Protein AF-A0A2S6BZB8-F1 (afdb_monomer)

Mean predicted aligned error: 20.81 Å

Sequence (655 aa):
MALDVQSLLESLSDAPDVSQGPVLERVIWTLLAFSILIVALRFYAKIKEARRLFLDDYLMLIALAFAIAHAALTQVSVDAGLGRHIVYIPLGHLRRTMKYGVLSLLPGFLSPMFGRLSFSCTLLYLIDTDARIKSWPVYASIFMQAAINIIGVIVFYSQCGSEVDAFWTLEKQLRFDEICWNPRIQTDYGYFMGSWNTVTDVYLAVLPAILIHHTTMSLKRKVGVAALLCLSFLAMTSSIVKTYEAKVLSVFSDYTYSLCAYVIALSVELNVVIITASLPFLRPLVPKKWQTRHRPLPALHDIPIHQRTRQGHIPLSSGFTSKNHSRTNTIEMTSPISPMSPDAMGFQPAASGNWVLRSDHGAITVTTEVEVTYEKMEAPFLHAALVGLIQGEMMNPRLRRTVYSRENSRQSDAIMADNSIALLCNIYPASSEKQKRVLSLLQNGAKNYYRNPSSQCTTWSYMTPLSPPKDSSKLILSGLEIYTDKSALQQQINDKEFFQSYHNTAKSEQLYRQDEELVAWYFTSGFVVREGSEHATPFGSGNLISQTKFVCKDRKQVLETLGGFVPFVREKEPGVLTYAAFTRPKAPKEILLFVRYENKEAMMGHSKCKEHVDVVKKIIPQIENDMGKSTTMWLEIDESFVSSKAGGPGAGAKL

Solvent-accessible surface area (backbone atoms only — not comparable to full-atom values): 37499 Å² total; per-residue (Å²): 130,87,74,61,62,63,64,52,49,52,59,53,65,72,53,77,99,54,70,49,28,73,57,48,52,54,53,44,53,54,43,46,54,52,30,51,52,45,48,53,45,24,51,52,34,38,54,73,74,63,73,64,88,54,73,36,55,55,30,39,51,52,14,49,52,22,46,52,49,18,48,54,28,41,49,58,6,35,79,35,43,33,13,27,47,55,84,82,40,56,72,84,32,40,37,50,14,37,42,28,45,59,60,17,46,56,30,48,56,48,13,33,47,29,17,51,44,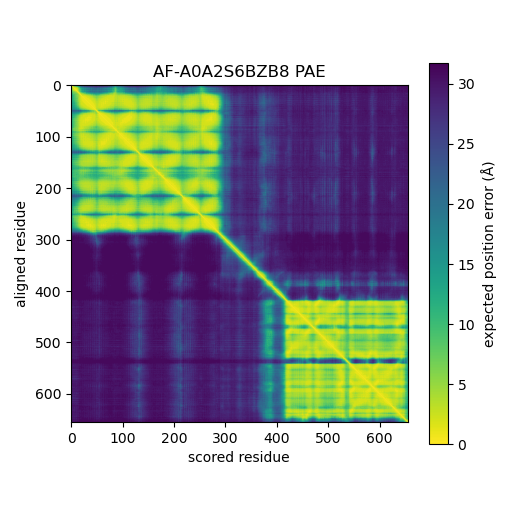16,33,48,51,49,49,47,60,59,35,75,74,37,95,86,51,77,62,62,66,54,55,50,48,48,51,49,51,52,50,48,52,51,50,49,52,48,54,67,61,48,41,30,59,90,48,57,61,37,74,30,33,70,78,43,48,78,43,33,87,81,62,28,58,69,49,61,61,58,35,57,47,41,42,51,45,26,51,50,53,31,53,48,37,53,49,66,46,46,52,61,49,61,74,48,65,84,50,95,65,57,70,71,54,50,51,52,53,50,52,44,48,54,40,33,48,52,25,30,54,22,31,50,52,24,30,68,40,38,56,50,81,59,42,80,78,47,36,44,32,59,42,46,62,29,52,45,21,43,46,50,22,31,31,38,36,45,37,51,55,30,51,82,50,44,64,82,68,61,63,69,95,76,56,84,90,74,84,84,75,84,78,94,72,89,78,87,79,83,78,87,77,88,81,85,87,85,84,90,85,89,83,85,89,82,83,89,80,90,81,88,82,86,79,86,82,86,79,88,86,83,82,89,85,88,89,82,88,87,87,88,84,89,89,82,93,79,93,79,86,90,78,83,90,79,79,83,79,85,81,83,84,82,86,82,86,82,89,87,83,88,78,79,66,68,64,60,65,40,53,63,52,55,65,74,73,75,84,70,96,78,77,78,85,81,85,78,85,76,90,77,90,78,84,87,76,92,77,77,58,100,50,35,37,31,36,41,34,39,40,30,29,53,33,72,68,35,38,53,50,52,51,49,43,43,67,73,44,36,47,59,47,47,18,29,51,86,40,30,19,21,27,45,41,41,28,38,50,66,71,72,60,92,50,53,93,62,41,54,36,43,30,41,37,30,27,60,39,48,67,33,52,56,52,49,70,67,30,65,79,31,50,44,44,48,54,52,49,40,59,74,70,50,27,46,67,50,82,65,45,78,44,73,33,31,81,73,42,63,37,74,62,52,88,93,47,80,59,55,74,71,92,56,73,59,29,33,32,42,42,32,56,44,41,29,78,45,45,64,63,44,50,52,53,55,42,70,44,36,64,52,45,66,76,75,34,75,41,52,49,21,46,32,34,26,36,32,88,93,43,71,38,39,38,41,37,42,34,34,17,64,32,72,65,38,47,53,49,52,69,66,34,67,67,49,48,52,49,50,64,66,36,56,83,35,36,78,55,64,58,82,81,34,48,44,57,26,31,40,45,63,90,45,40,55,31,90,41,46,3,42,78,38,83,80,56,84,124

Radius of gyration: 35.48 Å; Cα contacts (8 Å, |Δi|>4): 849; chains: 1; bounding box: 100×79×101 Å

Structure (mmCIF, N/CA/C/O backbone):
data_AF-A0A2S6BZB8-F1
#
_entry.id   AF-A0A2S6BZB8-F1
#
loop_
_atom_site.group_PDB
_atom_site.id
_atom_site.type_symbol
_atom_site.label_atom_id
_atom_site.label_alt_id
_atom_site.label_comp_id
_atom_site.label_asym_id
_atom_site.label_entity_id
_atom_site.label_seq_id
_atom_site.pdbx_PDB_ins_code
_atom_site.Cartn_x
_atom_site.Cartn_y
_atom_site.Cartn_z
_atom_site.occupancy
_atom_site.B_iso_or_equiv
_atom_site.auth_seq_id
_atom_site.auth_comp_id
_atom_site.auth_asym_id
_atom_site.auth_atom_id
_atom_site.pdbx_PDB_model_num
ATOM 1 N N . MET A 1 1 ? 28.717 5.168 -32.708 1.00 35.88 1 MET A N 1
ATOM 2 C CA . MET A 1 1 ? 29.040 3.781 -33.108 1.00 35.88 1 MET A CA 1
ATOM 3 C C . MET A 1 1 ? 28.393 3.618 -34.466 1.00 35.88 1 MET A C 1
ATOM 5 O O . MET A 1 1 ? 27.174 3.655 -34.517 1.00 35.88 1 MET A O 1
ATOM 9 N N . ALA A 1 2 ? 29.170 3.641 -35.551 1.00 37.16 2 ALA A N 1
ATOM 10 C CA . ALA A 1 2 ? 28.605 3.562 -36.895 1.00 37.16 2 ALA A CA 1
ATOM 11 C C . ALA A 1 2 ? 27.914 2.200 -37.037 1.00 37.16 2 ALA A C 1
ATOM 13 O O . ALA A 1 2 ? 28.580 1.169 -37.000 1.00 37.16 2 ALA A O 1
ATOM 14 N N . LEU A 1 3 ? 26.580 2.208 -37.075 1.00 45.09 3 LEU A N 1
ATOM 15 C CA . LEU A 1 3 ? 25.782 1.037 -37.410 1.00 45.09 3 LEU A CA 1
ATOM 16 C C . LEU A 1 3 ? 26.169 0.632 -38.829 1.00 45.09 3 LEU A C 1
ATOM 18 O O . LEU A 1 3 ? 25.989 1.410 -39.764 1.00 45.09 3 LEU A O 1
ATOM 22 N N . ASP A 1 4 ? 26.736 -0.561 -38.972 1.00 49.59 4 ASP A N 1
ATOM 23 C CA . ASP A 1 4 ? 26.940 -1.184 -40.268 1.00 49.59 4 ASP A CA 1
ATOM 24 C C . ASP A 1 4 ? 25.558 -1.531 -40.840 1.00 49.59 4 ASP A C 1
ATOM 26 O O . ASP A 1 4 ? 24.952 -2.557 -40.539 1.00 49.59 4 ASP A O 1
ATOM 30 N N . VAL A 1 5 ? 25.003 -0.583 -41.595 1.00 56.78 5 VAL A N 1
ATOM 31 C CA . VAL A 1 5 ? 23.670 -0.659 -42.206 1.00 56.78 5 VAL A CA 1
ATOM 32 C C . VAL A 1 5 ? 23.535 -1.924 -43.059 1.00 56.78 5 VAL A C 1
ATOM 34 O O . VAL A 1 5 ? 22.436 -2.448 -43.208 1.00 56.78 5 VAL A O 1
ATOM 37 N N . GLN A 1 6 ? 24.649 -2.444 -43.575 1.00 56.19 6 GLN A N 1
ATOM 38 C CA . GLN A 1 6 ? 24.691 -3.594 -44.464 1.00 56.19 6 GLN A CA 1
ATOM 39 C C . GLN A 1 6 ? 24.424 -4.911 -43.725 1.00 56.19 6 GLN A C 1
ATOM 41 O O . GLN A 1 6 ? 23.545 -5.661 -44.143 1.00 56.19 6 GLN A O 1
ATOM 46 N N . SER A 1 7 ? 25.062 -5.139 -42.573 1.00 57.44 7 SER A N 1
ATOM 47 C CA . SER A 1 7 ? 24.768 -6.302 -41.720 1.00 57.44 7 SER A CA 1
ATOM 48 C C . SER A 1 7 ? 23.384 -6.233 -41.065 1.00 57.44 7 SER A C 1
ATOM 50 O O . SER A 1 7 ? 22.745 -7.263 -40.845 1.00 57.44 7 SER A O 1
ATOM 52 N N . LEU A 1 8 ? 22.871 -5.028 -40.796 1.00 60.81 8 LEU A N 1
ATOM 53 C CA . LEU A 1 8 ? 21.486 -4.832 -40.352 1.00 60.81 8 LEU A CA 1
ATOM 54 C C . LEU A 1 8 ? 20.481 -5.181 -41.455 1.00 60.81 8 LEU A C 1
ATOM 56 O O . LEU A 1 8 ? 19.486 -5.842 -41.181 1.00 60.81 8 LEU A O 1
ATOM 60 N N . LEU A 1 9 ? 20.741 -4.769 -42.697 1.00 62.50 9 LEU A N 1
ATOM 61 C CA . LEU A 1 9 ? 19.898 -5.109 -43.844 1.00 62.50 9 LEU A CA 1
ATOM 62 C C . LEU A 1 9 ? 19.940 -6.608 -44.170 1.00 62.50 9 LEU A C 1
ATOM 64 O O . LEU A 1 9 ? 18.888 -7.163 -44.467 1.00 62.50 9 LEU A O 1
ATOM 68 N N . GLU A 1 10 ? 21.096 -7.271 -44.061 1.00 63.34 10 GLU A N 1
ATOM 69 C CA . GLU A 1 10 ? 21.201 -8.735 -44.200 1.00 63.34 10 GLU A CA 1
ATOM 70 C C . GLU A 1 10 ? 20.417 -9.466 -43.100 1.00 63.34 10 GLU A C 1
ATOM 72 O O . GLU A 1 10 ? 19.602 -10.333 -43.399 1.00 63.34 10 GLU A O 1
ATOM 77 N N . SER A 1 11 ? 20.568 -9.052 -41.836 1.00 61.34 11 SER A N 1
ATOM 78 C CA . SER A 1 11 ? 19.812 -9.615 -40.705 1.00 61.34 11 SER A CA 1
ATOM 79 C C . SER A 1 11 ? 18.293 -9.437 -40.854 1.00 61.34 11 SER A C 1
ATOM 81 O O . SER A 1 11 ? 17.514 -10.337 -40.541 1.00 61.34 11 SER A O 1
ATOM 83 N N . LEU A 1 12 ? 17.851 -8.286 -41.370 1.00 64.44 12 LEU A N 1
ATOM 84 C CA . LEU A 1 12 ? 16.434 -8.015 -41.609 1.00 64.44 12 LEU A CA 1
ATOM 85 C C . LEU A 1 12 ? 15.897 -8.683 -42.889 1.00 64.44 12 LEU A C 1
ATOM 87 O O . LEU A 1 12 ? 14.693 -8.908 -42.985 1.00 64.44 12 LEU A O 1
ATOM 91 N N . SER A 1 13 ? 16.765 -9.000 -43.855 1.00 63.84 13 SER A N 1
ATOM 92 C CA . SER A 1 13 ? 16.423 -9.727 -45.086 1.00 63.84 13 SER A CA 1
ATOM 93 C C . SER A 1 13 ? 16.075 -11.194 -44.817 1.00 63.84 13 SER A C 1
ATOM 95 O O . SER A 1 13 ? 15.272 -11.767 -45.549 1.00 63.84 13 SER A O 1
ATOM 97 N N . ASP A 1 14 ? 16.646 -11.794 -43.770 1.00 66.69 14 ASP A N 1
ATOM 98 C CA . ASP A 1 14 ? 16.353 -13.172 -43.353 1.00 66.69 14 ASP A CA 1
ATOM 99 C C . ASP A 1 14 ? 15.080 -13.290 -42.485 1.00 66.69 14 ASP A C 1
ATOM 101 O O . ASP A 1 14 ? 14.644 -14.396 -42.150 1.00 66.69 14 ASP A O 1
ATOM 105 N N . ALA A 1 15 ? 14.452 -12.168 -42.107 1.00 72.00 15 ALA A N 1
ATOM 106 C CA . ALA A 1 15 ? 13.247 -12.171 -41.280 1.00 72.00 15 ALA A CA 1
ATOM 107 C C . ALA A 1 15 ? 12.015 -12.647 -42.081 1.00 72.00 15 ALA A C 1
ATOM 109 O O . ALA A 1 15 ? 11.805 -12.194 -43.206 1.00 72.00 15 ALA A O 1
ATOM 110 N N . PRO A 1 16 ? 11.151 -13.520 -41.530 1.00 78.38 16 PRO A N 1
ATOM 111 C CA . PRO A 1 16 ? 9.977 -14.017 -42.248 1.00 78.38 16 PRO A CA 1
ATOM 112 C C . PRO A 1 16 ? 8.935 -12.905 -42.470 1.00 78.38 16 PRO A C 1
ATOM 114 O O . PRO A 1 16 ? 8.707 -12.086 -41.584 1.00 78.38 16 PRO A O 1
ATOM 117 N N . ASP A 1 17 ? 8.251 -12.886 -43.621 1.00 81.31 17 ASP A N 1
ATOM 118 C CA . ASP A 1 17 ? 7.163 -11.928 -43.903 1.00 81.31 17 ASP A CA 1
ATOM 119 C C . ASP A 1 17 ? 5.907 -12.256 -43.072 1.00 81.31 17 ASP A C 1
ATOM 121 O O . ASP A 1 17 ? 4.983 -12.951 -43.503 1.00 81.31 17 ASP A O 1
ATOM 125 N N . VAL A 1 18 ? 5.912 -11.798 -41.819 1.00 85.06 18 VAL A N 1
ATOM 126 C CA . VAL A 1 18 ? 4.838 -11.977 -40.838 1.00 85.06 18 VAL A CA 1
ATOM 127 C C . VAL A 1 18 ? 4.310 -10.610 -40.408 1.00 85.06 18 VAL A C 1
ATOM 129 O O . VAL A 1 18 ? 5.068 -9.664 -40.198 1.00 85.06 18 VAL A O 1
ATOM 132 N N . SER A 1 19 ? 2.985 -10.503 -40.252 1.00 87.88 19 SER A N 1
ATOM 133 C CA . SER A 1 19 ? 2.322 -9.273 -39.810 1.00 87.88 19 SER A CA 1
ATOM 134 C C . SER A 1 19 ? 1.583 -9.446 -38.483 1.00 87.88 19 SER A C 1
ATOM 136 O O . SER A 1 19 ? 0.677 -10.271 -38.368 1.00 87.88 19 SER A O 1
ATOM 138 N N . GLN A 1 20 ? 1.915 -8.608 -37.498 1.00 88.94 20 GLN A N 1
ATOM 139 C CA . GLN A 1 20 ? 1.187 -8.481 -36.228 1.00 88.94 20 GLN A CA 1
ATOM 140 C C . GLN A 1 20 ? 0.030 -7.467 -36.283 1.00 88.94 20 GLN A C 1
ATOM 142 O O . GLN A 1 20 ? -0.793 -7.428 -35.365 1.00 88.94 20 GLN A O 1
ATOM 147 N N . GLY A 1 21 ? -0.081 -6.688 -37.365 1.00 89.81 21 GLY A N 1
ATOM 148 C CA . GLY A 1 21 ? -1.094 -5.638 -37.540 1.00 89.81 21 GLY A CA 1
ATOM 149 C C . GLY A 1 21 ? -2.537 -6.107 -37.282 1.00 89.81 21 GLY A C 1
ATOM 150 O O . GLY A 1 21 ? -3.218 -5.521 -36.441 1.00 89.81 21 GLY A O 1
ATOM 151 N N . PRO A 1 22 ? -2.998 -7.228 -37.875 1.00 92.12 22 PRO A N 1
ATOM 152 C CA . PRO A 1 22 ? -4.358 -7.724 -37.643 1.00 92.12 22 PRO A CA 1
ATOM 153 C C . PRO A 1 22 ? -4.635 -8.167 -36.199 1.00 92.12 22 PRO A C 1
ATOM 155 O O . PRO A 1 22 ? -5.786 -8.225 -35.766 1.00 92.12 22 PRO A O 1
ATOM 158 N N . VAL A 1 23 ? -3.610 -8.569 -35.441 1.00 91.75 23 VAL A N 1
ATOM 159 C CA . VAL A 1 23 ? -3.763 -8.896 -34.012 1.00 91.75 23 VAL A CA 1
ATOM 160 C C . VAL A 1 23 ? -3.893 -7.606 -33.207 1.00 91.75 23 VAL A C 1
ATOM 162 O O . VAL A 1 23 ? -4.809 -7.492 -32.392 1.00 91.75 23 VAL A O 1
ATOM 165 N N . LEU A 1 24 ? -3.030 -6.627 -33.490 1.00 93.19 24 LEU A N 1
ATOM 166 C CA . LEU A 1 24 ? -3.050 -5.298 -32.884 1.00 93.19 24 LEU A CA 1
ATOM 167 C C . LEU A 1 24 ? -4.423 -4.621 -33.045 1.00 93.19 24 LEU A C 1
ATOM 169 O O . LEU A 1 24 ? -5.021 -4.215 -32.050 1.00 93.19 24 LEU A O 1
ATOM 173 N N . GLU A 1 25 ? -4.970 -4.579 -34.261 1.00 93.56 25 GLU A N 1
ATOM 174 C CA . GLU A 1 25 ? -6.290 -3.988 -34.533 1.00 93.56 25 GLU A CA 1
ATOM 175 C C . GLU A 1 25 ? -7.414 -4.677 -33.761 1.00 93.56 25 GLU A C 1
ATOM 177 O O . GLU A 1 25 ? -8.233 -4.015 -33.116 1.00 93.56 25 GLU A O 1
ATOM 182 N N . ARG A 1 26 ? -7.446 -6.017 -33.792 1.00 94.50 26 ARG A N 1
ATOM 183 C CA . ARG A 1 26 ? -8.475 -6.797 -33.096 1.00 94.50 26 ARG A CA 1
ATOM 184 C C . ARG A 1 26 ? -8.476 -6.496 -31.604 1.00 94.50 26 ARG A C 1
ATOM 186 O O . ARG A 1 26 ? -9.546 -6.297 -31.034 1.00 94.50 26 ARG A O 1
ATOM 193 N N . VAL A 1 27 ? -7.307 -6.430 -30.971 1.00 93.75 27 VAL A N 1
ATOM 194 C CA . VAL A 1 27 ? -7.200 -6.127 -29.536 1.00 93.75 27 VAL A CA 1
ATOM 195 C C . VAL A 1 27 ? -7.659 -4.698 -29.239 1.00 93.75 27 VAL A C 1
ATOM 197 O O . VAL A 1 27 ? -8.469 -4.494 -28.335 1.00 93.75 27 VAL A O 1
ATOM 200 N N . ILE A 1 28 ? -7.202 -3.714 -30.016 1.00 95.19 28 ILE A N 1
ATOM 201 C CA . ILE A 1 28 ? -7.540 -2.301 -29.802 1.00 95.19 28 ILE A CA 1
ATOM 202 C C . ILE A 1 28 ? -9.044 -2.062 -29.904 1.00 95.19 28 ILE A C 1
ATOM 204 O O . ILE A 1 28 ? -9.643 -1.498 -28.987 1.00 95.19 28 ILE A O 1
ATOM 208 N N . TRP A 1 29 ? -9.668 -2.497 -31.000 1.00 96.62 29 TRP A N 1
ATOM 209 C CA . TRP A 1 29 ? -11.074 -2.194 -31.262 1.00 96.62 29 TRP A CA 1
ATOM 210 C C . TRP A 1 29 ? -12.021 -2.952 -30.334 1.00 96.62 29 TRP A C 1
ATOM 212 O O . TRP A 1 29 ? -13.027 -2.387 -29.902 1.00 96.62 29 TRP A O 1
ATOM 222 N N . THR A 1 30 ? -11.701 -4.200 -29.977 1.00 96.88 30 THR A N 1
ATOM 223 C CA . THR A 1 30 ? -12.525 -4.980 -29.037 1.00 96.88 30 THR A CA 1
ATOM 224 C C . THR A 1 30 ? -12.502 -4.382 -27.632 1.00 96.88 30 THR A C 1
ATOM 226 O O . THR A 1 30 ? -13.562 -4.195 -27.028 1.00 96.88 30 THR A O 1
ATOM 229 N N . LEU A 1 31 ? -11.321 -4.013 -27.127 1.00 95.38 31 LEU A N 1
ATOM 230 C CA . LEU A 1 31 ? -11.187 -3.364 -25.823 1.00 95.38 31 LEU A CA 1
ATOM 231 C C . LEU A 1 31 ? -11.812 -1.968 -25.813 1.00 95.38 31 LEU A C 1
ATOM 233 O O . LEU A 1 31 ? -12.505 -1.626 -24.855 1.00 95.38 31 LEU A O 1
ATOM 237 N N . LEU A 1 32 ? -11.640 -1.192 -26.887 1.00 97.31 32 LEU A N 1
ATOM 238 C CA . LEU A 1 32 ? -12.262 0.124 -27.017 1.00 97.31 32 LEU A CA 1
ATOM 239 C C . LEU A 1 32 ? -13.790 0.030 -27.028 1.00 97.31 32 LEU A C 1
ATOM 241 O O . LEU A 1 32 ? -14.449 0.793 -26.324 1.00 97.31 32 LEU A O 1
ATOM 245 N N . ALA A 1 33 ? -14.365 -0.917 -27.773 1.00 97.69 33 ALA A N 1
ATOM 246 C CA . ALA A 1 33 ? -15.810 -1.134 -27.793 1.00 97.69 33 ALA A CA 1
ATOM 247 C C . ALA A 1 33 ? -16.353 -1.452 -26.390 1.00 97.69 33 ALA A C 1
ATOM 249 O O . ALA A 1 33 ? -17.378 -0.904 -25.975 1.00 97.69 33 ALA A O 1
ATOM 250 N N . PHE A 1 34 ? -15.636 -2.283 -25.627 1.00 95.81 34 PHE A N 1
ATOM 251 C CA . PHE A 1 34 ? -16.005 -2.597 -24.250 1.00 95.81 34 PHE A CA 1
ATOM 252 C C . PHE A 1 34 ? -15.875 -1.376 -23.322 1.00 95.81 34 PHE A C 1
ATOM 254 O O . PHE A 1 34 ? -16.790 -1.095 -22.547 1.00 95.81 34 PHE A O 1
ATOM 261 N N . SER A 1 35 ? -14.804 -0.587 -23.451 1.00 96.25 35 SER A N 1
ATOM 262 C CA . SER A 1 35 ? -14.631 0.676 -22.721 1.00 96.25 35 SER A CA 1
ATOM 263 C C . SER A 1 35 ? -15.755 1.675 -23.014 1.00 96.25 35 SER A C 1
ATOM 265 O O . SER A 1 35 ? -16.324 2.235 -22.078 1.00 96.25 35 SER A O 1
ATOM 267 N N . ILE A 1 36 ? -16.132 1.863 -24.285 1.00 97.19 36 ILE A N 1
ATOM 268 C CA . ILE A 1 36 ? -17.241 2.744 -24.692 1.00 97.19 36 ILE A CA 1
ATOM 269 C C . ILE A 1 36 ? -18.547 2.289 -24.037 1.00 97.19 36 ILE A C 1
ATOM 271 O O . ILE A 1 36 ? -19.262 3.112 -23.463 1.00 97.19 36 ILE A O 1
ATOM 275 N N . LEU A 1 37 ? -18.847 0.987 -24.077 1.00 96.38 37 LEU A N 1
ATOM 276 C CA . LEU A 1 37 ? -20.051 0.426 -23.467 1.00 96.38 37 LEU A CA 1
ATOM 277 C C . LEU A 1 37 ? -20.101 0.695 -21.956 1.00 96.38 37 LEU A C 1
ATOM 279 O O . LEU A 1 37 ? -21.121 1.148 -21.434 1.00 96.38 37 LEU A O 1
ATOM 283 N N . ILE A 1 38 ? -18.999 0.442 -21.249 1.00 94.25 38 ILE A N 1
ATOM 284 C CA . ILE A 1 38 ? -18.908 0.630 -19.797 1.00 94.25 38 ILE A CA 1
ATOM 285 C C . ILE A 1 38 ? -19.006 2.112 -19.415 1.00 94.25 38 ILE A C 1
ATOM 287 O O . ILE A 1 38 ? -19.707 2.454 -18.459 1.00 94.25 38 ILE A O 1
ATOM 291 N N . VAL A 1 39 ? -18.363 3.005 -20.171 1.00 94.75 39 VAL A N 1
ATOM 292 C CA . VAL A 1 39 ? -18.464 4.453 -19.954 1.00 94.75 39 VAL A CA 1
ATOM 293 C C . VAL A 1 39 ? -19.888 4.942 -20.231 1.00 94.75 39 VAL A C 1
ATOM 295 O O . VAL A 1 39 ? -20.450 5.667 -19.411 1.00 94.75 39 VAL A O 1
ATOM 298 N N . ALA A 1 40 ? -20.533 4.493 -21.311 1.00 94.56 40 ALA A N 1
ATOM 299 C CA . ALA A 1 40 ? -21.935 4.817 -21.582 1.00 94.56 40 ALA A CA 1
ATOM 300 C C . ALA A 1 40 ? -22.849 4.369 -20.429 1.00 94.56 40 ALA A C 1
ATOM 302 O O . ALA A 1 40 ? -23.726 5.118 -19.992 1.00 94.56 40 ALA A O 1
ATOM 303 N N . LEU A 1 41 ? -22.596 3.181 -19.872 1.00 90.88 41 LEU A N 1
ATOM 304 C CA . LEU A 1 41 ? -23.335 2.660 -18.729 1.00 90.88 41 LEU A CA 1
ATOM 305 C C . LEU A 1 41 ? -23.091 3.480 -17.446 1.00 90.88 41 LEU A C 1
ATOM 307 O O . LEU A 1 41 ? -24.041 3.731 -16.700 1.00 90.88 41 LEU A O 1
ATOM 311 N N . ARG A 1 42 ? -21.859 3.967 -17.216 1.00 89.94 42 ARG A N 1
ATOM 312 C CA . ARG A 1 42 ? -21.524 4.920 -16.136 1.00 89.94 42 ARG A CA 1
ATOM 313 C C . ARG A 1 42 ? -22.351 6.198 -16.256 1.00 89.94 42 ARG A C 1
ATOM 315 O O . ARG A 1 42 ? -22.964 6.617 -15.273 1.00 89.94 42 ARG A O 1
ATOM 322 N N . PHE A 1 43 ? -22.400 6.800 -17.445 1.00 89.81 43 PHE A N 1
ATOM 323 C CA . PHE A 1 43 ? -23.178 8.019 -17.683 1.00 89.81 43 PHE A CA 1
ATOM 324 C C . PHE A 1 43 ? -24.673 7.783 -17.497 1.00 89.81 43 PHE A C 1
ATOM 326 O O . PHE A 1 43 ? -25.335 8.560 -16.813 1.00 89.81 43 PHE A O 1
ATOM 333 N N . TYR A 1 44 ? -25.198 6.679 -18.027 1.00 89.62 44 TYR A N 1
ATOM 334 C CA . TYR A 1 44 ? -26.597 6.311 -17.841 1.00 89.62 44 TYR A CA 1
ATOM 335 C C . TYR A 1 44 ? -26.960 6.146 -16.354 1.00 89.62 44 TYR A C 1
ATOM 337 O O . TYR A 1 44 ? -27.969 6.694 -15.904 1.00 89.62 44 TYR A O 1
ATOM 345 N N . ALA A 1 45 ? -26.119 5.463 -15.567 1.00 83.81 45 ALA A N 1
ATOM 346 C CA . ALA A 1 45 ? -26.306 5.317 -14.122 1.00 83.81 45 ALA A CA 1
ATOM 347 C C . ALA A 1 45 ? -26.337 6.671 -13.398 1.00 83.81 45 ALA A C 1
ATOM 349 O O . ALA A 1 45 ? -27.246 6.931 -12.608 1.00 83.81 45 ALA A O 1
ATOM 350 N N . LYS A 1 46 ? -25.374 7.555 -13.690 1.00 80.44 46 LYS A N 1
ATOM 351 C CA . LYS A 1 46 ? -25.282 8.879 -13.057 1.00 80.44 46 LYS A CA 1
ATOM 352 C C . LYS A 1 46 ? -26.419 9.818 -13.455 1.00 80.44 46 LYS A C 1
ATOM 354 O O . LYS A 1 46 ? -26.952 10.512 -12.593 1.00 80.44 46 LYS A O 1
ATOM 359 N N . ILE A 1 47 ? -26.827 9.826 -14.724 1.00 82.81 47 ILE A N 1
ATOM 360 C CA . ILE A 1 47 ? -27.955 10.643 -15.198 1.00 82.81 47 ILE A CA 1
ATOM 361 C C . ILE A 1 47 ? -29.252 10.199 -14.513 1.00 82.81 47 ILE A C 1
ATOM 363 O O . ILE A 1 47 ? -30.040 11.043 -14.084 1.00 82.81 47 ILE A O 1
ATOM 367 N N . LYS A 1 48 ? -29.446 8.884 -14.357 1.00 80.19 48 LYS A N 1
ATOM 368 C CA . LYS A 1 48 ? -30.621 8.313 -13.694 1.00 80.19 48 LYS A CA 1
ATOM 369 C C . LYS A 1 48 ? -30.683 8.637 -12.196 1.00 80.19 48 LYS A C 1
ATOM 371 O O . LYS A 1 48 ? -31.772 8.920 -11.705 1.00 80.19 48 LYS A O 1
ATOM 376 N N . GLU A 1 49 ? -29.553 8.589 -11.487 1.00 68.25 49 GLU A N 1
ATOM 377 C CA . GLU A 1 49 ? -29.508 8.735 -10.022 1.00 68.25 49 GLU A CA 1
ATOM 378 C C . GLU A 1 49 ? -29.274 10.187 -9.556 1.00 68.25 49 GLU A C 1
ATOM 380 O O . GLU A 1 49 ? -29.975 10.671 -8.673 1.00 68.25 49 GLU A O 1
ATOM 385 N N . ALA A 1 50 ? -28.308 10.903 -10.144 1.00 62.72 50 ALA A N 1
ATOM 386 C CA . ALA A 1 50 ? -27.760 12.148 -9.587 1.00 62.72 50 ALA A CA 1
ATOM 387 C C . ALA A 1 50 ? -28.112 13.428 -10.374 1.00 62.72 50 ALA A C 1
ATOM 389 O O . ALA A 1 50 ? -27.946 14.528 -9.848 1.00 62.72 50 ALA A O 1
ATOM 390 N N . ARG A 1 51 ? -28.582 13.315 -11.629 1.00 60.03 51 ARG A N 1
ATOM 391 C CA . ARG A 1 51 ? -28.966 14.435 -12.528 1.00 60.03 51 ARG A CA 1
ATOM 392 C C . ARG A 1 51 ? -27.926 15.568 -12.696 1.00 60.03 51 ARG A C 1
ATOM 394 O O . ARG A 1 51 ? -28.267 16.627 -13.220 1.00 60.03 51 ARG A O 1
ATOM 401 N N . ARG A 1 52 ? -26.671 15.383 -12.274 1.00 70.56 52 ARG A N 1
ATOM 402 C CA . ARG A 1 52 ? -25.571 16.355 -12.410 1.00 70.56 52 ARG A CA 1
ATOM 403 C C . ARG A 1 52 ? -24.265 15.635 -12.745 1.00 70.56 52 ARG A C 1
ATOM 405 O O . ARG A 1 52 ? -24.012 14.553 -12.221 1.00 70.56 52 ARG A O 1
ATOM 412 N N . LEU A 1 53 ? -23.463 16.250 -13.615 1.00 75.88 53 LEU A N 1
ATOM 413 C CA . LEU A 1 53 ? -22.127 15.784 -13.995 1.00 75.88 53 LEU A CA 1
ATOM 414 C C . LEU A 1 53 ? -21.069 16.509 -13.161 1.00 75.88 53 LEU A C 1
ATOM 416 O O . LEU A 1 53 ? -21.178 17.718 -12.941 1.00 75.88 53 LEU A O 1
ATOM 420 N N . PHE A 1 54 ? -20.053 15.774 -12.723 1.00 81.44 54 PHE A N 1
ATOM 421 C CA . PHE A 1 54 ? -18.944 16.300 -11.926 1.00 81.44 54 PHE A CA 1
ATOM 422 C C . PHE A 1 54 ? -17.637 16.303 -12.734 1.00 81.44 54 PHE A C 1
ATOM 424 O O . PHE A 1 54 ? -17.578 15.795 -13.853 1.00 81.44 54 PHE A O 1
ATOM 431 N N . LEU A 1 55 ? -16.575 16.898 -12.177 1.00 84.50 55 LEU A N 1
ATOM 432 C CA . LEU A 1 55 ? -15.267 17.003 -12.839 1.00 84.50 55 LEU A CA 1
ATOM 433 C C . LEU A 1 55 ? -14.709 15.632 -13.261 1.00 84.50 55 LEU A C 1
ATOM 435 O O . LEU A 1 55 ? -14.114 15.523 -14.331 1.00 84.50 55 LEU A O 1
ATOM 439 N N . ASP A 1 56 ? -14.941 14.583 -12.466 1.00 86.81 56 ASP A N 1
ATOM 440 C CA . ASP A 1 56 ? -14.500 13.224 -12.788 1.00 86.81 56 ASP A CA 1
ATOM 441 C C . ASP A 1 56 ? -15.104 12.702 -14.102 1.00 86.81 56 ASP A C 1
ATOM 443 O O . ASP A 1 56 ? -14.431 11.986 -14.844 1.00 86.81 56 ASP A O 1
ATOM 447 N N . ASP A 1 57 ? -16.334 13.097 -14.434 1.00 88.94 57 ASP A N 1
ATOM 448 C CA . ASP A 1 57 ? -17.023 12.653 -15.646 1.00 88.94 57 ASP A CA 1
ATOM 449 C C . ASP A 1 57 ? -16.445 13.316 -16.900 1.00 88.94 57 ASP A C 1
ATOM 451 O O . ASP A 1 57 ? -16.236 12.651 -17.915 1.00 88.94 57 ASP A O 1
ATOM 455 N N . TYR A 1 58 ? -16.115 14.609 -16.819 1.00 92.94 58 TYR A N 1
ATOM 456 C CA . TYR A 1 58 ? -15.434 15.310 -17.909 1.00 92.94 58 TYR A CA 1
ATOM 457 C C . TYR A 1 58 ? -14.044 14.722 -18.162 1.00 92.94 58 TYR A C 1
ATOM 459 O O . TYR A 1 58 ? -13.685 14.477 -19.312 1.00 92.94 58 TYR A O 1
ATOM 467 N N . LEU A 1 59 ? -13.288 14.422 -17.100 1.00 94.25 59 LEU A N 1
ATOM 468 C CA . LEU A 1 59 ? -11.985 13.761 -17.219 1.00 94.25 59 LEU A CA 1
ATOM 469 C C . LEU A 1 59 ? -12.110 12.369 -17.858 1.00 94.25 59 LEU A C 1
ATOM 471 O O . LEU A 1 59 ? -11.272 12.002 -18.677 1.00 94.25 59 LEU A O 1
ATOM 475 N N . MET A 1 60 ? -13.175 11.619 -17.553 1.00 95.00 60 MET A N 1
ATOM 476 C CA . MET A 1 60 ? -13.425 10.312 -18.170 1.00 95.00 60 MET A CA 1
ATOM 477 C C . MET A 1 60 ? -13.785 10.419 -19.660 1.00 95.00 60 MET A C 1
ATOM 479 O O . MET A 1 60 ? -13.321 9.609 -20.461 1.00 95.00 60 MET A O 1
ATOM 483 N N . LEU A 1 61 ? -14.567 11.427 -20.064 1.00 95.62 61 LEU A N 1
ATOM 484 C CA . LEU A 1 61 ? -14.851 11.680 -21.486 1.00 95.62 61 LEU A CA 1
ATOM 485 C C . LEU A 1 61 ? -13.593 12.074 -22.253 1.00 95.62 61 LEU A C 1
ATOM 487 O O . LEU A 1 61 ? -13.391 11.601 -23.368 1.00 95.62 61 LEU A O 1
ATOM 491 N N . ILE A 1 62 ? -12.735 12.898 -21.649 1.00 97.00 62 ILE A N 1
ATOM 492 C CA . ILE A 1 62 ? -11.438 13.258 -22.229 1.00 97.00 62 ILE A CA 1
ATOM 493 C C . ILE A 1 62 ? -10.567 12.002 -22.381 1.00 97.00 62 ILE A C 1
ATOM 495 O O . ILE A 1 62 ? -9.997 11.784 -23.449 1.00 97.00 62 ILE A O 1
ATOM 499 N N . ALA A 1 63 ? -10.516 11.135 -21.363 1.00 97.12 63 ALA A N 1
ATOM 500 C CA . ALA A 1 63 ? -9.796 9.863 -21.434 1.00 97.12 63 ALA A CA 1
ATOM 501 C C . ALA A 1 63 ? -10.295 8.977 -22.588 1.00 97.12 63 ALA A C 1
ATOM 503 O O . ALA A 1 63 ? -9.482 8.443 -23.348 1.00 97.12 63 ALA A O 1
ATOM 504 N N . LEU A 1 64 ? -11.618 8.863 -22.756 1.00 97.81 64 LEU A N 1
ATOM 505 C CA . LEU A 1 64 ? -12.234 8.094 -23.837 1.00 97.81 64 LEU A CA 1
ATOM 506 C C . LEU A 1 64 ? -11.975 8.718 -25.216 1.00 97.81 64 LEU A C 1
ATOM 508 O O . LEU A 1 64 ? -11.684 7.997 -26.165 1.00 97.81 64 LEU A O 1
ATOM 512 N N . ALA A 1 65 ? -12.031 10.046 -25.335 1.00 98.12 65 ALA A N 1
ATOM 513 C CA . ALA A 1 65 ? -11.722 10.744 -26.580 1.00 98.12 65 ALA A CA 1
ATOM 514 C C . ALA A 1 65 ? -10.274 10.481 -27.020 1.00 98.12 65 ALA A C 1
ATOM 516 O O . ALA A 1 65 ? -10.029 10.172 -28.187 1.00 98.12 65 ALA A O 1
ATOM 517 N N . PHE A 1 66 ? -9.323 10.514 -26.080 1.00 97.94 66 PHE A N 1
ATOM 518 C CA . PHE A 1 66 ? -7.943 10.122 -26.357 1.00 97.94 66 PHE A CA 1
ATOM 519 C C . PHE A 1 66 ? -7.816 8.629 -26.694 1.00 97.94 66 PHE A C 1
ATOM 521 O O . PHE A 1 66 ? -7.068 8.292 -27.603 1.00 97.94 66 PHE A O 1
ATOM 528 N N . ALA A 1 67 ? -8.575 7.731 -26.059 1.00 97.69 67 ALA A N 1
ATOM 529 C CA . ALA A 1 67 ? -8.574 6.308 -26.421 1.00 97.69 67 ALA A CA 1
ATOM 530 C C . ALA A 1 67 ? -9.050 6.074 -27.870 1.00 97.69 67 ALA A C 1
ATOM 532 O O . ALA A 1 67 ? -8.434 5.309 -28.611 1.00 97.69 67 ALA A O 1
ATOM 533 N N . ILE A 1 68 ? -10.105 6.778 -28.297 1.00 98.06 68 ILE A N 1
ATOM 534 C CA . ILE A 1 68 ? -10.613 6.734 -29.677 1.00 98.06 68 ILE A CA 1
ATOM 535 C C . ILE A 1 68 ? -9.576 7.306 -30.649 1.00 98.06 68 ILE A C 1
ATOM 537 O O . ILE A 1 68 ? -9.318 6.708 -31.691 1.00 98.06 68 ILE A O 1
ATOM 541 N N . ALA A 1 69 ? -8.948 8.436 -30.305 1.00 97.88 69 ALA A N 1
ATOM 542 C CA . ALA A 1 69 ? -7.895 9.031 -31.123 1.00 97.88 69 ALA A CA 1
ATOM 543 C C . ALA A 1 69 ? -6.683 8.095 -31.264 1.00 97.88 69 ALA A C 1
ATOM 545 O O . ALA A 1 69 ? -6.159 7.944 -32.365 1.00 97.88 69 ALA A O 1
ATOM 546 N N . HIS A 1 70 ? -6.273 7.429 -30.179 1.00 97.06 70 HIS A N 1
ATOM 547 C CA . HIS A 1 70 ? -5.220 6.418 -30.206 1.00 97.06 70 HIS A CA 1
ATOM 548 C C . HIS A 1 70 ? -5.583 5.271 -31.156 1.00 97.06 70 HIS A C 1
ATOM 550 O O . HIS A 1 70 ? -4.810 4.971 -32.060 1.00 97.06 70 HIS A O 1
ATOM 556 N N . ALA A 1 71 ? -6.780 4.693 -31.022 1.00 97.06 71 ALA A N 1
ATOM 557 C CA . ALA A 1 71 ? -7.232 3.610 -31.891 1.00 97.06 71 ALA A CA 1
ATOM 558 C C . ALA A 1 71 ? -7.296 4.018 -33.371 1.00 97.06 71 ALA A C 1
ATOM 560 O O . ALA A 1 71 ? -6.818 3.282 -34.231 1.00 97.06 71 ALA A O 1
ATOM 561 N N . ALA A 1 72 ? -7.823 5.207 -33.672 1.00 97.62 72 ALA A N 1
ATOM 562 C CA . ALA A 1 72 ? -7.924 5.711 -35.039 1.00 97.62 72 ALA A CA 1
ATOM 563 C C . ALA A 1 72 ? -6.547 5.970 -35.674 1.00 97.62 72 ALA A C 1
ATOM 565 O O . ALA A 1 72 ? -6.323 5.617 -36.830 1.00 97.62 72 ALA A O 1
ATOM 566 N N . LEU A 1 73 ? -5.605 6.562 -34.932 1.00 96.38 73 LEU A N 1
ATOM 567 C CA . LEU A 1 73 ? -4.245 6.795 -35.429 1.00 96.38 73 LEU A CA 1
ATOM 568 C C . LEU A 1 73 ? -3.481 5.481 -35.612 1.00 96.38 73 LEU A C 1
ATOM 570 O O . LEU A 1 73 ? -2.786 5.320 -36.616 1.00 96.38 73 LEU A O 1
ATOM 574 N N . THR A 1 74 ? -3.644 4.529 -34.690 1.00 94.94 74 THR A N 1
ATOM 575 C CA . THR A 1 74 ? -3.052 3.195 -34.819 1.00 94.94 74 THR A CA 1
ATOM 576 C C . THR A 1 74 ? -3.636 2.442 -36.012 1.00 94.94 74 THR A C 1
ATOM 578 O O . THR A 1 74 ? -2.861 1.858 -36.759 1.00 94.94 74 THR A O 1
ATOM 581 N N . GLN A 1 75 ? -4.947 2.532 -36.273 1.00 95.75 75 GLN A N 1
ATOM 582 C CA . GLN A 1 75 ? -5.575 1.963 -37.475 1.00 95.75 75 GLN A CA 1
ATOM 583 C C . GLN A 1 75 ? -4.910 2.492 -38.750 1.00 95.75 75 GLN A C 1
ATOM 585 O O . GLN A 1 75 ? -4.426 1.717 -39.565 1.00 95.75 75 GLN A O 1
ATOM 590 N N . VAL A 1 76 ? -4.788 3.819 -38.882 1.00 95.56 76 VAL A N 1
ATOM 591 C CA . VAL A 1 76 ? -4.146 4.435 -40.057 1.00 95.56 76 VAL A CA 1
ATOM 592 C C . VAL A 1 76 ? -2.681 4.002 -40.202 1.00 95.56 76 VAL A C 1
ATOM 594 O O . VAL A 1 76 ? -2.161 3.940 -41.317 1.00 95.56 76 VAL A O 1
ATOM 597 N N . SER A 1 77 ? -2.006 3.725 -39.085 1.00 93.06 77 SER A N 1
ATOM 598 C CA . SER A 1 77 ? -0.639 3.209 -39.073 1.00 93.06 77 SER A CA 1
ATOM 599 C C . SER A 1 77 ? -0.566 1.746 -39.528 1.00 93.06 77 SER A C 1
ATOM 601 O O . SER A 1 77 ? 0.287 1.407 -40.346 1.00 93.06 77 SER A O 1
ATOM 603 N N . VAL A 1 78 ? -1.483 0.886 -39.070 1.00 93.81 78 VAL A N 1
ATOM 604 C CA . VAL A 1 78 ? -1.579 -0.522 -39.499 1.00 93.81 78 VAL A CA 1
ATOM 605 C C . VAL A 1 78 ? -1.943 -0.625 -40.975 1.00 93.81 78 VAL A C 1
ATOM 607 O O . VAL A 1 78 ? -1.249 -1.329 -41.708 1.00 93.81 78 VAL A O 1
ATOM 610 N N . ASP A 1 79 ? -2.911 0.167 -41.444 1.00 92.50 79 ASP A N 1
ATOM 611 C CA . ASP A 1 79 ? -3.277 0.262 -42.864 1.00 92.50 79 ASP A CA 1
ATOM 612 C C . ASP A 1 79 ? -2.076 0.657 -43.744 1.00 92.50 79 ASP A C 1
ATOM 614 O O . ASP A 1 79 ? -1.989 0.286 -44.916 1.00 92.50 79 ASP A O 1
ATOM 618 N N . ALA A 1 80 ? -1.141 1.435 -43.188 1.00 90.00 80 ALA A N 1
ATOM 619 C CA . ALA A 1 80 ? 0.080 1.844 -43.870 1.00 90.00 80 ALA A CA 1
ATOM 620 C C . ALA A 1 80 ? 1.216 0.806 -43.776 1.00 90.00 80 ALA A C 1
ATOM 622 O O . ALA A 1 80 ? 2.142 0.882 -44.579 1.00 90.00 80 ALA A O 1
ATOM 623 N N . GLY A 1 81 ? 1.149 -0.175 -42.871 1.00 88.69 81 GLY A N 1
ATOM 624 C CA . GLY A 1 81 ? 2.147 -1.244 -42.755 1.00 88.69 81 GLY A CA 1
ATOM 625 C C . GLY A 1 81 ? 2.639 -1.549 -41.339 1.00 88.69 81 GLY A C 1
ATOM 626 O O . GLY A 1 81 ? 3.543 -2.373 -41.198 1.00 88.69 81 GLY A O 1
ATOM 627 N N . LEU A 1 82 ? 2.087 -0.924 -40.288 1.00 89.25 82 LEU A N 1
ATOM 628 C CA . LEU A 1 82 ? 2.498 -1.203 -38.906 1.00 89.25 82 LEU A CA 1
ATOM 629 C C . LEU A 1 82 ? 2.302 -2.685 -38.555 1.00 89.25 82 LEU A C 1
ATOM 631 O O . LEU A 1 82 ? 1.245 -3.267 -38.799 1.00 89.25 82 LEU A O 1
ATOM 635 N N . GLY A 1 83 ? 3.332 -3.291 -37.966 1.00 87.00 83 GLY A N 1
ATOM 636 C CA . GLY A 1 83 ? 3.345 -4.700 -37.591 1.00 87.00 83 GLY A CA 1
ATOM 637 C C . GLY A 1 83 ? 3.903 -5.654 -38.631 1.00 87.00 83 GLY A C 1
ATOM 638 O O . GLY A 1 83 ? 3.945 -6.843 -38.340 1.00 87.00 83 GLY A O 1
ATOM 639 N N . ARG A 1 84 ? 4.349 -5.179 -39.799 1.00 88.19 84 ARG A N 1
ATOM 640 C CA . ARG A 1 84 ? 5.292 -5.915 -40.659 1.00 88.19 84 ARG A CA 1
ATOM 641 C C . ARG A 1 84 ? 6.726 -5.485 -40.359 1.00 88.19 84 ARG A C 1
ATOM 643 O O . ARG A 1 84 ? 6.941 -4.367 -39.887 1.00 88.19 84 ARG A O 1
ATOM 650 N N . HIS A 1 85 ? 7.691 -6.348 -40.672 1.00 86.38 85 HIS A N 1
ATOM 651 C CA . HIS A 1 85 ? 9.102 -5.969 -40.619 1.00 86.38 85 HIS A CA 1
ATOM 652 C C . HIS A 1 85 ? 9.375 -4.783 -41.552 1.00 86.38 85 HIS A C 1
ATOM 654 O O . HIS A 1 85 ? 8.806 -4.703 -42.645 1.00 86.38 85 HIS A O 1
ATOM 660 N N . ILE A 1 86 ? 10.248 -3.864 -41.130 1.00 84.00 86 ILE A N 1
ATOM 661 C CA . ILE A 1 86 ? 10.513 -2.603 -41.849 1.00 84.00 86 ILE A CA 1
ATOM 662 C C . ILE A 1 86 ? 10.917 -2.805 -43.322 1.00 84.00 86 ILE A C 1
ATOM 664 O O . ILE A 1 86 ? 10.583 -1.974 -44.164 1.00 84.00 86 ILE A O 1
ATOM 668 N N . VAL A 1 87 ? 11.568 -3.929 -43.639 1.00 82.31 87 VAL A N 1
ATOM 669 C CA . VAL A 1 87 ? 12.045 -4.291 -44.987 1.00 82.31 87 VAL A CA 1
ATOM 670 C C . VAL A 1 87 ? 10.901 -4.580 -45.963 1.00 82.31 87 VAL A C 1
ATOM 672 O O . VAL A 1 87 ? 11.024 -4.296 -47.152 1.00 82.31 87 VAL A O 1
ATOM 675 N N . TYR A 1 88 ? 9.762 -5.076 -45.473 1.00 84.75 88 TYR A N 1
ATOM 676 C CA . TYR A 1 88 ? 8.605 -5.427 -46.305 1.00 84.75 88 TYR A CA 1
ATOM 677 C C . TYR A 1 88 ? 7.641 -4.252 -46.540 1.00 84.75 88 TYR A C 1
ATOM 679 O O . TYR A 1 88 ? 6.598 -4.416 -47.177 1.00 84.75 88 TYR A O 1
ATOM 687 N N . ILE A 1 89 ? 7.955 -3.054 -46.032 1.00 85.12 89 ILE A N 1
ATOM 688 C CA . ILE A 1 89 ? 7.097 -1.869 -46.148 1.00 85.12 89 ILE A CA 1
ATOM 689 C C . ILE A 1 89 ? 7.647 -0.940 -47.240 1.00 85.12 89 ILE A C 1
ATOM 691 O O . ILE A 1 89 ? 8.764 -0.437 -47.112 1.00 85.12 89 ILE A O 1
ATOM 695 N N . PRO A 1 90 ? 6.868 -0.623 -48.295 1.00 85.75 90 PRO A N 1
ATOM 696 C CA . PRO A 1 90 ? 7.306 0.318 -49.322 1.00 85.75 90 PRO A CA 1
ATOM 697 C C . PRO A 1 90 ? 7.636 1.697 -48.733 1.00 85.75 90 PRO A C 1
ATOM 699 O O . PRO A 1 90 ? 6.880 2.222 -47.916 1.00 85.75 90 PRO A O 1
ATOM 702 N N . LEU A 1 91 ? 8.706 2.345 -49.208 1.00 79.50 91 LEU A N 1
ATOM 703 C CA . LEU A 1 91 ? 9.194 3.634 -48.679 1.00 79.50 91 LEU A CA 1
ATOM 704 C C . LEU A 1 91 ? 8.115 4.736 -48.615 1.00 79.50 91 LEU A C 1
ATOM 706 O O . LEU A 1 91 ? 8.072 5.512 -47.659 1.00 79.50 91 LEU A O 1
ATOM 710 N N . GLY A 1 92 ? 7.203 4.781 -49.594 1.00 78.81 92 GLY A N 1
ATOM 711 C CA . GLY A 1 92 ? 6.082 5.732 -49.604 1.00 78.81 92 GLY A CA 1
ATOM 712 C C . GLY A 1 92 ? 5.070 5.502 -48.472 1.00 78.81 92 GLY A C 1
ATOM 713 O O . GLY A 1 92 ? 4.498 6.453 -47.938 1.00 78.81 92 GLY A O 1
ATOM 714 N N . HIS A 1 93 ? 4.896 4.248 -48.060 1.00 86.31 93 HIS A N 1
ATOM 715 C CA . HIS A 1 93 ? 4.037 3.841 -46.952 1.00 86.31 93 HIS A CA 1
ATOM 716 C C . HIS A 1 93 ? 4.764 3.877 -45.598 1.00 86.31 93 HIS A C 1
ATOM 718 O O . HIS A 1 93 ? 4.138 4.134 -44.568 1.00 86.31 93 HIS A O 1
ATOM 724 N N . LEU A 1 94 ? 6.090 3.718 -45.588 1.00 85.31 94 LEU A N 1
ATOM 725 C CA . LEU A 1 94 ? 6.911 3.717 -44.378 1.00 85.31 94 LEU A CA 1
ATOM 726 C C . LEU A 1 94 ? 6.835 5.048 -43.619 1.00 85.31 94 LEU A C 1
ATOM 728 O O . LEU A 1 94 ? 6.564 5.059 -42.418 1.00 85.31 94 LEU A O 1
ATOM 732 N N . ARG A 1 95 ? 6.973 6.183 -44.321 1.00 87.38 95 ARG A N 1
ATOM 733 C CA . ARG A 1 95 ? 6.831 7.521 -43.709 1.00 87.38 95 ARG A CA 1
ATOM 734 C C . ARG A 1 95 ? 5.469 7.692 -43.039 1.00 87.38 95 ARG A C 1
ATOM 736 O O . ARG A 1 95 ? 5.371 8.256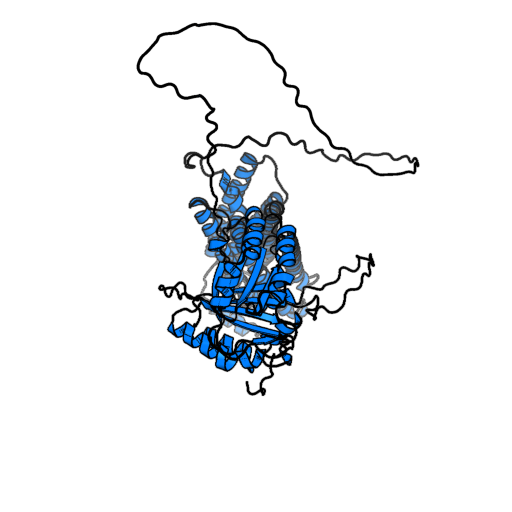 -41.951 1.00 87.38 95 ARG A O 1
ATOM 743 N N . ARG A 1 96 ? 4.408 7.216 -43.699 1.00 90.25 96 ARG A N 1
ATOM 744 C CA . ARG A 1 96 ? 3.038 7.280 -43.182 1.00 90.25 96 ARG A CA 1
ATOM 745 C C . ARG A 1 96 ? 2.900 6.416 -41.927 1.00 90.25 96 ARG A C 1
ATOM 747 O O . ARG A 1 96 ? 2.435 6.921 -40.911 1.00 90.25 96 ARG A O 1
ATOM 754 N N . THR A 1 97 ? 3.375 5.176 -41.982 1.00 90.12 97 THR A N 1
ATOM 755 C CA . THR A 1 97 ? 3.376 4.227 -40.860 1.00 90.12 97 THR A CA 1
ATOM 756 C C . THR A 1 97 ? 4.062 4.816 -39.629 1.00 90.12 97 THR A C 1
ATOM 758 O O . THR A 1 97 ? 3.447 4.952 -38.575 1.00 90.12 97 THR A O 1
ATOM 761 N N . MET A 1 98 ? 5.304 5.286 -39.769 1.00 87.44 98 MET A N 1
ATOM 762 C CA . MET A 1 98 ? 6.050 5.869 -38.649 1.00 87.44 98 MET A CA 1
ATOM 763 C C . MET A 1 98 ? 5.369 7.119 -38.089 1.00 87.44 98 MET A C 1
ATOM 765 O O . MET A 1 98 ? 5.223 7.261 -36.876 1.00 87.44 98 MET A O 1
ATOM 769 N N . LYS A 1 99 ? 4.893 8.015 -38.964 1.00 89.50 99 LYS A N 1
ATOM 770 C CA . LYS A 1 99 ? 4.245 9.264 -38.549 1.00 89.50 99 LYS A CA 1
ATOM 771 C C . LYS A 1 99 ? 2.995 9.000 -37.713 1.00 89.50 99 LYS A C 1
ATOM 773 O O . LYS A 1 99 ? 2.855 9.571 -36.636 1.00 89.50 99 LYS A O 1
ATOM 778 N N . TYR A 1 100 ? 2.088 8.154 -38.197 1.00 91.56 100 TYR A N 1
ATOM 779 C CA . TYR A 1 100 ? 0.855 7.843 -37.471 1.00 91.56 100 TYR A CA 1
ATOM 780 C C . TYR A 1 100 ? 1.115 6.965 -36.240 1.00 91.56 100 TYR A C 1
ATOM 782 O O . TYR A 1 100 ? 0.474 7.183 -35.215 1.00 91.56 100 TYR A O 1
ATOM 790 N N . GLY A 1 101 ? 2.106 6.066 -36.283 1.00 90.12 101 GLY A N 1
ATOM 791 C CA . GLY A 1 101 ? 2.569 5.313 -35.115 1.00 90.12 101 GLY A CA 1
ATOM 792 C C . GLY A 1 101 ? 3.050 6.223 -33.986 1.00 90.12 101 GLY A C 1
ATOM 793 O O . GLY A 1 101 ? 2.551 6.133 -32.868 1.00 90.12 101 GLY A O 1
ATOM 794 N N . VAL A 1 102 ? 3.930 7.177 -34.283 1.00 89.06 102 VAL A N 1
ATOM 795 C CA . VAL A 1 102 ? 4.446 8.132 -33.292 1.00 89.06 102 VAL A CA 1
ATOM 796 C C . VAL A 1 102 ? 3.358 9.095 -32.812 1.00 89.06 102 VAL A C 1
ATOM 798 O O . VAL A 1 102 ? 3.262 9.376 -31.619 1.00 89.06 102 VAL A O 1
ATOM 801 N N . LEU A 1 103 ? 2.491 9.579 -33.708 1.00 91.50 103 LEU A N 1
ATOM 802 C CA . LEU A 1 103 ? 1.358 10.429 -33.325 1.00 91.50 103 LEU A CA 1
ATOM 803 C C . LEU A 1 103 ? 0.333 9.694 -32.452 1.00 91.50 103 LEU A C 1
ATOM 805 O O . LEU A 1 103 ? -0.331 10.343 -31.649 1.00 91.50 103 LEU A O 1
ATOM 809 N N . SER A 1 104 ? 0.209 8.368 -32.582 1.00 93.38 104 SER A N 1
ATOM 810 C CA . SER A 1 104 ? -0.678 7.549 -31.745 1.00 93.38 104 SER A CA 1
ATOM 811 C C . SER A 1 104 ? -0.221 7.478 -30.283 1.00 93.38 104 SER A C 1
ATOM 813 O O . SER A 1 104 ? -1.050 7.276 -29.396 1.00 93.38 104 SER A O 1
ATOM 815 N N . LEU A 1 105 ? 1.069 7.689 -29.995 1.00 90.88 105 LEU A N 1
ATOM 816 C CA . LEU A 1 105 ? 1.612 7.576 -28.636 1.00 90.88 105 LEU A CA 1
ATOM 817 C C . LEU A 1 105 ? 1.149 8.715 -27.719 1.00 90.88 105 LEU A C 1
ATOM 819 O O . LEU A 1 105 ? 0.840 8.463 -26.558 1.00 90.88 105 LEU A O 1
ATOM 823 N N . LEU A 1 106 ? 1.007 9.941 -28.239 1.00 93.38 106 LEU A N 1
ATOM 824 C CA . LEU A 1 106 ? 0.471 11.087 -27.491 1.00 93.38 106 LEU A CA 1
ATOM 825 C C . LEU A 1 106 ? -0.905 10.790 -26.858 1.00 93.38 106 LEU A C 1
ATOM 827 O O . LEU A 1 106 ? -1.018 10.845 -25.629 1.00 93.38 106 LEU A O 1
ATOM 831 N N . PRO A 1 107 ? -1.960 10.460 -27.633 1.00 95.38 107 PRO A N 1
ATOM 832 C CA . PRO A 1 107 ? -3.245 10.094 -27.055 1.00 95.38 107 PRO A CA 1
ATOM 833 C C . PRO A 1 107 ? -3.154 8.810 -26.219 1.00 95.38 107 PRO A C 1
ATOM 835 O O . PRO A 1 107 ? -3.868 8.689 -25.223 1.00 95.38 107 PRO A O 1
ATOM 838 N N . GLY A 1 108 ? -2.242 7.892 -26.561 1.00 92.94 108 GLY A N 1
ATOM 839 C CA . GLY A 1 108 ? -1.973 6.683 -25.785 1.00 92.94 108 GLY A CA 1
ATOM 840 C C . GLY A 1 108 ? -1.452 6.958 -24.369 1.00 92.94 108 GLY A C 1
ATOM 841 O O . GLY A 1 108 ? -1.861 6.272 -23.439 1.00 92.94 108 GLY A O 1
ATOM 842 N N . PHE A 1 109 ? -0.618 7.983 -24.161 1.00 92.06 109 PHE A N 1
ATOM 843 C CA . PHE A 1 109 ? -0.135 8.384 -22.831 1.00 92.06 109 PHE A CA 1
ATOM 844 C C . PHE A 1 109 ? -1.141 9.241 -22.063 1.00 92.06 109 PHE A C 1
ATOM 846 O O . PHE A 1 109 ? -1.308 9.079 -20.851 1.00 92.06 109 PHE A O 1
ATOM 853 N N . LEU A 1 110 ? -1.845 10.136 -22.759 1.00 95.25 110 LEU A N 1
ATOM 854 C CA . LEU A 1 110 ? -2.804 11.039 -22.125 1.00 95.25 110 LEU A CA 1
ATOM 855 C C . LEU A 1 110 ? -4.081 10.318 -21.678 1.00 95.25 110 LEU A C 1
ATOM 857 O O . LEU A 1 110 ? -4.594 10.612 -20.598 1.00 95.25 110 LEU A O 1
ATOM 861 N N . SER A 1 111 ? -4.580 9.352 -22.453 1.00 96.06 111 SER A N 1
ATOM 862 C CA . SER A 1 111 ? -5.799 8.601 -22.120 1.00 96.06 111 SER A CA 1
ATOM 863 C C . SER A 1 111 ? -5.767 7.950 -20.721 1.00 96.06 111 SER A C 1
ATOM 865 O O . SER A 1 111 ? -6.609 8.306 -19.888 1.00 96.06 111 SER A O 1
ATOM 867 N N . PRO A 1 112 ? -4.797 7.075 -20.382 1.00 94.12 112 PRO A N 1
ATOM 868 C CA . PRO A 1 112 ? -4.742 6.445 -19.066 1.00 94.12 112 PRO A CA 1
ATOM 869 C C . PRO A 1 112 ? -4.409 7.444 -17.949 1.00 94.12 112 PRO A C 1
ATOM 871 O O . PRO A 1 112 ? -4.859 7.260 -16.819 1.00 94.12 112 PRO A O 1
ATOM 874 N N . MET A 1 113 ? -3.683 8.534 -18.239 1.00 95.44 113 MET A N 1
ATOM 875 C CA . MET A 1 113 ? -3.483 9.627 -17.280 1.00 95.44 113 MET A CA 1
ATOM 876 C C . MET A 1 113 ? -4.828 10.248 -16.879 1.00 95.44 113 MET A C 1
ATOM 878 O O . MET A 1 113 ? -5.139 10.301 -15.690 1.00 95.44 113 MET A O 1
ATOM 882 N N . PHE A 1 114 ? -5.654 10.665 -17.844 1.00 96.25 114 PHE A N 1
ATOM 883 C CA . PHE A 1 114 ? -6.980 11.225 -17.560 1.00 96.25 114 PHE A CA 1
ATOM 884 C C . PHE A 1 114 ? -7.921 10.208 -16.898 1.00 96.25 114 PHE A C 1
ATOM 886 O O . PHE A 1 114 ? -8.681 10.580 -16.003 1.00 96.25 114 PHE A O 1
ATOM 893 N N . GLY A 1 115 ? -7.827 8.925 -17.266 1.00 94.56 115 GLY A N 1
ATOM 894 C CA . GLY A 1 115 ? -8.572 7.843 -16.615 1.00 94.56 115 GLY A CA 1
ATOM 895 C C . GLY A 1 115 ? -8.229 7.702 -15.126 1.00 94.56 115 GLY A C 1
ATOM 896 O O . GLY A 1 115 ? -9.129 7.686 -14.283 1.00 94.56 115 GLY A O 1
ATOM 897 N N . ARG A 1 116 ? -6.932 7.697 -14.783 1.00 93.88 116 ARG A N 1
ATOM 898 C CA . ARG A 1 116 ? -6.454 7.687 -13.388 1.00 93.88 116 ARG A CA 1
ATOM 899 C C . ARG A 1 116 ? -6.861 8.952 -12.639 1.00 93.88 116 ARG A C 1
ATOM 901 O O . ARG A 1 116 ? -7.338 8.852 -11.517 1.00 93.88 116 ARG A O 1
ATOM 908 N N . LEU A 1 117 ? -6.756 10.127 -13.265 1.00 94.44 117 LEU A N 1
ATOM 909 C CA . LEU A 1 117 ? -7.197 11.393 -12.669 1.00 94.44 117 LEU A CA 1
ATOM 910 C C . LEU A 1 117 ? -8.700 11.394 -12.353 1.00 94.44 117 LEU A C 1
ATOM 912 O O . LEU A 1 117 ? -9.085 11.764 -11.246 1.00 94.44 117 LEU A O 1
ATOM 916 N N . SER A 1 118 ? -9.543 10.926 -13.279 1.00 93.00 118 SER A N 1
ATOM 917 C CA . SER A 1 118 ? -10.987 10.768 -13.052 1.00 93.00 118 SER A CA 1
ATOM 918 C C . SER A 1 118 ? -11.274 9.862 -11.850 1.00 93.00 118 SER A C 1
ATOM 920 O O . SER A 1 118 ? -12.101 10.187 -10.988 1.00 93.00 118 SER A O 1
ATOM 922 N N . PHE A 1 119 ? -10.557 8.740 -11.748 1.00 89.94 119 PHE A N 1
ATOM 923 C CA . PHE A 1 119 ? -10.730 7.811 -10.640 1.00 89.94 119 PHE A CA 1
ATOM 924 C C . PHE A 1 119 ? -10.233 8.379 -9.305 1.00 89.94 119 PHE A C 1
ATOM 926 O O . PHE A 1 119 ? -10.937 8.285 -8.303 1.00 89.94 119 PHE A O 1
ATOM 933 N N . SER A 1 120 ? -9.088 9.059 -9.288 1.00 90.25 120 SER A N 1
ATOM 934 C CA . SER A 1 120 ? -8.580 9.747 -8.097 1.00 90.25 120 SER A CA 1
ATOM 935 C C . SER A 1 120 ? -9.520 10.861 -7.624 1.00 90.25 120 SER A C 1
ATOM 937 O O . SER A 1 120 ? -9.763 10.987 -6.426 1.00 90.25 120 SER A O 1
ATOM 939 N N . CYS A 1 121 ? -10.117 11.635 -8.538 1.00 87.06 121 CYS A N 1
ATOM 940 C CA . CYS A 1 121 ? -11.150 12.621 -8.197 1.00 87.06 121 CYS A CA 1
ATOM 941 C C . CYS A 1 121 ? -12.405 11.960 -7.607 1.00 87.06 121 CYS A C 1
ATOM 943 O O . CYS A 1 121 ? -12.984 12.471 -6.650 1.00 87.06 121 CYS A O 1
ATOM 945 N N . THR A 1 122 ? -12.800 10.801 -8.139 1.00 81.56 122 THR A N 1
ATOM 946 C CA . THR A 1 122 ? -13.897 9.997 -7.579 1.00 81.56 122 THR A CA 1
ATOM 947 C C . THR A 1 122 ? -13.580 9.539 -6.152 1.00 81.56 122 THR A C 1
ATOM 949 O O . THR A 1 122 ? -14.426 9.633 -5.263 1.00 81.56 122 THR A O 1
ATOM 952 N N . LEU A 1 123 ? -12.356 9.061 -5.918 1.00 80.62 123 LEU A N 1
ATOM 953 C CA . LEU A 1 123 ? -11.900 8.621 -4.600 1.00 80.62 123 LEU A CA 1
ATOM 954 C C . LEU A 1 123 ? -11.830 9.780 -3.603 1.00 80.62 123 LEU A C 1
ATOM 956 O O . LEU A 1 123 ? -12.205 9.593 -2.451 1.00 80.62 123 LEU A O 1
ATOM 960 N N . LEU A 1 124 ? -11.426 10.978 -4.038 1.00 81.25 124 LEU A N 1
ATOM 961 C CA . LEU A 1 124 ? -11.460 12.182 -3.203 1.00 81.25 124 LEU A CA 1
ATOM 962 C C . LEU A 1 124 ? -12.866 12.475 -2.675 1.00 81.25 124 LEU A C 1
ATOM 964 O O . LEU A 1 124 ? -13.011 12.728 -1.484 1.00 81.25 124 LEU A O 1
ATOM 968 N N . TYR A 1 125 ? -13.895 12.386 -3.522 1.00 72.81 125 TYR A N 1
ATOM 969 C CA . TYR A 1 125 ? -15.285 12.570 -3.088 1.00 72.81 125 TYR A CA 1
ATOM 970 C C . TYR A 1 125 ? -15.713 11.519 -2.048 1.00 72.81 125 TYR A C 1
ATOM 972 O O . TYR A 1 125 ? -16.386 11.838 -1.069 1.00 72.81 125 TYR A O 1
ATOM 980 N N . LEU A 1 126 ? -15.284 10.265 -2.229 1.00 67.56 126 LEU A N 1
ATOM 981 C CA . LEU A 1 126 ? -15.582 9.182 -1.291 1.00 67.56 126 LEU A CA 1
ATOM 982 C C . LEU A 1 126 ? -14.861 9.363 0.058 1.00 67.56 126 LEU A C 1
ATOM 984 O O . LEU A 1 126 ? -15.443 9.082 1.102 1.00 67.56 126 LEU A O 1
ATOM 988 N N . ILE A 1 127 ? -13.622 9.860 0.035 1.00 70.56 127 ILE A N 1
ATOM 989 C CA . ILE A 1 127 ? -12.794 10.115 1.223 1.00 70.56 127 ILE A CA 1
ATOM 990 C C . ILE A 1 127 ? -13.275 11.339 2.002 1.00 70.56 127 ILE A C 1
ATOM 992 O O . ILE A 1 127 ? -13.269 11.302 3.224 1.00 70.56 127 ILE A O 1
ATOM 996 N N . ASP A 1 128 ? -13.747 12.395 1.335 1.00 60.78 128 ASP A N 1
ATOM 997 C CA . ASP A 1 128 ? -14.250 13.606 2.010 1.00 60.78 128 ASP A CA 1
ATOM 998 C C . ASP A 1 128 ? -15.498 13.324 2.874 1.00 60.78 128 ASP A C 1
ATOM 1000 O O . ASP A 1 128 ? -15.840 14.082 3.778 1.00 60.78 128 ASP A O 1
ATOM 1004 N N . THR A 1 129 ? -16.151 12.181 2.638 1.00 55.88 129 THR A N 1
ATOM 1005 C CA . THR A 1 129 ? -17.276 11.689 3.445 1.00 55.88 129 THR A CA 1
ATOM 1006 C C . THR A 1 129 ? -16.814 10.957 4.720 1.00 55.88 129 THR A C 1
ATOM 1008 O O . THR A 1 129 ? -17.597 10.801 5.656 1.00 55.88 129 THR A O 1
ATOM 1011 N N . ASP A 1 130 ? -15.552 10.515 4.790 1.00 52.84 130 ASP A N 1
ATOM 1012 C CA . ASP A 1 130 ? -14.989 9.730 5.894 1.00 52.84 130 ASP A CA 1
ATOM 1013 C C . ASP A 1 130 ? -13.770 10.439 6.513 1.00 52.84 130 ASP A C 1
ATOM 1015 O O . ASP A 1 130 ? -12.646 10.371 6.014 1.00 52.84 130 ASP A O 1
ATOM 1019 N N . ALA A 1 131 ? -13.982 11.089 7.663 1.00 49.66 131 ALA A N 1
ATOM 1020 C CA . ALA A 1 131 ? -12.977 11.894 8.369 1.00 49.66 131 ALA A CA 1
ATOM 1021 C C . ALA A 1 131 ? -11.716 11.121 8.830 1.00 49.66 131 ALA A C 1
ATOM 1023 O O . ALA A 1 131 ? -10.796 11.721 9.392 1.00 49.66 131 ALA A O 1
ATOM 1024 N N . ARG A 1 132 ? -11.658 9.796 8.624 1.00 53.50 132 ARG A N 1
ATOM 1025 C CA . ARG A 1 132 ? -10.538 8.921 9.007 1.00 53.50 132 ARG A CA 1
ATOM 1026 C C . ARG A 1 132 ? -9.388 8.918 7.998 1.00 53.50 132 ARG A C 1
ATOM 1028 O O . ARG A 1 132 ? -8.249 8.668 8.393 1.00 53.50 132 ARG A O 1
ATOM 1035 N N . ILE A 1 133 ? -9.649 9.200 6.719 1.00 58.00 133 ILE A N 1
ATOM 1036 C CA . ILE A 1 133 ? -8.626 9.191 5.664 1.00 58.00 133 ILE A CA 1
ATOM 1037 C C . ILE A 1 133 ? -8.283 10.626 5.275 1.00 58.00 133 ILE A C 1
ATOM 1039 O O . ILE A 1 133 ? -9.137 11.421 4.899 1.00 58.00 133 ILE A O 1
ATOM 1043 N N . LYS A 1 134 ? -6.998 10.978 5.352 1.00 73.75 134 LYS A N 1
ATOM 1044 C CA . LYS A 1 134 ? -6.531 12.292 4.897 1.00 73.75 134 LYS A CA 1
ATOM 1045 C C . LYS A 1 134 ? -6.624 12.348 3.373 1.00 73.75 134 LYS A C 1
ATOM 1047 O O . LYS A 1 134 ? -6.147 11.442 2.702 1.00 73.75 134 LYS A O 1
ATOM 1052 N N . SER A 1 135 ? -7.167 13.431 2.827 1.00 77.62 135 SER A N 1
ATOM 1053 C CA . SER A 1 135 ? -7.304 13.643 1.377 1.00 77.62 135 SER A CA 1
ATOM 1054 C C . SER A 1 135 ? -5.990 14.045 0.685 1.00 77.62 135 SER A C 1
ATOM 1056 O O . SER A 1 135 ? -5.833 13.847 -0.519 1.00 77.62 135 SER A O 1
ATOM 1058 N N . TRP A 1 136 ? -5.008 14.559 1.439 1.00 84.75 136 TRP A N 1
ATOM 1059 C CA . TRP A 1 136 ? -3.723 15.042 0.908 1.00 84.75 136 TRP A CA 1
ATOM 1060 C C . TRP A 1 136 ? -2.920 14.019 0.070 1.00 84.75 136 TRP A C 1
ATOM 1062 O O . TRP A 1 136 ? -2.429 14.414 -0.986 1.00 84.75 136 TRP A O 1
ATOM 1072 N N . PRO A 1 137 ? -2.812 12.722 0.433 1.00 85.81 137 PRO A N 1
ATOM 1073 C CA . PRO A 1 137 ? -2.120 11.725 -0.389 1.00 85.81 137 PRO A CA 1
ATOM 1074 C C . PRO A 1 137 ? -2.746 11.535 -1.776 1.00 85.81 137 PRO A C 1
ATOM 1076 O O . PRO A 1 137 ? -2.025 11.326 -2.748 1.00 85.81 137 PRO A O 1
ATOM 1079 N N . VAL A 1 138 ? -4.071 11.663 -1.897 1.00 86.88 138 VAL A N 1
ATOM 1080 C CA . VAL A 1 138 ? -4.753 11.552 -3.195 1.00 86.88 138 VAL A CA 1
ATOM 1081 C C . VAL A 1 138 ? -4.495 12.799 -4.041 1.00 86.88 138 VAL A C 1
ATOM 1083 O O . VAL A 1 138 ? -4.230 12.678 -5.233 1.00 86.88 138 VAL A O 1
ATOM 1086 N N . TYR A 1 139 ? -4.483 13.992 -3.431 1.00 89.00 139 TYR A N 1
ATOM 1087 C CA . TYR A 1 139 ? -4.058 15.221 -4.116 1.00 89.00 139 TYR A CA 1
ATOM 1088 C C . TYR A 1 139 ? -2.602 15.142 -4.593 1.00 89.00 139 TYR A C 1
ATOM 1090 O O . TYR A 1 139 ? -2.309 15.530 -5.723 1.00 89.00 139 TYR A O 1
ATOM 1098 N N . ALA A 1 140 ? -1.703 14.597 -3.770 1.00 90.38 140 ALA A N 1
ATOM 1099 C CA . ALA A 1 140 ? -0.314 14.364 -4.150 1.00 90.38 140 ALA A CA 1
ATOM 1100 C C . ALA A 1 140 ? -0.209 13.362 -5.314 1.00 90.38 140 ALA A C 1
ATOM 1102 O O . ALA A 1 140 ? 0.511 13.623 -6.275 1.00 90.38 140 ALA A O 1
ATOM 1103 N N . SER A 1 141 ? -0.974 12.265 -5.277 1.00 90.75 141 SER A N 1
ATOM 1104 C CA . SER A 1 141 ? -1.044 11.285 -6.369 1.00 90.75 141 SER A CA 1
ATOM 1105 C C . SER A 1 141 ? -1.558 11.911 -7.670 1.00 90.75 141 SER A C 1
ATOM 1107 O O . SER A 1 141 ? -0.941 11.724 -8.713 1.00 90.75 141 SER A O 1
ATOM 1109 N N . ILE A 1 142 ? -2.619 12.724 -7.614 1.00 92.88 142 ILE A N 1
ATOM 1110 C CA . ILE A 1 142 ? -3.156 13.471 -8.765 1.00 92.88 142 ILE A CA 1
ATOM 1111 C C . ILE A 1 142 ? -2.092 14.384 -9.378 1.00 92.88 142 ILE A C 1
ATOM 1113 O O . ILE A 1 142 ? -1.875 14.354 -10.591 1.00 92.88 142 ILE A O 1
ATOM 1117 N N . PHE A 1 143 ? -1.415 15.177 -8.544 1.00 94.81 143 PHE A N 1
ATOM 1118 C CA . PHE A 1 143 ? -0.384 16.102 -9.002 1.00 94.81 143 PHE A CA 1
ATOM 1119 C C . PHE A 1 143 ? 0.793 15.360 -9.641 1.00 94.81 143 PHE A C 1
ATOM 1121 O O . PHE A 1 143 ? 1.186 15.687 -10.758 1.00 94.81 143 PHE A O 1
ATOM 1128 N N . MET A 1 144 ? 1.314 14.329 -8.972 1.00 93.56 144 MET A N 1
ATOM 1129 C CA . MET A 1 144 ? 2.435 13.531 -9.473 1.00 93.56 144 MET A CA 1
ATOM 1130 C C . MET A 1 144 ? 2.073 12.791 -10.763 1.00 93.56 144 MET A C 1
ATOM 1132 O O . MET A 1 144 ? 2.866 12.781 -11.701 1.00 93.56 144 MET A O 1
ATOM 1136 N N . GLN A 1 145 ? 0.861 12.236 -10.853 1.00 93.44 145 GLN A N 1
ATOM 1137 C CA . GLN A 1 145 ? 0.380 11.555 -12.053 1.00 93.44 145 GLN A CA 1
ATOM 1138 C C . GLN A 1 145 ? 0.340 12.501 -13.256 1.00 93.44 145 GLN A C 1
ATOM 1140 O O . GLN A 1 145 ? 0.832 12.147 -14.329 1.00 93.44 145 GLN A O 1
ATOM 1145 N N . ALA A 1 146 ? -0.217 13.702 -13.080 1.00 94.75 146 ALA A N 1
ATOM 1146 C CA . ALA A 1 146 ? -0.250 14.708 -14.133 1.00 94.75 146 ALA A CA 1
ATOM 1147 C C . ALA A 1 146 ? 1.167 15.174 -14.496 1.00 94.75 146 ALA A C 1
ATOM 1149 O O . ALA A 1 146 ? 1.533 15.155 -15.667 1.00 94.75 146 ALA A O 1
ATOM 1150 N N . ALA A 1 147 ? 1.987 15.525 -13.501 1.00 95.56 147 ALA A N 1
ATOM 1151 C CA . ALA A 1 147 ? 3.339 16.027 -13.717 1.00 95.56 147 ALA A CA 1
ATOM 1152 C C . ALA A 1 147 ? 4.210 15.019 -14.480 1.00 95.56 147 ALA A C 1
ATOM 1154 O O . ALA A 1 147 ? 4.781 15.367 -15.508 1.00 95.56 147 ALA A O 1
ATOM 1155 N N . ILE A 1 148 ? 4.268 13.763 -14.031 1.00 94.69 148 ILE A N 1
ATOM 1156 C CA . ILE A 1 148 ? 5.135 12.737 -14.626 1.00 94.69 148 ILE A CA 1
ATOM 1157 C C . ILE A 1 148 ? 4.694 12.388 -16.053 1.00 94.69 148 ILE A C 1
ATOM 1159 O O . ILE A 1 148 ? 5.528 12.285 -16.947 1.00 94.69 148 ILE A O 1
ATOM 1163 N N . ASN A 1 149 ? 3.390 12.254 -16.316 1.00 93.44 149 ASN A N 1
ATOM 1164 C CA . ASN A 1 149 ? 2.936 11.907 -17.668 1.00 93.44 149 ASN A CA 1
ATOM 1165 C C . ASN A 1 149 ? 3.054 13.093 -18.640 1.00 93.44 149 ASN A C 1
ATOM 1167 O O . ASN A 1 149 ? 3.429 12.891 -19.793 1.00 93.44 149 ASN A O 1
ATOM 1171 N N . ILE A 1 150 ? 2.802 14.329 -18.187 1.00 95.06 150 ILE A N 1
ATOM 1172 C CA . ILE A 1 150 ? 2.981 15.533 -19.014 1.00 95.06 150 ILE A CA 1
ATOM 1173 C C . ILE A 1 150 ? 4.463 15.761 -19.319 1.00 95.06 150 ILE A C 1
ATOM 1175 O O . ILE A 1 150 ? 4.808 16.007 -20.473 1.00 95.06 150 ILE A O 1
ATOM 1179 N N . ILE A 1 151 ? 5.349 15.640 -18.324 1.00 94.19 151 ILE A N 1
ATOM 1180 C CA . ILE A 1 151 ? 6.797 15.743 -18.545 1.00 94.19 151 ILE A CA 1
ATOM 1181 C C . ILE A 1 151 ? 7.255 14.637 -19.501 1.00 94.19 151 ILE A C 1
ATOM 1183 O O . ILE A 1 151 ? 8.018 14.934 -20.410 1.00 94.19 151 ILE A O 1
ATOM 1187 N N . GLY A 1 152 ? 6.742 13.409 -19.378 1.00 90.50 152 GLY A N 1
ATOM 1188 C CA . GLY A 1 152 ? 7.049 12.326 -20.318 1.00 90.50 152 GLY A CA 1
ATOM 1189 C C . GLY A 1 152 ? 6.664 12.636 -21.758 1.00 90.50 152 GLY A C 1
ATOM 1190 O O . GLY A 1 152 ? 7.470 12.434 -22.661 1.00 90.50 152 GLY A O 1
ATOM 1191 N N . VAL A 1 153 ? 5.477 13.204 -21.978 1.00 91.44 153 VAL A N 1
ATOM 1192 C CA . VAL A 1 153 ? 5.062 13.684 -23.304 1.00 91.44 153 VAL A CA 1
ATOM 1193 C C . VAL A 1 153 ? 5.992 14.791 -23.806 1.00 91.44 153 VAL A C 1
ATOM 1195 O O . VAL A 1 153 ? 6.403 14.767 -24.963 1.00 91.44 153 VAL A O 1
ATOM 1198 N N . ILE A 1 154 ? 6.348 15.751 -22.949 1.00 91.44 154 ILE A N 1
ATOM 1199 C CA . ILE A 1 154 ? 7.244 16.850 -23.327 1.00 91.44 154 ILE A CA 1
ATOM 1200 C C . ILE A 1 154 ? 8.618 16.306 -23.713 1.00 91.44 154 ILE A C 1
ATOM 1202 O O . ILE A 1 154 ? 9.092 16.646 -24.788 1.00 91.44 154 ILE A O 1
ATOM 1206 N N . VAL A 1 155 ? 9.226 15.455 -22.881 1.00 89.69 155 VAL A N 1
ATOM 1207 C CA . VAL A 1 155 ? 10.526 14.817 -23.144 1.00 89.69 155 VAL A CA 1
ATOM 1208 C C . VAL A 1 155 ? 10.477 14.032 -24.456 1.00 89.69 155 VAL A C 1
ATOM 1210 O O . VAL A 1 155 ? 11.371 14.192 -25.284 1.00 89.69 155 VAL A O 1
ATOM 1213 N N . PHE A 1 156 ? 9.390 13.286 -24.691 1.00 86.56 156 PHE A N 1
ATOM 1214 C CA . PHE A 1 156 ? 9.203 12.512 -25.914 1.00 86.56 156 PHE A CA 1
ATOM 1215 C C . PHE A 1 156 ? 9.190 13.384 -27.170 1.00 86.56 156 PHE A C 1
ATOM 1217 O O . PHE A 1 156 ? 9.851 13.057 -28.144 1.00 86.56 156 PHE A O 1
ATOM 1224 N N . TYR A 1 157 ? 8.450 14.494 -27.185 1.00 85.56 157 TYR A N 1
ATOM 1225 C CA . TYR A 1 157 ? 8.338 15.320 -28.393 1.00 85.56 157 TYR A CA 1
ATOM 1226 C C . TYR A 1 157 ? 9.433 16.387 -28.523 1.00 85.56 157 TYR A C 1
ATOM 1228 O O . TYR A 1 157 ? 9.671 16.862 -29.632 1.00 85.56 157 TYR A O 1
ATOM 1236 N N . SER A 1 158 ? 10.115 16.762 -27.436 1.00 87.50 158 SER A N 1
ATOM 1237 C CA . SER A 1 158 ? 11.157 17.799 -27.450 1.00 87.50 158 SER A CA 1
ATOM 1238 C C . SER A 1 158 ? 12.564 17.271 -27.729 1.00 87.50 158 SER A C 1
ATOM 1240 O O . SER A 1 158 ? 13.449 18.067 -28.042 1.00 87.50 158 SER A O 1
ATOM 1242 N N . GLN A 1 159 ? 12.778 15.951 -27.679 1.00 85.00 159 GLN A N 1
ATOM 1243 C CA . GLN A 1 159 ? 14.104 15.340 -27.840 1.00 85.00 159 GLN A CA 1
ATOM 1244 C C . GLN A 1 159 ? 14.819 15.692 -29.157 1.00 85.00 159 GLN A C 1
ATOM 1246 O O . GLN A 1 159 ? 16.041 15.640 -29.199 1.00 85.00 159 GLN A O 1
ATOM 1251 N N . CYS A 1 160 ? 14.089 16.039 -30.221 1.00 84.75 160 CYS A N 1
ATOM 1252 C CA . CYS A 1 160 ? 14.648 16.403 -31.532 1.00 84.75 160 CYS A CA 1
ATOM 1253 C C . CYS A 1 160 ? 14.545 17.912 -31.834 1.00 84.75 160 CYS A C 1
ATOM 1255 O O . CYS A 1 160 ? 14.718 18.336 -32.976 1.00 84.75 160 CYS A O 1
ATOM 1257 N N . GLY A 1 161 ? 14.233 18.743 -30.832 1.00 82.94 161 GLY A N 1
ATOM 1258 C CA . GLY A 1 161 ? 14.122 20.194 -30.996 1.00 82.94 161 GLY A CA 1
ATOM 1259 C C . GLY A 1 161 ? 13.064 20.605 -32.029 1.00 82.94 161 GLY A C 1
ATOM 1260 O O . GLY A 1 161 ? 11.902 20.216 -31.925 1.00 82.94 161 GLY A O 1
ATOM 1261 N N . SER A 1 162 ? 13.458 21.416 -33.017 1.00 79.62 162 SER A N 1
ATOM 1262 C CA . SER A 1 162 ? 12.586 21.867 -34.116 1.00 79.62 162 SER A CA 1
ATOM 1263 C C . SER A 1 162 ? 12.353 20.808 -35.202 1.00 79.62 162 SER A C 1
ATOM 1265 O O . SER A 1 162 ? 11.418 20.942 -35.988 1.00 79.62 162 SER A O 1
ATOM 1267 N N . GLU A 1 163 ? 13.157 19.743 -35.232 1.00 82.31 163 GLU A N 1
ATOM 1268 C CA . GLU A 1 163 ? 13.173 18.716 -36.281 1.00 82.31 163 GLU A CA 1
ATOM 1269 C C . GLU A 1 163 ? 12.359 17.477 -35.867 1.00 82.31 163 GLU A C 1
ATOM 1271 O O . GLU A 1 163 ? 12.840 16.345 -35.864 1.00 82.31 163 GLU A O 1
ATOM 1276 N N . VAL A 1 164 ? 11.090 17.672 -35.490 1.00 81.12 164 VAL A N 1
ATOM 1277 C CA . VAL A 1 164 ? 10.201 16.574 -35.043 1.00 81.12 164 VAL A CA 1
ATOM 1278 C C . VAL A 1 164 ? 9.957 15.547 -36.160 1.00 81.12 164 VAL A C 1
ATOM 1280 O O . VAL A 1 164 ? 9.646 14.385 -35.907 1.00 81.12 164 VAL A O 1
ATOM 1283 N N . ASP A 1 165 ? 10.149 15.932 -37.420 1.00 82.75 165 ASP A N 1
ATOM 1284 C CA . ASP A 1 165 ? 10.053 15.018 -38.554 1.00 82.75 165 ASP A CA 1
ATOM 1285 C C . ASP A 1 165 ? 11.179 13.984 -38.637 1.00 82.75 165 ASP A C 1
ATOM 1287 O O . ASP A 1 165 ? 11.054 13.028 -39.414 1.00 82.75 165 ASP A O 1
ATOM 1291 N N . ALA A 1 166 ? 12.203 14.104 -37.787 1.00 81.75 166 ALA A N 1
ATOM 1292 C CA . ALA A 1 166 ? 13.202 13.070 -37.556 1.00 81.75 166 ALA A CA 1
ATOM 1293 C C . ALA A 1 166 ? 12.588 11.743 -37.080 1.00 81.75 166 ALA A C 1
ATOM 1295 O O . ALA A 1 166 ? 13.135 10.685 -37.369 1.00 81.75 166 ALA A O 1
ATOM 1296 N N . PHE A 1 167 ? 11.414 11.758 -36.439 1.00 79.50 167 PHE A N 1
ATOM 1297 C CA . PHE A 1 167 ? 10.747 10.531 -35.994 1.00 79.50 167 PHE A CA 1
ATOM 1298 C C . PHE A 1 167 ? 10.177 9.665 -37.119 1.00 79.50 167 PHE A C 1
ATOM 1300 O O . PHE A 1 167 ? 10.000 8.466 -36.925 1.00 79.50 167 PHE A O 1
ATOM 1307 N N . TRP A 1 168 ? 9.852 10.248 -38.275 1.00 81.75 168 TRP A N 1
ATOM 1308 C CA . TRP A 1 168 ? 9.159 9.537 -39.359 1.00 81.75 168 TRP A CA 1
ATOM 1309 C C . TRP A 1 168 ? 9.822 9.680 -40.727 1.00 81.75 168 TRP A C 1
ATOM 1311 O O . TRP A 1 168 ? 9.272 9.217 -41.728 1.00 81.75 168 TRP A O 1
ATOM 1321 N N . THR A 1 169 ? 10.985 10.324 -40.794 1.00 81.19 169 THR A N 1
ATOM 1322 C CA . THR A 1 169 ? 11.753 10.502 -42.029 1.00 81.19 169 THR A CA 1
ATOM 1323 C C . THR A 1 169 ? 13.027 9.673 -41.944 1.00 81.19 169 THR A C 1
ATOM 1325 O O . THR A 1 169 ? 13.920 10.000 -41.170 1.00 81.19 169 THR A O 1
ATOM 1328 N N . LEU A 1 170 ? 13.114 8.615 -42.756 1.00 74.75 170 LEU A N 1
ATOM 1329 C CA . LEU A 1 170 ? 14.200 7.627 -42.703 1.00 74.75 170 LEU A CA 1
ATOM 1330 C C . LEU A 1 170 ? 15.598 8.261 -42.828 1.00 74.75 170 LEU A C 1
ATOM 1332 O O . LEU A 1 170 ? 16.507 7.915 -42.083 1.00 74.75 170 LEU A O 1
ATOM 1336 N N . GLU A 1 171 ? 15.752 9.243 -43.718 1.00 74.94 171 GLU A N 1
ATOM 1337 C CA . GLU A 1 171 ? 17.012 9.977 -43.907 1.00 74.94 171 GLU A CA 1
ATOM 1338 C C . GLU A 1 171 ? 17.482 10.678 -42.621 1.00 74.94 171 GLU A C 1
ATOM 1340 O O . GLU A 1 171 ? 18.660 10.635 -42.274 1.00 74.94 171 GLU A O 1
ATOM 1345 N N . LYS A 1 172 ? 16.550 11.275 -41.870 1.00 78.38 172 LYS A N 1
ATOM 1346 C CA . LYS A 1 172 ? 16.844 11.951 -40.601 1.00 78.38 172 LYS A CA 1
ATOM 1347 C C . LYS A 1 172 ? 17.055 10.960 -39.453 1.00 78.38 172 LYS A C 1
ATOM 1349 O O . LYS A 1 172 ? 17.845 11.243 -38.560 1.00 78.38 172 LYS A O 1
ATOM 1354 N N . GLN A 1 173 ? 16.423 9.784 -39.497 1.00 73.81 173 GLN A N 1
ATOM 1355 C CA . GLN A 1 173 ? 16.654 8.705 -38.525 1.00 73.81 173 GLN A CA 1
ATOM 1356 C C . GLN A 1 173 ? 18.082 8.146 -38.602 1.00 73.81 173 GLN A C 1
ATOM 1358 O O . GLN A 1 173 ? 18.660 7.805 -37.577 1.00 73.81 173 GLN A O 1
ATOM 1363 N N . LEU A 1 174 ? 18.696 8.107 -39.789 1.00 71.94 174 LEU A N 1
ATOM 1364 C CA . LEU A 1 174 ? 20.103 7.705 -39.938 1.00 71.94 174 LEU A CA 1
ATOM 1365 C C . LEU A 1 174 ? 21.079 8.695 -39.279 1.00 71.94 174 LEU A C 1
ATOM 1367 O O . LEU A 1 174 ? 22.182 8.313 -38.902 1.00 71.94 174 LEU A O 1
ATOM 1371 N N . ARG A 1 175 ? 20.663 9.956 -39.113 1.00 74.12 175 ARG A N 1
ATOM 1372 C CA . ARG A 1 175 ? 21.431 11.031 -38.464 1.00 74.12 175 ARG A CA 1
ATOM 1373 C C . ARG A 1 175 ? 20.872 11.394 -37.087 1.00 74.12 175 ARG A C 1
ATOM 1375 O O . ARG A 1 175 ? 21.069 12.506 -36.605 1.00 74.12 175 ARG A O 1
ATOM 1382 N N . PHE A 1 176 ? 20.157 10.470 -36.448 1.00 74.94 176 PHE A N 1
ATOM 1383 C CA . PHE A 1 176 ? 19.443 10.752 -35.205 1.00 74.94 176 PHE A CA 1
ATOM 1384 C C . PHE A 1 176 ? 20.366 11.209 -34.070 1.00 74.94 176 PHE A C 1
ATOM 1386 O O . PHE A 1 176 ? 20.019 12.147 -33.359 1.00 74.94 176 PHE A O 1
ATOM 1393 N N . ASP A 1 177 ? 21.560 10.617 -33.954 1.00 74.19 177 ASP A N 1
ATOM 1394 C CA . ASP A 1 177 ? 22.570 10.989 -32.949 1.00 74.19 177 ASP A CA 1
ATOM 1395 C C . ASP A 1 177 ? 23.135 12.414 -33.145 1.00 74.19 177 ASP A C 1
ATOM 1397 O O . ASP A 1 177 ? 23.749 12.962 -32.232 1.00 74.19 177 ASP A O 1
ATOM 1401 N N . GLU A 1 178 ? 22.940 13.022 -34.323 1.00 77.56 178 GLU A N 1
ATOM 1402 C CA . GLU A 1 178 ? 23.371 14.395 -34.631 1.00 77.56 178 GLU A CA 1
ATOM 1403 C C . GLU A 1 178 ? 22.255 15.429 -34.414 1.00 77.56 178 GLU A C 1
ATOM 1405 O O . GLU A 1 178 ? 22.538 16.601 -34.165 1.00 77.56 178 GLU A O 1
ATOM 1410 N N . ILE A 1 179 ? 20.992 15.008 -34.538 1.00 80.38 179 ILE A N 1
ATOM 1411 C CA . ILE A 1 179 ? 19.814 15.892 -34.547 1.00 80.38 179 ILE A CA 1
ATOM 1412 C C . ILE A 1 179 ? 19.096 15.880 -33.193 1.00 80.38 179 ILE A C 1
ATOM 1414 O O . ILE A 1 179 ? 18.601 16.912 -32.739 1.00 80.38 179 ILE A O 1
ATOM 1418 N N . CYS A 1 180 ? 19.024 14.718 -32.547 1.00 84.31 180 CYS A N 1
ATOM 1419 C CA . CYS A 1 180 ? 18.236 14.501 -31.342 1.00 84.31 180 CYS A CA 1
ATOM 1420 C C . CYS A 1 180 ? 19.126 14.245 -30.121 1.00 84.31 180 CYS A C 1
ATOM 1422 O O . CYS A 1 180 ? 20.289 13.855 -30.217 1.00 84.31 180 CYS A O 1
ATOM 1424 N N . TRP A 1 181 ? 18.564 14.452 -28.933 1.00 85.56 181 TRP A N 1
ATOM 1425 C CA . TRP A 1 181 ? 19.202 14.083 -27.675 1.00 85.56 181 TRP A CA 1
ATOM 1426 C C . TRP A 1 181 ? 19.439 12.577 -27.586 1.00 85.56 181 TRP A C 1
ATOM 1428 O O . TRP A 1 181 ? 18.775 11.776 -28.244 1.00 85.56 181 TRP A O 1
ATOM 1438 N N . ASN A 1 182 ? 20.362 12.190 -26.701 1.00 82.31 182 ASN A N 1
ATOM 1439 C CA . ASN A 1 182 ? 20.704 10.791 -26.489 1.00 82.31 182 ASN A CA 1
ATOM 1440 C C . ASN A 1 182 ? 19.440 9.963 -26.157 1.00 82.31 182 ASN A C 1
ATOM 1442 O O . ASN A 1 182 ? 18.778 10.246 -25.150 1.00 82.31 182 ASN A O 1
ATOM 1446 N N . PRO A 1 183 ? 19.128 8.909 -26.934 1.00 77.12 183 PRO A N 1
ATOM 1447 C CA . PRO A 1 183 ? 17.903 8.125 -26.773 1.00 77.12 183 PRO A CA 1
ATOM 1448 C C . PRO A 1 183 ? 17.831 7.348 -25.442 1.00 77.12 183 PRO A C 1
ATOM 1450 O O . PRO A 1 183 ? 16.767 6.852 -25.060 1.00 77.12 183 PRO A O 1
ATOM 1453 N N . ARG A 1 184 ? 18.930 7.279 -24.675 1.00 81.38 184 ARG A N 1
ATOM 1454 C CA . ARG A 1 184 ? 18.918 6.761 -23.295 1.00 81.38 184 ARG A CA 1
ATOM 1455 C C . ARG A 1 184 ? 18.085 7.625 -22.358 1.00 81.38 184 ARG A C 1
ATOM 1457 O O . ARG A 1 184 ? 17.345 7.068 -21.562 1.00 81.38 184 ARG A O 1
ATOM 1464 N N . ILE A 1 185 ? 18.121 8.953 -22.506 1.00 84.81 185 ILE A N 1
ATOM 1465 C CA . ILE A 1 185 ? 17.364 9.882 -21.646 1.00 84.81 185 ILE A CA 1
ATOM 1466 C C . ILE A 1 185 ? 15.865 9.573 -21.734 1.00 84.81 185 ILE A C 1
ATOM 1468 O O . ILE A 1 185 ? 15.182 9.455 -20.720 1.00 84.81 185 ILE A O 1
ATOM 1472 N N . GLN A 1 186 ? 15.380 9.370 -22.959 1.00 83.19 186 GLN A N 1
ATOM 1473 C CA . GLN A 1 186 ? 14.013 8.948 -23.245 1.00 83.19 186 GLN A CA 1
ATOM 1474 C C . GLN A 1 186 ? 13.670 7.610 -22.582 1.00 83.19 186 GLN A C 1
ATOM 1476 O O . GLN A 1 186 ? 12.607 7.458 -21.985 1.00 83.19 186 GLN A O 1
ATOM 1481 N N . THR A 1 187 ? 14.565 6.630 -22.713 1.00 85.31 187 THR A N 1
ATOM 1482 C CA . THR A 1 187 ? 14.343 5.262 -22.232 1.00 85.31 187 THR A CA 1
ATOM 1483 C C . THR A 1 187 ? 14.315 5.217 -20.706 1.00 85.31 187 THR A C 1
ATOM 1485 O O . THR A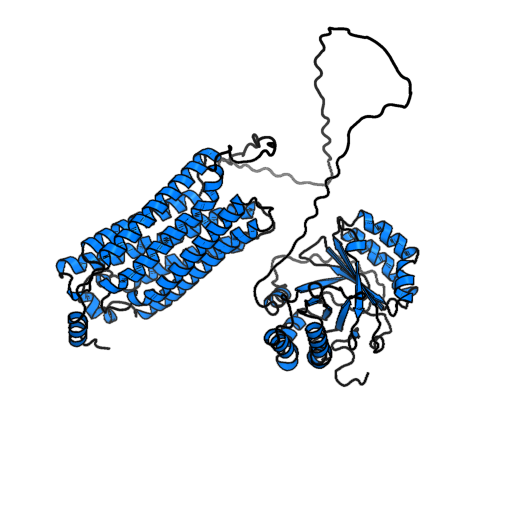 1 187 ? 13.393 4.651 -20.124 1.00 85.31 187 THR A O 1
ATOM 1488 N N . ASP A 1 188 ? 15.271 5.882 -20.058 1.00 88.56 188 ASP A N 1
ATOM 1489 C CA . ASP A 1 188 ? 15.371 5.986 -18.602 1.00 88.56 188 ASP A CA 1
ATOM 1490 C C . ASP A 1 188 ? 14.152 6.714 -18.027 1.00 88.56 188 ASP A C 1
ATOM 1492 O O . ASP A 1 188 ? 13.551 6.267 -17.045 1.00 88.56 188 ASP A O 1
ATOM 1496 N N . TYR A 1 189 ? 13.722 7.797 -18.686 1.00 90.19 189 TYR A N 1
ATOM 1497 C CA . TYR A 1 189 ? 12.493 8.486 -18.312 1.00 90.19 189 TYR A CA 1
ATOM 1498 C C . TYR A 1 189 ? 11.256 7.603 -18.523 1.00 90.19 189 TYR A C 1
ATOM 1500 O O . TYR A 1 189 ? 10.373 7.563 -17.669 1.00 90.19 189 TYR A O 1
ATOM 1508 N N . GLY A 1 190 ? 11.198 6.852 -19.625 1.00 88.94 190 GLY A N 1
ATOM 1509 C CA . GLY A 1 190 ? 10.139 5.887 -19.909 1.00 88.94 190 GLY A CA 1
ATOM 1510 C C . GLY A 1 190 ? 10.024 4.808 -18.829 1.00 88.94 190 GLY A C 1
ATOM 1511 O O . GLY A 1 190 ? 8.913 4.509 -18.386 1.00 88.94 190 GLY A O 1
ATOM 1512 N N . TYR A 1 191 ? 11.151 4.286 -18.331 1.00 91.88 191 TYR A N 1
ATOM 1513 C CA . TYR A 1 191 ? 11.172 3.348 -17.204 1.00 91.88 191 TYR A CA 1
ATOM 1514 C C . TYR A 1 191 ? 10.688 3.986 -15.902 1.00 91.88 191 TYR A C 1
ATOM 1516 O O . TYR A 1 191 ? 9.910 3.370 -15.169 1.00 91.88 191 TYR A O 1
ATOM 1524 N N . PHE A 1 192 ? 11.091 5.226 -15.622 1.00 93.75 192 PHE A N 1
ATOM 1525 C CA . PHE A 1 192 ? 10.619 5.965 -14.453 1.00 93.75 192 PHE A CA 1
ATOM 1526 C C . PHE A 1 192 ? 9.104 6.226 -14.511 1.00 93.75 192 PHE A C 1
ATOM 1528 O O . PHE A 1 192 ? 8.374 5.894 -13.574 1.00 93.75 192 PHE A O 1
ATOM 1535 N N . MET A 1 193 ? 8.613 6.748 -15.638 1.00 92.56 193 MET A N 1
ATOM 1536 C CA . MET A 1 193 ? 7.193 7.007 -15.895 1.00 92.56 193 MET A CA 1
ATOM 1537 C C . MET A 1 193 ? 6.364 5.718 -15.819 1.00 92.56 193 MET A C 1
ATOM 1539 O O . MET A 1 193 ? 5.302 5.698 -15.195 1.00 92.56 193 MET A O 1
ATOM 1543 N N . GLY A 1 194 ? 6.846 4.631 -16.424 1.00 90.56 194 GLY A N 1
ATOM 1544 C CA . GLY A 1 194 ? 6.207 3.316 -16.384 1.00 90.56 194 GLY A CA 1
ATOM 1545 C C . GLY A 1 194 ? 6.136 2.725 -14.974 1.00 90.56 194 GLY A C 1
ATOM 1546 O O . GLY A 1 194 ? 5.080 2.257 -14.540 1.00 90.56 194 GLY A O 1
ATOM 1547 N N . SER A 1 195 ? 7.223 2.840 -14.208 1.00 92.88 195 SER A N 1
ATOM 1548 C CA . SER A 1 195 ? 7.270 2.412 -12.805 1.00 92.88 195 SER A CA 1
ATOM 1549 C C . SER A 1 195 ? 6.274 3.195 -11.948 1.00 92.88 195 SER A C 1
ATOM 1551 O O . SER A 1 195 ? 5.503 2.600 -11.196 1.00 92.88 195 SER A O 1
ATOM 1553 N N . TRP A 1 196 ? 6.215 4.521 -12.1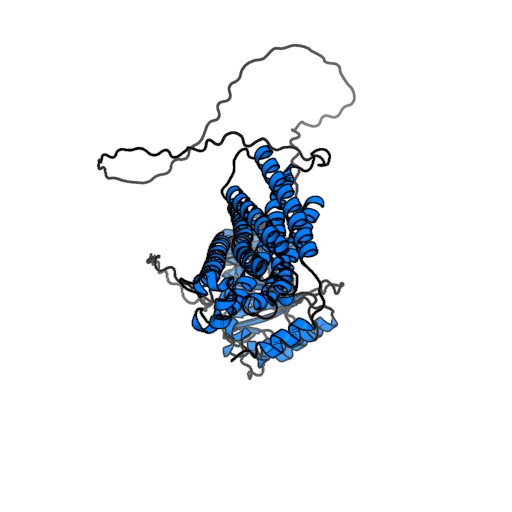10 1.00 93.31 196 TRP A N 1
ATOM 1554 C CA . TRP A 1 196 ? 5.264 5.366 -11.384 1.00 93.31 196 TRP A CA 1
ATOM 1555 C C . TRP A 1 196 ? 3.802 5.055 -11.731 1.00 93.31 196 TRP A C 1
ATOM 1557 O O . TRP A 1 196 ? 2.953 4.966 -10.840 1.00 93.31 196 TRP A O 1
ATOM 1567 N N . ASN A 1 197 ? 3.502 4.849 -13.015 1.00 91.38 197 ASN A N 1
ATOM 1568 C CA . ASN A 1 197 ? 2.164 4.461 -13.465 1.00 91.38 197 ASN A CA 1
ATOM 1569 C C . ASN A 1 197 ? 1.738 3.116 -12.850 1.00 91.38 197 ASN A C 1
ATOM 1571 O O . ASN A 1 197 ? 0.620 3.001 -12.353 1.00 91.38 197 ASN A O 1
ATOM 1575 N N . THR A 1 198 ? 2.659 2.152 -12.772 1.00 90.88 198 THR A N 1
ATOM 1576 C CA . THR A 1 198 ? 2.429 0.845 -12.134 1.00 90.88 198 THR A CA 1
ATOM 1577 C C . THR A 1 198 ? 2.156 0.984 -10.630 1.00 90.88 198 THR A C 1
ATOM 1579 O O . THR A 1 198 ? 1.206 0.399 -10.114 1.00 90.88 198 THR A O 1
ATOM 1582 N N . VAL A 1 199 ? 2.937 1.809 -9.921 1.00 91.75 199 VAL A N 1
ATOM 1583 C CA . VAL A 1 199 ? 2.707 2.115 -8.495 1.00 91.75 199 VAL A CA 1
ATOM 1584 C C . VAL A 1 199 ? 1.346 2.781 -8.286 1.00 91.75 199 VAL A C 1
ATOM 1586 O O . VAL A 1 199 ? 0.633 2.458 -7.335 1.00 91.75 199 VAL A O 1
ATOM 1589 N N . THR A 1 200 ? 0.958 3.681 -9.188 1.00 89.88 200 THR A N 1
ATOM 1590 C CA . THR A 1 200 ? -0.334 4.372 -9.124 1.00 89.88 200 THR A CA 1
ATOM 1591 C C . THR A 1 200 ? -1.499 3.408 -9.337 1.00 89.88 200 THR A C 1
ATOM 1593 O O . THR A 1 200 ? -2.499 3.516 -8.631 1.00 89.88 200 THR A O 1
ATOM 1596 N N . ASP A 1 201 ? -1.373 2.422 -10.227 1.00 88.19 201 ASP A N 1
ATOM 1597 C CA . ASP A 1 201 ? -2.405 1.394 -10.411 1.00 88.19 201 ASP A CA 1
ATOM 1598 C C . ASP A 1 201 ? -2.610 0.554 -9.145 1.00 88.19 201 ASP A C 1
ATOM 1600 O O . ASP A 1 201 ? -3.750 0.324 -8.739 1.00 88.19 201 ASP A O 1
ATOM 1604 N N . VAL A 1 202 ? -1.524 0.172 -8.461 1.00 86.44 202 VAL A N 1
ATOM 1605 C CA . VAL A 1 202 ? -1.597 -0.524 -7.163 1.00 86.44 202 VAL A CA 1
ATOM 1606 C C . VAL A 1 202 ? -2.249 0.365 -6.107 1.00 86.44 202 VAL A C 1
ATOM 1608 O O . VAL A 1 202 ? -3.159 -0.070 -5.400 1.00 86.44 202 VAL A O 1
ATOM 1611 N N . TYR A 1 203 ? -1.829 1.629 -6.021 1.00 88.25 203 TYR A N 1
ATOM 1612 C CA . TYR A 1 203 ? -2.391 2.594 -5.080 1.00 88.25 203 TYR A CA 1
ATOM 1613 C C . TYR A 1 203 ? -3.905 2.759 -5.270 1.00 88.25 203 TYR A C 1
ATOM 1615 O O . TYR A 1 203 ? -4.671 2.652 -4.311 1.00 88.25 203 TYR A O 1
ATOM 1623 N N . LEU A 1 204 ? -4.347 2.955 -6.513 1.00 84.19 204 LEU A N 1
ATOM 1624 C CA . LEU A 1 204 ? -5.754 3.136 -6.858 1.00 84.19 204 LEU A CA 1
ATOM 1625 C C . LEU A 1 204 ? -6.577 1.848 -6.708 1.00 84.19 204 LEU A C 1
ATOM 1627 O O . LEU A 1 204 ? -7.778 1.935 -6.476 1.00 84.19 204 LEU A O 1
ATOM 1631 N N . ALA A 1 205 ? -5.964 0.666 -6.780 1.00 81.88 205 ALA A N 1
ATOM 1632 C CA . ALA A 1 205 ? -6.629 -0.607 -6.499 1.00 81.88 205 ALA A CA 1
ATOM 1633 C C . ALA A 1 205 ? -6.858 -0.833 -4.997 1.00 81.88 205 ALA A C 1
ATOM 1635 O O . ALA A 1 205 ? -7.929 -1.270 -4.569 1.00 81.88 205 ALA A O 1
ATOM 1636 N N . VAL A 1 206 ? -5.842 -0.524 -4.190 1.00 82.81 206 VAL A N 1
ATOM 1637 C CA . VAL A 1 206 ? -5.827 -0.796 -2.749 1.00 82.81 206 VAL A CA 1
ATOM 1638 C C . VAL A 1 206 ? -6.664 0.225 -1.978 1.00 82.81 206 VAL A C 1
ATOM 1640 O O . VAL A 1 206 ? -7.390 -0.149 -1.060 1.00 82.81 206 VAL A O 1
ATOM 1643 N N . LEU A 1 207 ? -6.633 1.503 -2.365 1.00 78.62 207 LEU A N 1
ATOM 1644 C CA . LEU A 1 207 ? -7.355 2.572 -1.666 1.00 78.62 207 LEU A CA 1
ATOM 1645 C C . LEU A 1 207 ? -8.875 2.317 -1.510 1.00 78.62 207 LEU A C 1
ATOM 1647 O O . LEU A 1 207 ? -9.369 2.394 -0.381 1.00 78.62 207 LEU A O 1
ATOM 1651 N N . PRO A 1 208 ? -9.643 1.965 -2.565 1.00 67.94 208 PRO A N 1
ATOM 1652 C CA . PRO A 1 208 ? -11.052 1.603 -2.420 1.00 67.94 208 PRO A CA 1
ATOM 1653 C C . PRO A 1 208 ? -11.248 0.292 -1.650 1.00 67.94 208 PRO A C 1
ATOM 1655 O O . PRO A 1 208 ? -12.252 0.154 -0.954 1.00 67.94 208 PRO A O 1
ATOM 1658 N N . ALA A 1 209 ? -10.314 -0.663 -1.736 1.00 71.81 209 ALA A N 1
ATOM 1659 C CA . ALA A 1 209 ? -10.389 -1.903 -0.967 1.00 71.81 209 ALA A CA 1
ATOM 1660 C C . ALA A 1 209 ? -10.275 -1.628 0.541 1.00 71.81 209 ALA A C 1
ATOM 1662 O O . ALA A 1 209 ? -11.091 -2.140 1.306 1.00 71.81 209 ALA A O 1
ATOM 1663 N N . ILE A 1 210 ? -9.352 -0.750 0.951 1.00 71.69 210 ILE A N 1
ATOM 1664 C CA . ILE A 1 210 ? -9.206 -0.283 2.339 1.00 71.69 210 ILE A CA 1
ATOM 1665 C C . ILE A 1 210 ? -10.476 0.445 2.800 1.00 71.69 210 ILE A C 1
ATOM 1667 O O . ILE A 1 210 ? -11.014 0.123 3.858 1.00 71.69 210 ILE A O 1
ATOM 1671 N N . LEU A 1 211 ? -10.999 1.373 1.989 1.00 64.25 211 LEU A N 1
ATOM 1672 C CA . LEU A 1 211 ? -12.236 2.113 2.288 1.00 64.25 211 LEU A CA 1
ATOM 1673 C C . LEU A 1 211 ? -13.444 1.187 2.519 1.00 64.25 211 LEU A C 1
ATOM 1675 O O . LEU A 1 211 ? -14.318 1.482 3.331 1.00 64.25 211 LEU A O 1
ATOM 1679 N N . ILE A 1 212 ? -13.504 0.063 1.803 1.00 61.91 212 ILE A N 1
ATOM 1680 C CA . ILE A 1 212 ? -14.640 -0.865 1.816 1.00 61.91 212 ILE A CA 1
ATOM 1681 C C . ILE A 1 212 ? -14.477 -1.991 2.859 1.00 61.91 212 ILE A C 1
ATOM 1683 O O . ILE A 1 212 ? -15.480 -2.578 3.276 1.00 61.91 212 ILE A O 1
ATOM 1687 N N . HIS A 1 213 ? -13.252 -2.273 3.319 1.00 61.84 213 HIS A N 1
ATOM 1688 C CA . HIS A 1 213 ? -12.910 -3.436 4.151 1.00 61.84 213 HIS A CA 1
ATOM 1689 C C . HIS A 1 213 ? -13.692 -3.517 5.477 1.00 61.84 213 HIS A C 1
ATOM 1691 O O . HIS A 1 213 ? -14.008 -4.610 5.940 1.00 61.84 213 HIS A O 1
ATOM 1697 N N . HIS A 1 214 ? -14.079 -2.377 6.055 1.00 49.47 214 HIS A N 1
ATOM 1698 C CA . HIS A 1 214 ? -14.788 -2.315 7.341 1.00 49.47 214 HIS A CA 1
ATOM 1699 C C . HIS A 1 214 ? -16.319 -2.417 7.240 1.00 49.47 214 HIS A C 1
ATOM 1701 O O . HIS A 1 214 ? -17.013 -2.333 8.247 1.00 49.47 214 HIS A O 1
ATOM 1707 N N . THR A 1 215 ? -16.881 -2.602 6.043 1.00 47.47 215 THR A N 1
ATOM 1708 C CA . THR A 1 215 ? -18.338 -2.708 5.867 1.00 47.47 215 THR A CA 1
ATOM 1709 C C . THR A 1 215 ? -18.750 -4.165 5.658 1.00 47.47 215 THR A C 1
ATOM 1711 O O . THR A 1 215 ? -18.178 -4.863 4.823 1.00 47.47 215 THR A O 1
ATOM 1714 N N . THR A 1 216 ? -19.799 -4.636 6.339 1.00 45.22 216 THR A N 1
ATOM 1715 C CA . THR A 1 216 ? -20.381 -5.968 6.100 1.00 45.22 216 THR A CA 1
ATOM 1716 C C . THR A 1 216 ? -20.969 -6.042 4.681 1.00 45.22 216 THR A C 1
ATOM 1718 O O . THR A 1 216 ? -22.023 -5.495 4.343 1.00 45.22 216 THR A O 1
ATOM 1721 N N . MET A 1 217 ? -20.217 -6.665 3.773 1.00 53.16 217 MET A N 1
ATOM 1722 C CA . MET A 1 217 ? -20.495 -6.658 2.338 1.00 53.16 217 MET A CA 1
ATOM 1723 C C . MET A 1 217 ? -21.313 -7.888 1.936 1.00 53.16 217 MET A C 1
ATOM 1725 O O . MET A 1 217 ? -20.873 -9.025 2.074 1.00 53.16 217 MET A O 1
ATOM 1729 N N . SER A 1 218 ? -22.494 -7.669 1.351 1.00 62.56 218 SER A N 1
ATOM 1730 C CA . SER A 1 218 ? -23.236 -8.730 0.653 1.00 62.56 218 SER A CA 1
ATOM 1731 C C . SER A 1 218 ? -22.367 -9.364 -0.445 1.00 62.56 218 SER A C 1
ATOM 1733 O O . SER A 1 218 ? -21.594 -8.641 -1.080 1.00 62.56 218 SER A O 1
ATOM 1735 N N . LEU A 1 219 ? -22.558 -10.655 -0.750 1.00 67.94 219 LEU A N 1
ATOM 1736 C CA . LEU A 1 219 ? -21.798 -11.410 -1.767 1.00 67.94 219 LEU A CA 1
ATOM 1737 C C . LEU A 1 219 ? -21.610 -10.642 -3.091 1.00 67.94 219 LEU A C 1
ATOM 1739 O O . LEU A 1 219 ? -20.533 -10.649 -3.673 1.00 67.94 219 LEU A O 1
ATOM 1743 N N . LYS A 1 220 ? -22.626 -9.886 -3.520 1.00 60.41 220 LYS A N 1
ATOM 1744 C CA . LYS A 1 220 ? -22.596 -9.059 -4.739 1.00 60.41 220 LYS A CA 1
ATOM 1745 C C . LYS A 1 220 ? -21.540 -7.952 -4.706 1.00 60.41 220 LYS A C 1
ATOM 1747 O O . LYS A 1 220 ? -20.895 -7.685 -5.711 1.00 60.41 220 LYS A O 1
ATOM 1752 N N . ARG A 1 221 ? -21.351 -7.309 -3.551 1.00 62.09 221 ARG A N 1
ATOM 1753 C CA . ARG A 1 221 ? -20.317 -6.280 -3.378 1.00 62.09 221 ARG A CA 1
ATOM 1754 C C . ARG A 1 221 ? -18.929 -6.910 -3.272 1.00 62.09 221 ARG A C 1
ATOM 1756 O O . ARG A 1 221 ? -17.995 -6.363 -3.836 1.00 62.09 221 ARG A O 1
ATOM 1763 N N . LYS A 1 222 ? -18.817 -8.091 -2.649 1.00 65.19 222 LYS A N 1
ATOM 1764 C CA . LYS A 1 222 ? -17.573 -8.877 -2.620 1.00 65.19 222 LYS A CA 1
ATOM 1765 C C . LYS A 1 222 ? -17.120 -9.269 -4.032 1.00 65.19 222 LYS A C 1
ATOM 1767 O O . LYS A 1 222 ? -15.950 -9.114 -4.351 1.00 65.19 222 LYS A O 1
ATOM 1772 N N . VAL A 1 223 ? -18.054 -9.688 -4.891 1.00 69.06 223 VAL A N 1
ATOM 1773 C CA . VAL A 1 223 ? -17.786 -9.959 -6.315 1.00 69.06 223 VAL A CA 1
ATOM 1774 C C . VAL A 1 223 ? -17.380 -8.684 -7.062 1.00 69.06 223 VAL A C 1
ATOM 1776 O O . VAL A 1 223 ? -16.433 -8.722 -7.836 1.00 69.06 223 VAL A O 1
ATOM 1779 N N . GLY A 1 224 ? -18.032 -7.544 -6.805 1.00 71.19 224 GLY A N 1
ATOM 1780 C CA . GLY A 1 224 ? -17.648 -6.260 -7.409 1.00 71.19 224 GLY A CA 1
ATOM 1781 C C . GLY A 1 224 ? -16.238 -5.796 -7.022 1.00 71.19 224 GLY A C 1
ATOM 1782 O O . GLY A 1 224 ? -15.480 -5.364 -7.884 1.00 71.19 224 GLY A O 1
ATOM 1783 N N . VAL A 1 225 ? -15.861 -5.936 -5.746 1.00 71.00 225 VAL A N 1
ATOM 1784 C CA . VAL A 1 225 ? -14.501 -5.639 -5.262 1.00 71.00 225 VAL A CA 1
ATOM 1785 C C . VAL A 1 225 ? -13.484 -6.615 -5.857 1.00 71.00 225 VAL A C 1
ATOM 1787 O O . VAL A 1 225 ? -12.432 -6.184 -6.312 1.00 71.00 225 VAL A O 1
ATOM 1790 N N . ALA A 1 226 ? -13.806 -7.910 -5.927 1.00 74.31 226 ALA A N 1
ATOM 1791 C CA . ALA A 1 226 ? -12.943 -8.897 -6.576 1.00 74.31 226 ALA A CA 1
ATOM 1792 C C . ALA A 1 226 ? -12.730 -8.581 -8.068 1.00 74.31 226 ALA A C 1
ATOM 1794 O O . ALA A 1 226 ? -11.601 -8.624 -8.541 1.00 74.31 226 ALA A O 1
ATOM 1795 N N . ALA A 1 227 ? -13.784 -8.191 -8.794 1.00 78.88 227 ALA A N 1
ATOM 1796 C CA . ALA A 1 227 ? -13.686 -7.799 -10.199 1.00 78.88 227 ALA A CA 1
ATOM 1797 C C . ALA A 1 227 ? -12.817 -6.545 -10.401 1.00 78.88 227 ALA A C 1
ATOM 1799 O O . ALA A 1 227 ? -11.995 -6.518 -11.314 1.00 78.88 227 ALA A O 1
ATOM 1800 N N . LEU A 1 228 ? -12.957 -5.537 -9.529 1.00 78.81 228 LEU A N 1
ATOM 1801 C CA . LEU A 1 228 ? -12.089 -4.354 -9.518 1.00 78.81 228 LEU A CA 1
ATOM 1802 C C . LEU A 1 228 ? -10.619 -4.740 -9.312 1.00 78.81 228 LEU A C 1
ATOM 1804 O O . LEU A 1 228 ? -9.773 -4.310 -10.085 1.00 78.81 228 LEU A O 1
ATOM 1808 N N . LEU A 1 229 ? -10.326 -5.599 -8.330 1.00 80.38 229 LEU A N 1
ATOM 1809 C CA . LEU A 1 229 ? -8.963 -6.063 -8.053 1.00 80.38 229 LEU A CA 1
ATOM 1810 C C . LEU A 1 229 ? -8.366 -6.858 -9.222 1.00 80.38 229 LEU A C 1
ATOM 1812 O O . LEU A 1 229 ? -7.210 -6.641 -9.578 1.00 80.38 229 LEU A O 1
ATOM 1816 N N . CYS A 1 230 ? -9.144 -7.742 -9.853 1.00 86.31 230 CYS A N 1
ATOM 1817 C CA . CYS A 1 230 ? -8.693 -8.485 -11.031 1.00 86.31 230 CYS A CA 1
ATOM 1818 C C . CYS A 1 230 ? -8.348 -7.551 -12.198 1.00 86.31 230 CYS A C 1
ATOM 1820 O O . CYS A 1 230 ? -7.320 -7.733 -12.845 1.00 86.31 230 CYS A O 1
ATOM 1822 N N . LEU A 1 231 ? -9.175 -6.536 -12.461 1.00 86.12 231 LEU A N 1
ATOM 1823 C CA . LEU A 1 231 ? -8.905 -5.567 -13.523 1.00 86.12 231 LEU A CA 1
ATOM 1824 C C . LEU A 1 231 ? -7.707 -4.673 -13.189 1.00 86.12 231 LEU A C 1
ATOM 1826 O O . LEU A 1 231 ? -6.873 -4.431 -14.056 1.00 86.12 231 LEU A O 1
ATOM 1830 N N . SER A 1 232 ? -7.550 -4.258 -11.933 1.00 83.38 232 SER A N 1
ATOM 1831 C CA . SER A 1 232 ? -6.354 -3.540 -11.488 1.00 83.38 232 SER A CA 1
ATOM 1832 C C . SER A 1 232 ? -5.075 -4.362 -11.661 1.00 83.38 232 SER A C 1
ATOM 1834 O O . SER A 1 232 ? -4.052 -3.818 -12.070 1.00 83.38 232 SER A O 1
ATOM 1836 N N . PHE A 1 233 ? -5.127 -5.674 -11.415 1.00 86.12 233 PHE A N 1
ATOM 1837 C CA . PHE A 1 233 ? -3.998 -6.565 -11.681 1.00 86.12 233 PHE A CA 1
ATOM 1838 C C . PHE A 1 233 ? -3.670 -6.631 -13.179 1.00 86.12 233 PHE A C 1
ATOM 1840 O O . PHE A 1 233 ? -2.505 -6.524 -13.549 1.00 86.12 233 PHE A O 1
ATOM 1847 N N . LEU A 1 234 ? -4.684 -6.719 -14.048 1.00 88.62 234 LEU A N 1
ATOM 1848 C CA . LEU A 1 234 ? -4.479 -6.683 -15.501 1.00 88.62 234 LEU A CA 1
ATOM 1849 C C . LEU A 1 234 ? -3.865 -5.356 -15.971 1.00 88.62 234 LEU A C 1
ATOM 1851 O O . LEU A 1 234 ? -2.943 -5.379 -16.786 1.00 88.62 234 LEU A O 1
ATOM 1855 N N . ALA A 1 235 ? -4.318 -4.214 -15.439 1.00 86.06 235 ALA A N 1
ATOM 1856 C CA . ALA A 1 235 ? -3.720 -2.908 -15.732 1.00 86.06 235 ALA A CA 1
ATOM 1857 C C . ALA A 1 235 ? -2.242 -2.863 -15.318 1.00 86.06 235 ALA A C 1
ATOM 1859 O O . ALA A 1 235 ? -1.393 -2.458 -16.110 1.00 86.06 235 ALA A O 1
ATOM 1860 N N . MET A 1 236 ? -1.928 -3.367 -14.121 1.00 86.94 236 MET A N 1
ATOM 1861 C CA . MET A 1 236 ? -0.564 -3.442 -13.601 1.00 86.94 236 MET A CA 1
ATOM 1862 C C . MET A 1 236 ? 0.334 -4.326 -14.477 1.00 86.94 236 MET A C 1
ATOM 1864 O O . MET A 1 236 ? 1.415 -3.893 -14.871 1.00 86.94 236 MET A O 1
ATOM 1868 N N . THR A 1 237 ? -0.106 -5.539 -14.830 1.00 89.69 237 THR A N 1
ATOM 1869 C CA . THR A 1 237 ? 0.648 -6.428 -15.730 1.00 89.69 237 THR A CA 1
ATOM 1870 C C . THR A 1 237 ? 0.894 -5.758 -17.078 1.00 89.69 237 THR A C 1
ATOM 1872 O O . THR A 1 237 ? 2.014 -5.783 -17.583 1.00 89.69 237 THR A O 1
ATOM 1875 N N . SER A 1 238 ? -0.124 -5.100 -17.631 1.00 89.19 238 SER A N 1
ATOM 1876 C CA . SER A 1 238 ? -0.008 -4.372 -18.893 1.00 89.19 238 SER A CA 1
ATOM 1877 C C . SER A 1 238 ? 0.991 -3.216 -18.814 1.00 89.19 238 SER A C 1
ATOM 1879 O O . SER A 1 238 ? 1.822 -3.056 -19.707 1.00 89.19 238 SER A O 1
ATOM 1881 N N . SER A 1 239 ? 0.969 -2.451 -17.719 1.00 88.12 239 SER A N 1
ATOM 1882 C CA . SER A 1 239 ? 1.916 -1.363 -17.466 1.00 88.12 239 SER A CA 1
ATOM 1883 C C . SER A 1 239 ? 3.353 -1.881 -17.341 1.00 88.12 239 SER A C 1
ATOM 1885 O O . SER A 1 239 ? 4.269 -1.270 -17.890 1.00 88.12 239 SER A O 1
ATOM 1887 N N . ILE A 1 240 ? 3.570 -3.038 -16.702 1.00 90.19 240 ILE A N 1
ATOM 1888 C CA . ILE A 1 240 ? 4.895 -3.676 -16.605 1.00 90.19 240 ILE A CA 1
ATOM 1889 C C . ILE A 1 240 ? 5.403 -4.095 -17.988 1.00 90.19 240 ILE A C 1
ATOM 1891 O O . ILE A 1 240 ? 6.535 -3.766 -18.336 1.00 90.19 240 ILE A O 1
ATOM 1895 N N . VAL A 1 241 ? 4.571 -4.767 -18.792 1.00 92.31 241 VAL A N 1
ATOM 1896 C CA . VAL A 1 241 ? 4.947 -5.186 -20.155 1.00 92.31 241 VAL A CA 1
ATOM 1897 C C . VAL A 1 241 ? 5.273 -3.969 -21.018 1.00 92.31 241 VAL A C 1
ATOM 1899 O O . VAL A 1 241 ? 6.337 -3.920 -21.627 1.00 92.31 241 VAL A O 1
ATOM 1902 N N . LYS A 1 242 ? 4.425 -2.934 -21.001 1.00 90.38 242 LYS A N 1
ATOM 1903 C CA . LYS A 1 242 ? 4.691 -1.666 -21.695 1.00 90.38 242 LYS A CA 1
ATOM 1904 C C . LYS A 1 242 ? 6.014 -1.044 -21.240 1.00 90.38 242 LYS A C 1
ATOM 1906 O O . LYS A 1 242 ? 6.788 -0.569 -22.063 1.00 90.38 242 LYS A O 1
ATOM 1911 N N . THR A 1 243 ? 6.273 -1.037 -19.934 1.00 90.50 243 THR A N 1
ATOM 1912 C CA . THR A 1 243 ? 7.502 -0.475 -19.358 1.00 90.50 243 THR A CA 1
ATOM 1913 C C . THR A 1 243 ? 8.726 -1.246 -19.840 1.00 90.50 243 THR A C 1
ATOM 1915 O O . THR A 1 243 ? 9.695 -0.627 -20.255 1.00 90.50 243 THR A O 1
ATOM 1918 N N . TYR A 1 244 ? 8.668 -2.578 -19.863 1.00 90.25 244 TYR A N 1
ATOM 1919 C CA . TYR A 1 244 ? 9.739 -3.424 -20.392 1.00 90.25 244 TYR A CA 1
ATOM 1920 C C . TYR A 1 244 ? 9.991 -3.191 -21.891 1.00 90.25 244 TYR A C 1
ATOM 1922 O O . TYR A 1 244 ? 11.140 -3.098 -22.325 1.00 90.25 244 TYR A O 1
ATOM 1930 N N . GLU A 1 245 ? 8.924 -3.037 -22.675 1.00 86.81 245 GLU A N 1
ATOM 1931 C CA . GLU A 1 245 ? 9.012 -2.776 -24.115 1.00 86.81 245 GLU A CA 1
ATOM 1932 C C . GLU A 1 245 ? 9.359 -1.316 -24.459 1.00 86.81 245 GLU A C 1
ATOM 1934 O O . GLU A 1 245 ? 9.579 -0.992 -25.625 1.00 86.81 245 GLU A O 1
ATOM 1939 N N . ALA A 1 246 ? 9.484 -0.418 -23.473 1.00 84.25 246 ALA A N 1
ATOM 1940 C CA . ALA A 1 246 ? 9.829 0.988 -23.710 1.00 84.25 246 ALA A CA 1
ATOM 1941 C C . ALA A 1 246 ? 11.198 1.168 -24.392 1.00 84.25 246 ALA A C 1
ATOM 1943 O O . ALA A 1 246 ? 11.411 2.165 -25.079 1.00 84.25 246 ALA A O 1
ATOM 1944 N N . LYS A 1 247 ? 12.098 0.182 -24.280 1.00 82.44 247 LYS A N 1
ATOM 1945 C CA . LYS A 1 247 ? 13.375 0.120 -25.015 1.00 82.44 247 LYS A CA 1
ATOM 1946 C C . LYS A 1 247 ? 13.211 0.174 -26.539 1.00 82.44 247 LYS A C 1
ATOM 1948 O O . LYS A 1 247 ? 14.108 0.635 -27.231 1.00 82.44 247 LYS A O 1
ATOM 1953 N N . VAL A 1 248 ? 12.075 -0.274 -27.078 1.00 80.56 248 VAL A N 1
ATOM 1954 C CA . VAL A 1 248 ? 11.819 -0.241 -28.528 1.00 80.56 248 VAL A CA 1
ATOM 1955 C C . VAL A 1 248 ? 11.696 1.202 -29.027 1.00 80.56 248 VAL A C 1
ATOM 1957 O O . VAL A 1 248 ? 11.993 1.481 -30.182 1.00 80.56 248 VAL A O 1
ATOM 1960 N N . LEU A 1 249 ? 11.347 2.154 -28.154 1.00 72.62 249 LEU A N 1
ATOM 1961 C CA . LEU A 1 249 ? 11.257 3.574 -28.506 1.00 72.62 249 LEU A CA 1
ATOM 1962 C C . LEU A 1 249 ? 12.620 4.221 -28.795 1.00 72.62 249 LEU A C 1
ATOM 1964 O O . LEU A 1 249 ? 12.654 5.296 -29.388 1.00 72.62 249 LEU A O 1
ATOM 1968 N N . SER A 1 250 ? 13.724 3.594 -28.378 1.00 69.06 250 SER A N 1
ATOM 1969 C CA . SER A 1 250 ? 15.094 4.083 -28.582 1.00 69.06 250 SER A CA 1
ATOM 1970 C C . SER A 1 250 ? 15.916 3.260 -29.573 1.00 69.06 250 SER A C 1
ATOM 1972 O O . SER A 1 250 ? 17.041 3.648 -29.887 1.00 69.06 250 SER A O 1
ATOM 1974 N N . VAL A 1 251 ? 15.380 2.144 -30.076 1.00 67.06 251 VAL A N 1
ATOM 1975 C CA . VAL A 1 251 ? 16.086 1.224 -30.976 1.00 67.06 251 VAL A CA 1
ATOM 1976 C C . VAL A 1 251 ? 15.509 1.318 -32.389 1.00 67.06 251 VAL A C 1
ATOM 1978 O O . VAL A 1 251 ? 14.313 1.146 -32.597 1.00 67.06 251 VAL A O 1
ATOM 1981 N N . PHE A 1 252 ? 16.378 1.557 -33.376 1.00 61.88 252 PHE A N 1
ATOM 1982 C CA . PHE A 1 252 ? 15.996 1.689 -34.792 1.00 61.88 252 PHE A CA 1
ATOM 1983 C C . PHE A 1 252 ? 15.826 0.349 -35.520 1.00 61.88 252 PHE A C 1
ATOM 1985 O O . PHE A 1 252 ? 15.200 0.300 -36.578 1.00 61.88 252 PHE A O 1
ATOM 1992 N N . SER A 1 253 ? 16.383 -0.734 -34.971 1.00 63.00 253 SER A N 1
ATOM 1993 C CA . SER A 1 253 ? 16.285 -2.073 -35.554 1.00 63.00 253 SER A CA 1
ATOM 1994 C C . SER A 1 253 ? 14.839 -2.558 -35.505 1.00 63.00 253 SER A C 1
ATOM 1996 O O . SER A 1 253 ? 14.302 -2.802 -34.429 1.00 63.00 253 SER A O 1
ATOM 1998 N N . ASP A 1 254 ? 14.227 -2.686 -36.680 1.00 72.75 254 ASP A N 1
ATOM 1999 C CA . ASP A 1 254 ? 12.879 -3.219 -36.887 1.00 72.75 254 ASP A CA 1
ATOM 2000 C C . ASP A 1 254 ? 11.789 -2.655 -35.958 1.00 72.75 254 ASP A C 1
ATOM 2002 O O . ASP A 1 254 ? 10.979 -3.363 -35.344 1.00 72.75 254 ASP A O 1
ATOM 2006 N N . TYR A 1 255 ? 11.787 -1.328 -35.861 1.00 78.81 255 TYR A N 1
ATOM 2007 C CA . TYR A 1 255 ? 10.854 -0.568 -35.040 1.00 78.81 255 TYR A CA 1
ATOM 2008 C C . TYR A 1 255 ? 9.385 -0.876 -35.381 1.00 78.81 255 TYR A C 1
ATOM 2010 O O . TYR A 1 255 ? 8.556 -1.029 -34.490 1.00 78.81 255 TYR A O 1
ATOM 2018 N N . THR A 1 256 ? 9.050 -1.021 -36.664 1.00 84.31 256 THR A N 1
ATOM 2019 C CA . THR A 1 256 ? 7.672 -1.179 -37.156 1.00 84.31 256 THR A CA 1
ATOM 2020 C C . THR A 1 256 ? 7.006 -2.487 -36.719 1.00 84.31 256 THR A C 1
ATOM 2022 O O . THR A 1 256 ? 5.796 -2.503 -36.480 1.00 84.31 256 THR A O 1
ATOM 2025 N N . TYR A 1 257 ? 7.781 -3.565 -36.575 1.00 85.06 257 TYR A N 1
ATOM 2026 C CA . TYR A 1 257 ? 7.308 -4.848 -36.052 1.00 85.06 257 TYR A CA 1
ATOM 2027 C C . TYR A 1 257 ? 7.331 -4.862 -34.518 1.00 85.06 257 TYR A C 1
ATOM 2029 O O . TYR A 1 257 ? 6.316 -5.143 -33.880 1.00 85.06 257 TYR A O 1
ATOM 2037 N N . SER A 1 258 ? 8.457 -4.465 -33.915 1.00 84.12 258 SER A N 1
ATOM 2038 C CA . SER A 1 258 ? 8.668 -4.520 -32.460 1.00 84.12 258 SER A CA 1
ATOM 2039 C C . SER A 1 258 ? 7.752 -3.572 -31.675 1.00 84.12 258 SER A C 1
ATOM 2041 O O . SER A 1 258 ? 7.359 -3.871 -30.546 1.00 84.12 258 SER A O 1
ATOM 2043 N N . LEU A 1 259 ? 7.344 -2.446 -32.275 1.00 87.06 259 LEU A N 1
ATOM 2044 C CA . LEU A 1 259 ? 6.436 -1.478 -31.652 1.00 87.06 259 LEU A CA 1
ATOM 2045 C C . LEU A 1 259 ? 5.047 -2.077 -31.365 1.00 87.06 259 LEU A C 1
ATOM 2047 O O . LEU A 1 259 ? 4.352 -1.601 -30.467 1.00 87.06 259 LEU A O 1
ATOM 2051 N N . CYS A 1 260 ? 4.632 -3.135 -32.069 1.00 89.50 260 CYS A N 1
ATOM 2052 C CA . CYS A 1 260 ? 3.310 -3.734 -31.880 1.00 89.50 260 CYS A CA 1
ATOM 2053 C C . CYS A 1 260 ? 3.092 -4.249 -30.456 1.00 89.50 260 CYS A C 1
ATOM 2055 O O . CYS A 1 260 ? 2.046 -3.970 -29.874 1.00 89.50 260 CYS A O 1
ATOM 2057 N N . ALA A 1 261 ? 4.077 -4.926 -29.861 1.00 89.19 261 ALA A N 1
ATOM 2058 C CA . ALA A 1 261 ? 3.975 -5.413 -28.485 1.00 89.19 261 ALA A CA 1
ATOM 2059 C C . ALA A 1 261 ? 3.787 -4.257 -27.486 1.00 89.19 261 ALA A C 1
ATOM 2061 O O . ALA A 1 261 ? 2.926 -4.322 -26.605 1.00 89.19 261 ALA A O 1
ATOM 2062 N N . TYR A 1 262 ? 4.528 -3.162 -27.685 1.00 91.25 262 TYR A N 1
ATOM 2063 C CA . TYR A 1 262 ? 4.397 -1.947 -26.885 1.00 91.25 262 TYR A CA 1
ATOM 2064 C C . TYR A 1 262 ? 3.003 -1.318 -27.018 1.00 91.25 262 TYR A C 1
ATOM 2066 O O . TYR A 1 262 ? 2.367 -1.002 -26.013 1.00 91.25 262 TYR A O 1
ATOM 2074 N N . VAL A 1 263 ? 2.492 -1.169 -28.246 1.00 93.00 263 VAL A N 1
ATOM 2075 C CA . VAL A 1 263 ? 1.178 -0.552 -28.502 1.00 93.00 263 VAL A CA 1
ATOM 2076 C C . VAL A 1 263 ? 0.033 -1.442 -28.011 1.00 93.00 263 VAL A C 1
ATOM 2078 O O . VAL A 1 263 ? -0.946 -0.915 -27.484 1.00 93.00 263 VAL A O 1
ATOM 2081 N N . ILE A 1 264 ? 0.156 -2.773 -28.092 1.00 94.19 264 ILE A N 1
ATOM 2082 C CA . ILE A 1 264 ? -0.804 -3.711 -27.485 1.00 94.19 264 ILE A CA 1
ATOM 2083 C C . ILE A 1 264 ? -0.849 -3.502 -25.971 1.00 94.19 264 ILE A C 1
ATOM 2085 O O . ILE A 1 264 ? -1.929 -3.298 -25.419 1.00 94.19 264 ILE A O 1
ATOM 2089 N N . ALA A 1 265 ? 0.305 -3.503 -25.298 1.00 93.88 265 ALA A N 1
ATOM 2090 C CA . ALA A 1 265 ? 0.373 -3.308 -23.851 1.00 93.88 265 ALA A CA 1
ATOM 2091 C C . ALA A 1 265 ? -0.142 -1.919 -23.429 1.00 93.88 265 ALA A C 1
ATOM 2093 O O . ALA A 1 265 ? -0.862 -1.788 -22.439 1.00 93.88 265 ALA A O 1
ATOM 2094 N N . LEU A 1 266 ? 0.144 -0.878 -24.211 1.00 93.75 266 LEU A N 1
ATOM 2095 C CA . LEU A 1 266 ? -0.409 0.459 -24.001 1.00 93.75 266 LEU A CA 1
ATOM 2096 C C . LEU A 1 266 ? -1.940 0.474 -24.149 1.00 93.75 266 LEU A C 1
ATOM 2098 O O . LEU A 1 266 ? -2.645 1.046 -23.317 1.00 93.75 266 LEU A O 1
ATOM 2102 N N . SER A 1 267 ? -2.459 -0.195 -25.178 1.00 95.06 267 SER A N 1
ATOM 2103 C CA . SER A 1 267 ? -3.893 -0.284 -25.473 1.00 95.06 267 SER A CA 1
ATOM 2104 C C . SER A 1 267 ? -4.665 -1.079 -24.428 1.00 95.06 267 SER A C 1
ATOM 2106 O O . SER A 1 267 ? -5.788 -0.717 -24.074 1.00 95.06 267 SER A O 1
ATOM 2108 N N . VAL A 1 268 ? -4.075 -2.155 -23.912 1.00 95.50 268 VAL A N 1
ATOM 2109 C CA . VAL A 1 268 ? -4.657 -2.931 -22.816 1.00 95.50 268 VAL A CA 1
ATOM 2110 C C . VAL A 1 268 ? -4.706 -2.079 -21.550 1.00 95.50 268 VAL A C 1
ATOM 2112 O O . VAL A 1 268 ? -5.771 -1.953 -20.950 1.00 95.50 268 VAL A O 1
ATOM 2115 N N . GLU A 1 269 ? -3.609 -1.413 -21.186 1.00 94.06 269 GLU A N 1
ATOM 2116 C CA . GLU A 1 269 ? -3.558 -0.556 -19.999 1.00 94.06 269 GLU A CA 1
ATOM 2117 C C . GLU A 1 269 ? -4.606 0.562 -20.056 1.00 94.06 269 GLU A C 1
ATOM 2119 O O . GLU A 1 269 ? -5.395 0.703 -19.121 1.00 94.06 269 GLU A O 1
ATOM 2124 N N . LEU A 1 270 ? -4.666 1.329 -21.153 1.00 95.31 270 LEU A N 1
ATOM 2125 C CA . LEU A 1 270 ? -5.576 2.476 -21.242 1.00 95.31 270 LEU A CA 1
ATOM 2126 C C . LEU A 1 270 ? -7.050 2.068 -21.160 1.00 95.31 270 LEU A C 1
ATOM 2128 O O . LEU A 1 270 ? -7.828 2.709 -20.452 1.00 95.31 270 LEU A O 1
ATOM 2132 N N . ASN A 1 271 ? -7.431 0.969 -21.814 1.00 96.38 271 ASN A N 1
ATOM 2133 C CA . ASN A 1 271 ? -8.805 0.482 -21.771 1.00 96.38 271 ASN A CA 1
ATOM 2134 C C . ASN A 1 271 ? -9.155 -0.088 -20.392 1.00 96.38 271 ASN A C 1
ATOM 2136 O O . ASN A 1 271 ? -10.200 0.246 -19.835 1.00 96.38 271 ASN A O 1
ATOM 2140 N N . VAL A 1 272 ? -8.269 -0.892 -19.793 1.00 94.56 272 VAL A N 1
ATOM 2141 C CA . VAL A 1 272 ? -8.507 -1.468 -18.462 1.00 94.56 272 VAL A CA 1
ATOM 2142 C C . VAL A 1 272 ? -8.604 -0.375 -17.395 1.00 94.56 272 VAL A C 1
ATOM 2144 O O . VAL A 1 272 ? -9.483 -0.457 -16.535 1.00 94.56 272 VAL A O 1
ATOM 2147 N N . VAL A 1 273 ? -7.793 0.686 -17.472 1.00 93.94 273 VAL A N 1
ATOM 2148 C CA . VAL A 1 273 ? -7.899 1.854 -16.581 1.00 93.94 273 VAL A CA 1
ATOM 2149 C C . VAL A 1 273 ? -9.272 2.528 -16.712 1.00 93.94 273 VAL A C 1
ATOM 2151 O O . VAL A 1 273 ? -9.927 2.765 -15.696 1.00 93.94 273 VAL A O 1
ATOM 2154 N N . ILE A 1 274 ? -9.750 2.786 -17.937 1.00 95.25 274 ILE A N 1
ATOM 2155 C CA . ILE A 1 274 ? -11.069 3.404 -18.193 1.00 95.25 274 ILE A CA 1
ATOM 2156 C C . ILE A 1 274 ? -12.213 2.547 -17.631 1.00 95.25 274 ILE A C 1
ATOM 2158 O O . ILE A 1 274 ? -13.123 3.065 -16.969 1.00 95.25 274 ILE A O 1
ATOM 2162 N N . ILE A 1 275 ? -12.164 1.234 -17.871 1.00 93.81 275 ILE A N 1
ATOM 2163 C CA . ILE A 1 275 ? -13.166 0.276 -17.388 1.00 93.81 275 ILE A CA 1
ATOM 2164 C C . ILE A 1 275 ? -13.174 0.263 -15.858 1.00 93.81 275 ILE A C 1
ATOM 2166 O O . ILE A 1 275 ? -14.220 0.485 -15.243 1.00 93.81 275 ILE A O 1
ATOM 2170 N N . THR A 1 276 ? -12.008 0.060 -15.240 1.00 89.94 276 THR A N 1
ATOM 2171 C CA . THR A 1 276 ? -11.853 -0.050 -13.780 1.00 89.94 276 THR A CA 1
ATOM 2172 C C . THR A 1 276 ? -12.340 1.211 -13.076 1.00 89.94 276 THR A C 1
ATOM 2174 O O . THR A 1 276 ? -13.126 1.131 -12.134 1.00 89.94 276 THR A O 1
ATOM 2177 N N . ALA A 1 277 ? -11.968 2.385 -13.592 1.0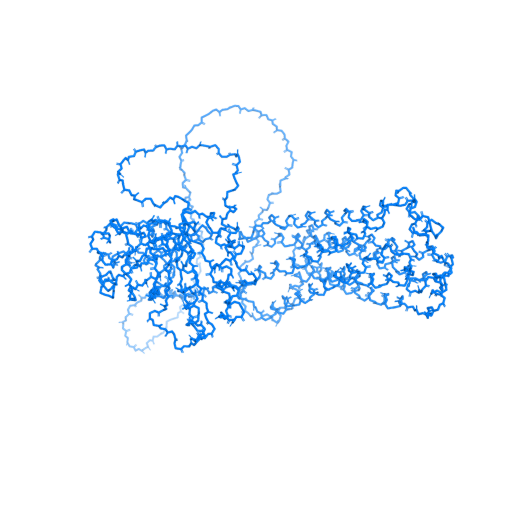0 89.62 277 ALA A N 1
ATOM 2178 C CA . ALA A 1 277 ? -12.391 3.676 -13.062 1.00 89.62 277 ALA A CA 1
ATOM 2179 C C . ALA A 1 277 ? -13.912 3.911 -13.143 1.00 89.62 277 ALA A C 1
ATOM 2181 O O . ALA A 1 277 ? -14.450 4.742 -12.407 1.00 89.62 277 ALA A O 1
ATOM 2182 N N . SER A 1 278 ? -14.613 3.205 -14.035 1.00 89.12 278 SER A N 1
ATOM 2183 C CA . SER A 1 278 ? -16.050 3.357 -14.304 1.00 89.12 278 SER A CA 1
ATOM 2184 C C . SER A 1 278 ? -16.938 2.356 -13.567 1.00 89.12 278 SER A C 1
ATOM 2186 O O . SER A 1 278 ? -18.110 2.649 -13.321 1.00 89.12 278 SER A O 1
ATOM 2188 N N . LEU A 1 279 ? -16.386 1.219 -13.138 1.00 84.75 279 LEU A N 1
ATOM 2189 C CA . LEU A 1 279 ? -17.118 0.162 -12.435 1.00 84.75 279 LEU A CA 1
ATOM 2190 C C . LEU A 1 279 ? -17.845 0.596 -11.143 1.00 84.75 279 LEU A C 1
ATOM 2192 O O . LEU A 1 279 ? -18.988 0.160 -10.959 1.00 84.75 279 LEU A O 1
ATOM 2196 N N . PRO A 1 280 ? -17.286 1.449 -10.256 1.00 77.75 280 PRO A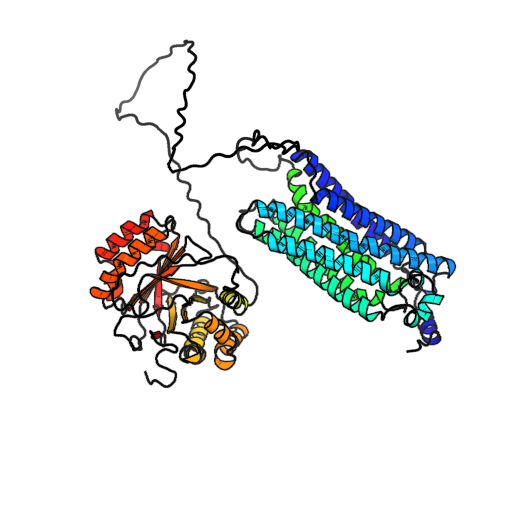 N 1
ATOM 2197 C CA . PRO A 1 280 ? -17.957 1.826 -9.004 1.00 77.75 280 PRO A CA 1
ATOM 2198 C C . PRO A 1 280 ? -19.338 2.470 -9.205 1.00 77.75 280 PRO A C 1
ATOM 2200 O O . PRO A 1 280 ? -20.219 2.344 -8.353 1.00 77.75 280 PRO A O 1
ATOM 2203 N N . PHE A 1 281 ? -19.554 3.112 -10.356 1.00 76.56 281 PHE A N 1
ATOM 2204 C CA . PHE A 1 281 ? -20.782 3.834 -10.688 1.00 76.56 281 PHE A CA 1
ATOM 2205 C C . PHE A 1 281 ? -21.867 2.967 -11.325 1.00 76.56 281 PHE A C 1
ATOM 2207 O O . PHE A 1 281 ? -23.003 3.412 -11.444 1.00 76.56 281 PHE A O 1
ATOM 2214 N N . LEU A 1 282 ? -21.560 1.725 -11.706 1.00 76.75 282 LEU A N 1
ATOM 2215 C CA . LEU A 1 282 ? -22.532 0.819 -12.332 1.00 76.75 282 LEU A CA 1
ATOM 2216 C C . LEU A 1 282 ? -23.480 0.163 -11.315 1.00 76.75 282 LEU A C 1
ATOM 2218 O O . LEU A 1 282 ? -24.510 -0.407 -11.679 1.00 76.75 282 LEU A O 1
ATOM 2222 N N . ARG A 1 283 ? -23.157 0.263 -10.020 1.00 68.62 283 ARG A N 1
ATOM 2223 C CA . ARG A 1 283 ? -23.902 -0.343 -8.906 1.00 68.62 283 ARG A CA 1
ATOM 2224 C C . ARG A 1 283 ? -25.419 -0.043 -8.888 1.00 68.62 283 ARG A C 1
ATOM 2226 O O . ARG A 1 283 ? -26.169 -0.976 -8.591 1.00 68.62 283 ARG A O 1
ATOM 2233 N N . PRO A 1 284 ? -25.914 1.176 -9.190 1.00 62.19 284 PRO A N 1
ATOM 2234 C CA . PRO A 1 284 ? -27.348 1.499 -9.153 1.00 62.19 284 PRO A CA 1
ATOM 2235 C C . PRO A 1 284 ? -28.187 0.819 -10.248 1.00 62.19 284 PRO A C 1
ATOM 2237 O O . PRO A 1 284 ? -29.413 0.782 -10.158 1.00 62.19 284 PRO A O 1
ATOM 2240 N N . LEU A 1 285 ? -27.555 0.268 -11.289 1.00 64.94 285 LEU A N 1
ATOM 2241 C CA . LEU A 1 285 ? -28.256 -0.350 -12.419 1.00 64.94 285 LEU A CA 1
ATOM 2242 C C . LEU A 1 285 ? -28.642 -1.814 -12.179 1.00 64.94 285 LEU A C 1
ATOM 2244 O O . LEU A 1 285 ? -29.394 -2.387 -12.966 1.00 64.94 285 LEU A O 1
ATOM 2248 N N . VAL A 1 286 ? -28.186 -2.411 -11.075 1.00 68.38 286 VAL A N 1
ATOM 2249 C CA . VAL A 1 286 ? -28.547 -3.782 -10.699 1.00 68.38 286 VAL A CA 1
ATOM 2250 C C . VAL A 1 286 ? -30.035 -3.830 -10.291 1.00 68.38 286 VAL A C 1
ATOM 2252 O O . VAL A 1 286 ? -30.428 -3.139 -9.348 1.00 68.38 286 VAL A O 1
ATOM 2255 N N . PRO A 1 287 ? -30.889 -4.628 -10.965 1.00 57.41 287 PRO A N 1
ATOM 2256 C CA . PRO A 1 287 ? -32.343 -4.563 -10.810 1.00 57.41 287 PRO A CA 1
ATOM 2257 C C . PRO A 1 287 ? -32.833 -4.851 -9.378 1.00 57.41 287 PRO A C 1
ATOM 2259 O O . PRO A 1 287 ? -32.452 -5.841 -8.748 1.00 57.41 287 PRO A O 1
ATOM 2262 N N . LYS A 1 288 ? -33.766 -4.013 -8.893 1.00 52.25 288 LYS A N 1
ATOM 2263 C CA . LYS A 1 288 ? -34.355 -4.067 -7.535 1.00 52.25 288 LYS A CA 1
ATOM 2264 C C . LYS A 1 288 ? -35.035 -5.401 -7.189 1.00 52.25 288 LYS A C 1
ATOM 2266 O O . LYS A 1 288 ? -35.088 -5.759 -6.020 1.00 52.25 288 LYS A O 1
ATOM 2271 N N . LYS A 1 289 ? -35.492 -6.178 -8.183 1.00 48.50 289 LYS A N 1
ATOM 2272 C CA . LYS A 1 289 ? -36.124 -7.503 -7.980 1.00 48.50 289 LYS A CA 1
ATOM 2273 C C . LYS A 1 289 ? -35.183 -8.546 -7.355 1.00 48.50 289 LYS A C 1
ATOM 2275 O O . LYS A 1 289 ? -35.637 -9.586 -6.906 1.00 48.50 289 LYS A O 1
ATOM 2280 N N . TRP A 1 290 ? -33.882 -8.263 -7.323 1.00 48.91 290 TRP A N 1
ATOM 2281 C CA . TRP A 1 290 ? -32.850 -9.120 -6.741 1.00 48.91 290 TRP A CA 1
ATOM 2282 C C . TRP A 1 290 ? -32.283 -8.562 -5.418 1.00 48.91 290 TRP A C 1
ATOM 2284 O O . TRP A 1 290 ? -31.261 -9.052 -4.932 1.00 48.91 290 TRP A O 1
ATOM 2294 N N . GLN A 1 291 ? -32.890 -7.522 -4.837 1.00 45.09 291 GLN A N 1
ATOM 2295 C CA . GLN A 1 291 ? -32.509 -6.953 -3.540 1.00 45.09 291 GLN A CA 1
ATOM 2296 C C . GLN A 1 291 ? -33.556 -7.358 -2.497 1.00 45.09 291 GLN A C 1
ATOM 2298 O O . GLN A 1 291 ? -34.670 -6.839 -2.483 1.00 45.09 291 GLN A O 1
ATOM 2303 N N . THR A 1 292 ? -33.220 -8.322 -1.640 1.00 44.03 292 THR A N 1
ATOM 2304 C CA . THR A 1 292 ? -34.060 -8.698 -0.502 1.00 44.03 292 THR A CA 1
ATOM 2305 C C . THR A 1 292 ? -34.204 -7.521 0.469 1.00 44.03 292 THR A C 1
ATOM 2307 O O . THR A 1 292 ? -33.256 -6.805 0.782 1.00 44.03 292 THR A O 1
ATOM 2310 N N . ARG A 1 293 ? -35.458 -7.334 0.875 1.00 44.91 293 ARG A N 1
ATOM 2311 C CA . ARG A 1 293 ? -36.085 -6.290 1.692 1.00 44.91 293 ARG A CA 1
ATOM 2312 C C . ARG A 1 293 ? -35.243 -5.794 2.886 1.00 44.91 293 ARG A C 1
ATOM 2314 O O . ARG A 1 293 ? -35.187 -6.461 3.909 1.00 44.91 293 ARG A O 1
ATOM 2321 N N . HIS A 1 294 ? -34.752 -4.555 2.814 1.00 37.88 294 HIS A N 1
ATOM 2322 C CA . HIS A 1 294 ? -34.569 -3.697 3.993 1.00 37.88 294 HIS A CA 1
ATOM 2323 C C . HIS A 1 294 ? -35.305 -2.368 3.766 1.00 37.88 294 HIS A C 1
ATOM 2325 O O . HIS A 1 294 ? -35.318 -1.841 2.654 1.00 37.88 294 HIS A O 1
ATOM 2331 N N . ARG A 1 295 ? -36.011 -1.901 4.806 1.00 33.69 295 ARG A N 1
ATOM 2332 C CA . ARG A 1 295 ? -36.911 -0.732 4.797 1.00 33.69 295 ARG A CA 1
ATOM 2333 C C . ARG A 1 295 ? -36.178 0.549 4.349 1.00 33.69 295 ARG A C 1
ATOM 2335 O O . ARG A 1 295 ? -35.038 0.742 4.763 1.00 33.69 295 ARG A O 1
ATOM 2342 N N . PRO A 1 296 ? -36.816 1.441 3.568 1.00 37.50 296 PRO A N 1
ATOM 2343 C CA . PRO A 1 296 ? -36.251 2.753 3.269 1.00 37.50 296 PRO A CA 1
ATOM 2344 C C . PRO A 1 296 ? -36.319 3.658 4.510 1.00 37.50 296 PRO A C 1
ATOM 2346 O O . PRO A 1 296 ? -37.372 3.771 5.136 1.00 37.50 296 PRO A O 1
ATOM 2349 N N . LEU A 1 297 ? -35.203 4.306 4.849 1.00 36.41 297 LEU A N 1
ATOM 2350 C CA . LEU A 1 297 ? -35.205 5.537 5.647 1.00 36.41 297 LEU A CA 1
ATOM 2351 C C . LEU A 1 297 ? -35.643 6.715 4.747 1.00 36.41 297 LEU A C 1
ATOM 2353 O O . LEU A 1 297 ? -35.481 6.618 3.525 1.00 36.41 297 LEU A O 1
ATOM 2357 N N . PRO A 1 298 ? -36.230 7.794 5.300 1.00 33.81 298 PRO A N 1
ATOM 2358 C CA . PRO A 1 298 ? -36.868 8.849 4.514 1.00 33.81 298 PRO A CA 1
ATOM 2359 C C . PRO A 1 298 ? -35.870 9.601 3.630 1.00 33.81 298 PRO A C 1
ATOM 2361 O O . PRO A 1 298 ? -34.711 9.793 3.994 1.00 33.81 298 PRO A O 1
ATOM 2364 N N . ALA A 1 299 ? -36.344 10.024 2.460 1.00 33.59 299 ALA A N 1
ATOM 2365 C CA . ALA A 1 299 ? -35.577 10.765 1.473 1.00 33.59 299 ALA A CA 1
ATOM 2366 C C . ALA A 1 299 ? -35.023 12.084 2.043 1.00 33.59 299 ALA A C 1
ATOM 2368 O O . ALA A 1 299 ? -35.772 12.901 2.570 1.00 33.59 299 ALA A O 1
ATOM 2369 N N . LEU A 1 300 ? -33.719 12.304 1.858 1.00 37.06 300 LEU A N 1
ATOM 2370 C CA . LEU A 1 300 ? -33.057 13.608 1.942 1.00 37.06 300 LEU A CA 1
ATOM 2371 C C . LEU A 1 300 ? -33.521 14.472 0.755 1.00 37.06 300 LEU A C 1
ATOM 2373 O O . LEU A 1 300 ? -32.834 14.595 -0.259 1.00 37.06 300 LEU A O 1
ATOM 2377 N N . HIS A 1 301 ? -34.724 15.026 0.855 1.00 37.28 301 HIS A N 1
ATOM 2378 C CA . HIS A 1 301 ? -35.088 16.234 0.127 1.00 37.28 301 HIS A CA 1
ATOM 2379 C C . HIS A 1 301 ? -35.152 17.373 1.144 1.00 37.28 301 HIS A C 1
ATOM 2381 O O . HIS A 1 301 ? -35.573 17.157 2.274 1.00 37.28 301 HIS A O 1
ATOM 2387 N N . ASP A 1 302 ? -34.683 18.544 0.722 1.00 36.47 302 ASP A N 1
ATOM 2388 C CA . ASP A 1 302 ? -34.645 19.811 1.463 1.00 36.47 302 ASP A CA 1
ATOM 2389 C C . ASP A 1 302 ? -33.421 20.064 2.359 1.00 36.47 302 ASP A C 1
ATOM 2391 O O . ASP A 1 302 ? -33.501 20.196 3.577 1.00 36.47 302 ASP A O 1
ATOM 2395 N N . ILE A 1 303 ? -32.266 20.279 1.717 1.00 32.22 303 ILE A N 1
ATOM 2396 C CA . ILE A 1 303 ? -31.299 21.278 2.202 1.00 32.22 303 ILE A CA 1
ATOM 2397 C C . ILE A 1 303 ? -31.047 22.270 1.054 1.00 32.22 303 ILE A C 1
ATOM 2399 O O . ILE A 1 303 ? -30.454 21.884 0.041 1.00 32.22 303 ILE A O 1
ATOM 2403 N N . PRO A 1 304 ? -31.488 23.538 1.157 1.00 30.92 304 PRO A N 1
ATOM 2404 C CA . PRO A 1 304 ? -31.200 24.548 0.148 1.00 30.92 304 PRO A CA 1
ATOM 2405 C C . PRO A 1 304 ? -29.706 24.887 0.169 1.00 30.92 304 PRO A C 1
ATOM 2407 O O . PRO A 1 304 ? -29.177 25.390 1.159 1.00 30.92 304 PRO A O 1
ATOM 2410 N N . ILE A 1 305 ? -29.014 24.642 -0.943 1.00 31.38 305 ILE A N 1
ATOM 2411 C CA . ILE A 1 305 ? -27.661 25.158 -1.166 1.00 31.38 305 ILE A CA 1
ATOM 2412 C C . ILE A 1 305 ? -27.806 26.632 -1.548 1.00 31.38 305 ILE A C 1
ATOM 2414 O O . ILE A 1 305 ? -28.234 26.947 -2.659 1.00 31.38 305 ILE A O 1
ATOM 2418 N N . HIS A 1 306 ? -27.445 27.543 -0.643 1.00 31.58 306 HIS A N 1
ATOM 2419 C CA . HIS A 1 306 ? -27.317 28.957 -0.979 1.00 31.58 306 HIS A CA 1
ATOM 2420 C C . HIS A 1 306 ? -26.163 29.128 -1.982 1.00 31.58 306 HIS A C 1
ATOM 2422 O O . HIS A 1 306 ? -24.983 29.037 -1.639 1.00 31.58 306 HIS A O 1
ATOM 2428 N N . GLN A 1 307 ? -26.520 29.339 -3.251 1.00 30.81 307 GLN A N 1
ATOM 2429 C CA . GLN A 1 307 ? -25.604 29.789 -4.292 1.00 30.81 307 GLN A CA 1
ATOM 2430 C C . GLN A 1 307 ? -25.006 31.137 -3.887 1.00 30.81 307 GLN A C 1
ATOM 2432 O O . GLN A 1 307 ? -25.712 32.120 -3.680 1.00 30.81 307 GLN A O 1
ATOM 2437 N N . ARG A 1 308 ? -23.678 31.180 -3.797 1.00 28.09 308 ARG A N 1
ATOM 2438 C CA . ARG A 1 308 ? -22.914 32.409 -3.612 1.00 28.09 308 ARG A CA 1
ATOM 2439 C C . ARG A 1 308 ? -22.830 33.137 -4.954 1.00 28.09 308 ARG A C 1
ATOM 2441 O O . ARG A 1 308 ? -21.899 32.913 -5.724 1.00 28.09 308 ARG A O 1
ATOM 2448 N N . THR A 1 309 ? -23.812 33.983 -5.242 1.00 30.22 309 THR A N 1
ATOM 2449 C CA . THR A 1 309 ? -23.758 34.936 -6.358 1.00 30.22 309 THR A CA 1
ATOM 2450 C C . THR A 1 309 ? -23.021 36.205 -5.932 1.00 30.22 309 THR A C 1
ATOM 2452 O O . THR A 1 309 ? -23.092 36.659 -4.793 1.00 30.22 309 THR A O 1
ATOM 2455 N N . ARG A 1 310 ? -22.246 36.735 -6.872 1.00 32.81 310 ARG A N 1
ATOM 2456 C CA . ARG A 1 310 ? -21.299 37.844 -6.759 1.00 32.81 310 ARG A CA 1
ATOM 2457 C C . ARG A 1 310 ? -22.004 39.165 -7.096 1.00 32.81 310 ARG A C 1
ATOM 2459 O O . ARG A 1 310 ? -22.529 39.249 -8.196 1.00 32.81 310 ARG A O 1
ATOM 2466 N N . GLN A 1 311 ? -21.963 40.160 -6.205 1.00 30.52 311 GLN A N 1
ATOM 2467 C CA . GLN A 1 311 ? -22.172 41.621 -6.394 1.00 30.52 311 GLN A CA 1
ATOM 2468 C C . GLN A 1 311 ? -22.211 42.204 -4.964 1.00 30.52 311 GLN A C 1
ATOM 2470 O O . GLN A 1 311 ? -22.893 41.644 -4.121 1.00 30.52 311 GLN A O 1
ATOM 2475 N N . GLY A 1 312 ? -21.404 43.164 -4.513 1.00 27.06 312 GLY A N 1
ATOM 2476 C CA . GLY A 1 312 ? -21.117 44.495 -5.040 1.00 27.06 312 GLY A CA 1
ATOM 2477 C C . GLY A 1 312 ? -21.496 45.493 -3.926 1.00 27.06 312 GLY A C 1
ATOM 2478 O O . GLY A 1 312 ? -22.588 45.380 -3.388 1.00 27.06 312 GLY A O 1
ATOM 2479 N N . HIS A 1 313 ? -20.601 46.438 -3.612 1.00 27.89 313 HIS A N 1
ATOM 2480 C CA . HIS A 1 313 ? -20.721 47.578 -2.675 1.00 27.89 313 HIS A CA 1
ATOM 2481 C C . HIS A 1 313 ? -20.282 47.419 -1.202 1.00 27.89 313 HIS A C 1
ATOM 2483 O O . HIS A 1 313 ? -20.908 46.760 -0.380 1.00 27.89 313 HIS A O 1
ATOM 2489 N N . ILE A 1 314 ? -19.201 48.149 -0.893 1.00 30.47 314 ILE A N 1
ATOM 2490 C CA . ILE A 1 314 ? -18.821 48.697 0.420 1.00 30.47 314 ILE A CA 1
ATOM 2491 C C . ILE A 1 314 ? -19.533 50.066 0.536 1.00 30.47 314 ILE A C 1
ATOM 2493 O O . ILE A 1 314 ? -19.647 50.755 -0.483 1.00 30.47 314 ILE A O 1
ATOM 2497 N N . PRO A 1 315 ? -20.000 50.486 1.727 1.00 29.62 315 PRO A N 1
ATOM 2498 C CA . PRO A 1 315 ? -19.218 51.479 2.464 1.00 29.62 315 PRO A CA 1
ATOM 2499 C C . PRO A 1 315 ? -19.059 51.191 3.965 1.00 29.62 315 PRO A C 1
ATOM 2501 O O . PRO A 1 315 ? -19.844 50.492 4.600 1.00 29.62 315 PRO A O 1
ATOM 2504 N N . LEU A 1 316 ? -17.978 51.771 4.486 1.00 27.28 316 LEU A N 1
ATOM 2505 C CA . LEU A 1 316 ? -17.535 51.830 5.873 1.00 27.28 316 LEU A CA 1
ATOM 2506 C C . LEU A 1 316 ? -18.608 52.352 6.845 1.00 27.28 316 LEU A C 1
ATOM 2508 O O . LEU A 1 316 ? -19.271 53.343 6.554 1.00 27.28 316 LEU A O 1
ATOM 2512 N N . SER A 1 317 ? -18.605 51.823 8.072 1.00 26.50 317 SER A N 1
ATOM 2513 C CA . SER A 1 317 ? -18.653 52.649 9.286 1.00 26.50 317 SER A CA 1
ATOM 2514 C C . SER A 1 317 ? -18.166 51.863 10.509 1.00 26.50 317 SER A C 1
ATOM 2516 O O . SER A 1 317 ? -18.412 50.670 10.661 1.00 26.50 317 SER A O 1
ATOM 2518 N N . SER A 1 318 ? -17.422 52.580 11.339 1.00 25.39 318 SER A N 1
ATOM 2519 C CA . SER A 1 318 ? -16.773 52.231 12.598 1.00 25.39 318 SER A CA 1
ATOM 2520 C C . SER A 1 318 ? -17.743 51.922 13.741 1.00 25.39 318 SER A C 1
ATOM 2522 O O . SER A 1 318 ? -18.790 52.556 13.844 1.00 25.39 318 SER A O 1
ATOM 2524 N N . GLY A 1 319 ? -17.328 51.091 14.700 1.00 25.94 319 GLY A N 1
ATOM 2525 C CA . GLY A 1 319 ? -17.998 51.021 16.001 1.00 25.94 319 GLY A CA 1
ATOM 2526 C C . GLY A 1 319 ? -17.420 49.948 16.915 1.00 25.94 319 GLY A C 1
ATOM 2527 O O . GLY A 1 319 ? -17.498 48.765 16.619 1.00 25.94 319 GLY A O 1
ATOM 2528 N N . PHE A 1 320 ? -16.804 50.389 18.004 1.00 24.27 320 PHE A N 1
ATOM 2529 C CA . PHE A 1 320 ? -16.089 49.608 19.013 1.00 24.27 320 PHE A CA 1
ATOM 2530 C C . PHE A 1 320 ? -17.046 48.894 20.002 1.00 24.27 320 PHE A C 1
ATOM 2532 O O . PHE A 1 320 ? -18.221 49.244 20.084 1.00 24.27 320 PHE A O 1
ATOM 2539 N N . THR A 1 321 ? -16.475 48.033 20.866 1.00 25.95 321 THR A N 1
ATOM 2540 C CA . THR A 1 321 ? -17.032 47.429 22.115 1.00 25.95 321 THR A CA 1
ATOM 2541 C C . THR A 1 321 ? -17.901 46.168 21.947 1.00 25.95 321 THR A C 1
ATOM 2543 O O . THR A 1 321 ? -18.553 46.004 20.932 1.00 25.95 321 THR A O 1
ATOM 2546 N N . SER A 1 322 ? -18.062 45.236 22.893 1.00 23.75 322 SER A N 1
ATOM 2547 C CA . SER A 1 322 ? -17.353 44.728 24.085 1.00 23.75 322 SER A CA 1
ATOM 2548 C C . SER A 1 322 ? -18.261 43.619 24.672 1.00 23.75 322 SER A C 1
ATOM 2550 O O . SER A 1 322 ? -19.477 43.773 24.647 1.00 23.75 322 SER A O 1
ATOM 2552 N N . LYS A 1 323 ? -17.662 42.576 25.268 1.00 27.09 323 LYS A N 1
ATOM 2553 C CA . LYS A 1 323 ? -18.212 41.611 26.260 1.00 27.09 323 LYS A CA 1
ATOM 2554 C C . LYS A 1 323 ? -19.215 40.497 25.865 1.00 27.09 323 LYS A C 1
ATOM 2556 O O . LYS A 1 323 ? -20.345 40.728 25.462 1.00 27.09 323 LYS A O 1
ATOM 2561 N N . ASN A 1 324 ? -18.762 39.270 26.167 1.00 25.89 324 ASN A N 1
ATOM 2562 C CA . ASN A 1 324 ? -19.416 38.130 26.842 1.00 25.89 324 ASN A CA 1
ATOM 2563 C C . ASN A 1 324 ? -20.923 38.253 27.156 1.00 25.89 324 ASN A C 1
ATOM 2565 O O . ASN A 1 324 ? -21.299 39.100 27.956 1.00 25.89 324 ASN A O 1
ATOM 2569 N N . HIS A 1 325 ? -21.760 37.304 26.727 1.00 25.75 325 HIS A N 1
ATOM 2570 C CA . HIS A 1 325 ? -22.066 36.038 27.419 1.00 25.75 325 HIS A CA 1
ATOM 2571 C C . HIS A 1 325 ? -23.154 35.259 26.650 1.00 25.75 325 HIS A C 1
ATOM 2573 O O . HIS A 1 325 ? -23.970 35.834 25.939 1.00 25.75 325 HIS A O 1
ATOM 2579 N N . SER A 1 326 ? -23.124 33.940 26.837 1.00 25.34 326 SER A N 1
ATOM 2580 C CA . SER A 1 326 ? -24.170 32.918 26.691 1.00 25.34 326 SER A CA 1
ATOM 2581 C C . SER A 1 326 ? -25.568 33.337 26.217 1.00 25.34 326 SER A C 1
ATOM 2583 O O . SER A 1 326 ? -26.251 34.114 26.883 1.00 25.34 326 SER A O 1
ATOM 2585 N N . ARG A 1 327 ? -26.090 32.631 25.203 1.00 25.33 327 ARG A N 1
ATOM 2586 C CA . ARG A 1 327 ? -27.530 32.366 25.136 1.00 25.33 327 ARG A CA 1
ATOM 2587 C C . ARG A 1 327 ? -27.879 31.033 24.471 1.00 25.33 327 ARG A C 1
ATOM 2589 O O . ARG A 1 327 ? -27.636 30.800 23.293 1.00 25.33 327 ARG A O 1
ATOM 2596 N N . THR A 1 328 ? -28.441 30.184 25.319 1.00 26.23 328 THR A N 1
ATOM 2597 C CA . THR A 1 328 ? -29.318 29.040 25.087 1.00 26.23 328 THR A CA 1
ATOM 2598 C C . THR A 1 328 ? -30.474 29.421 24.162 1.00 26.23 328 THR A C 1
ATOM 2600 O O . THR A 1 328 ? -31.105 30.449 24.400 1.00 26.23 328 THR A O 1
ATOM 2603 N N . ASN A 1 329 ? -30.801 28.575 23.182 1.00 26.03 329 ASN A N 1
ATOM 2604 C CA . ASN A 1 329 ? -32.096 28.612 22.500 1.00 26.03 329 ASN A CA 1
ATOM 2605 C C . ASN A 1 329 ? -32.840 27.300 22.769 1.00 26.03 329 ASN A C 1
ATOM 2607 O O . ASN A 1 329 ? -32.568 26.266 22.165 1.00 26.03 329 ASN A O 1
ATOM 2611 N N . THR A 1 330 ? -33.769 27.379 23.716 1.00 24.66 330 THR A N 1
ATOM 2612 C CA . THR A 1 330 ? -34.982 26.568 23.795 1.00 24.66 330 THR A CA 1
ATOM 2613 C C . THR A 1 330 ? -35.860 26.871 22.581 1.00 24.66 330 THR A C 1
ATOM 2615 O O . THR A 1 330 ? -36.074 28.037 22.253 1.00 24.66 330 THR A O 1
ATOM 2618 N N . ILE A 1 331 ? -36.383 25.836 21.924 1.00 27.81 331 ILE A N 1
ATOM 2619 C CA . ILE A 1 331 ? -37.489 25.968 20.972 1.00 27.81 331 ILE A CA 1
ATOM 2620 C C . ILE A 1 331 ? -38.660 25.184 21.559 1.00 27.81 331 ILE A C 1
ATOM 2622 O O . ILE A 1 331 ? -38.621 23.957 21.648 1.00 27.81 331 ILE A O 1
ATOM 2626 N N . GLU A 1 332 ? -39.667 25.929 22.011 1.00 25.62 332 GLU A N 1
ATOM 2627 C CA . GLU A 1 332 ? -41.014 25.439 22.281 1.00 25.62 332 GLU A CA 1
ATOM 2628 C C . GLU A 1 332 ? -41.638 24.951 20.971 1.00 25.62 332 GLU A C 1
ATOM 2630 O O . GLU A 1 332 ? -41.633 25.661 19.966 1.00 25.62 332 GLU A O 1
ATOM 2635 N N . MET A 1 333 ? -42.193 23.741 20.986 1.00 25.64 333 MET A N 1
ATOM 2636 C CA . MET A 1 333 ? -42.958 23.199 19.869 1.00 25.64 333 MET A CA 1
ATOM 2637 C C . MET A 1 333 ? -44.441 23.237 20.235 1.00 25.64 333 MET A C 1
ATOM 2639 O O . MET A 1 333 ? -44.961 22.361 20.924 1.00 25.64 333 MET A O 1
ATOM 2643 N N . THR A 1 334 ? -45.115 24.294 19.791 1.00 24.69 334 THR A N 1
ATOM 2644 C CA . THR A 1 334 ? -46.573 24.416 19.792 1.00 24.69 334 THR A CA 1
ATOM 2645 C C . THR A 1 334 ? -47.134 23.491 18.710 1.00 24.69 334 THR A C 1
ATOM 2647 O O . THR A 1 334 ? -46.753 23.581 17.544 1.00 24.69 334 THR A O 1
ATOM 2650 N N . SER A 1 335 ? -48.024 22.575 19.090 1.00 27.64 335 SER A N 1
ATOM 2651 C CA . SER A 1 335 ? -48.768 21.724 18.155 1.00 27.64 335 SER A CA 1
ATOM 2652 C C . SER A 1 335 ? -50.129 22.359 17.842 1.00 27.64 335 SER A C 1
ATOM 2654 O O . SER A 1 335 ? -50.781 22.864 18.758 1.00 27.64 335 SER A O 1
ATOM 2656 N N . PRO A 1 336 ? -50.599 22.347 16.581 1.00 30.80 336 PRO A N 1
ATOM 2657 C CA . PRO A 1 336 ? -51.971 22.713 16.276 1.00 30.80 336 PRO A CA 1
ATOM 2658 C C . PRO A 1 336 ? -52.893 21.493 16.395 1.00 30.80 336 PRO A C 1
ATOM 2660 O O . PRO A 1 336 ? -52.745 20.495 15.692 1.00 30.80 336 PRO A O 1
ATOM 2663 N N . ILE A 1 337 ? -53.865 21.614 17.298 1.00 28.69 337 ILE A N 1
ATOM 2664 C CA . ILE A 1 337 ? -55.048 20.757 17.421 1.00 28.69 337 ILE A CA 1
ATOM 2665 C C . ILE A 1 337 ? -56.056 21.164 16.341 1.00 28.69 337 ILE A C 1
ATOM 2667 O O . ILE A 1 337 ? -56.288 22.353 16.121 1.00 28.69 337 ILE A O 1
ATOM 2671 N N . SER A 1 338 ? -56.716 20.190 15.713 1.00 27.67 338 SER A N 1
ATOM 2672 C CA . SER A 1 338 ? -58.010 20.380 15.041 1.00 27.67 338 SER A CA 1
ATOM 2673 C C . SER A 1 338 ? -58.814 19.065 15.018 1.00 27.67 338 SER A C 1
ATOM 2675 O O . SER A 1 338 ? -58.216 17.999 15.159 1.00 27.67 338 SER A O 1
ATOM 2677 N N . PRO A 1 339 ? -60.159 19.134 14.959 1.00 31.98 339 PRO A N 1
ATOM 2678 C CA . PRO A 1 339 ? -61.019 18.425 15.912 1.00 31.98 339 PRO A CA 1
ATOM 2679 C C . PRO A 1 339 ? -61.762 17.187 15.371 1.00 31.98 339 PRO A C 1
ATOM 2681 O O . PRO A 1 339 ? -61.777 16.893 14.180 1.00 31.98 339 PRO A O 1
ATOM 2684 N N . MET A 1 340 ? -62.372 16.480 16.327 1.00 30.39 340 MET A N 1
ATOM 2685 C CA . MET A 1 340 ? -63.134 15.224 16.260 1.00 30.39 340 MET A CA 1
ATOM 2686 C C . MET A 1 340 ? -64.268 15.163 15.221 1.00 30.39 340 MET A C 1
ATOM 2688 O O . MET A 1 340 ? -64.948 16.151 14.962 1.00 30.39 340 MET A O 1
ATOM 2692 N N . SER A 1 341 ? -64.592 13.931 14.808 1.00 27.59 341 SER A N 1
ATOM 2693 C CA . SER A 1 341 ? -65.978 13.492 14.572 1.00 27.59 341 SER A CA 1
ATOM 2694 C C . SER A 1 341 ? -66.214 12.130 15.262 1.00 27.59 341 SER A C 1
ATOM 2696 O O . SER A 1 341 ? -65.287 11.315 15.289 1.00 27.59 341 SER A O 1
ATOM 2698 N N . PRO A 1 342 ? -67.383 11.902 15.894 1.00 38.31 342 PRO A N 1
ATOM 2699 C CA . PRO A 1 342 ? -67.713 10.669 16.607 1.00 38.31 342 PRO A CA 1
ATOM 2700 C C . PRO A 1 342 ? -68.546 9.734 15.721 1.00 38.31 342 PRO A C 1
ATOM 2702 O O . PRO A 1 342 ? -69.354 10.233 14.953 1.00 38.31 342 PRO A O 1
ATOM 2705 N N . ASP A 1 343 ? -68.371 8.413 15.839 1.00 27.55 343 ASP A N 1
ATOM 2706 C CA . ASP A 1 343 ? -69.476 7.439 15.792 1.00 27.55 343 ASP A CA 1
ATOM 2707 C C . ASP A 1 343 ? -69.001 5.984 15.959 1.00 27.55 343 ASP A C 1
ATOM 2709 O O . ASP A 1 343 ? -67.878 5.622 15.613 1.00 27.55 343 ASP A O 1
ATOM 2713 N N . ALA A 1 344 ? -69.935 5.167 16.458 1.00 29.05 344 ALA A N 1
ATOM 2714 C CA . ALA A 1 344 ? -69.953 3.703 16.577 1.00 29.05 344 ALA A CA 1
ATOM 2715 C C . ALA A 1 344 ? -69.388 3.057 17.864 1.00 29.05 344 ALA A C 1
ATOM 2717 O O . ALA A 1 344 ? -68.289 2.512 17.938 1.00 29.05 344 ALA A O 1
ATOM 2718 N N . MET A 1 345 ? -70.280 3.062 18.860 1.00 26.72 345 MET A N 1
ATOM 2719 C CA . MET A 1 345 ? -70.489 2.077 19.930 1.00 26.72 345 MET A CA 1
ATOM 2720 C C . MET A 1 345 ? -70.272 0.604 19.525 1.00 26.72 345 MET A C 1
ATOM 2722 O O . MET A 1 345 ? -70.748 0.160 18.484 1.00 26.72 345 MET A O 1
ATOM 2726 N N . GLY A 1 346 ? -69.714 -0.182 20.454 1.00 25.59 346 GLY A N 1
ATOM 2727 C CA . GLY A 1 346 ? -69.819 -1.644 20.467 1.00 25.59 346 GLY A CA 1
ATOM 2728 C C . GLY A 1 346 ? -69.179 -2.267 21.713 1.00 25.59 346 GLY A C 1
ATOM 2729 O O . GLY A 1 346 ? -67.969 -2.453 21.758 1.00 25.59 346 GLY A O 1
ATOM 2730 N N . PHE A 1 347 ? -69.991 -2.585 22.725 1.00 25.02 347 PHE A N 1
ATOM 2731 C CA . PHE A 1 347 ? -69.619 -3.385 23.901 1.00 25.02 347 PHE A CA 1
ATOM 2732 C C . PHE A 1 347 ? -70.217 -4.792 23.771 1.00 25.02 347 PHE A C 1
ATOM 2734 O O . PHE A 1 347 ? -71.394 -4.910 23.435 1.00 25.02 347 PHE A O 1
ATOM 2741 N N . GLN A 1 348 ? -69.464 -5.833 24.148 1.00 28.73 348 GLN A N 1
ATOM 2742 C CA . GLN A 1 348 ? -70.021 -7.094 24.663 1.00 28.73 348 GLN A CA 1
ATOM 2743 C C . GLN A 1 348 ? -69.012 -7.842 25.569 1.00 28.73 348 GLN A C 1
ATOM 2745 O O . GLN A 1 348 ? -67.807 -7.626 25.419 1.00 28.73 348 GLN A O 1
ATOM 2750 N N . PRO A 1 349 ? -69.474 -8.660 26.546 1.00 29.27 349 PRO A N 1
ATOM 2751 C CA . PRO A 1 349 ? -68.715 -8.964 27.762 1.00 29.27 349 PRO A CA 1
ATOM 2752 C C . PRO A 1 349 ? -68.251 -10.430 27.942 1.00 29.27 349 PRO A C 1
ATOM 2754 O O . PRO A 1 349 ? -68.817 -11.353 27.372 1.00 29.27 349 PRO A O 1
ATOM 2757 N N . ALA A 1 350 ? -67.300 -10.569 28.882 1.00 29.97 350 ALA A N 1
ATOM 2758 C CA . ALA A 1 350 ? -67.004 -11.677 29.813 1.00 29.97 350 ALA A CA 1
ATOM 2759 C C . ALA A 1 350 ? -66.437 -13.022 29.297 1.00 29.97 350 ALA A C 1
ATOM 2761 O O . ALA A 1 350 ? -67.072 -13.728 28.528 1.00 29.97 350 ALA A O 1
ATOM 2762 N N . ALA A 1 351 ? -65.309 -13.468 29.878 1.00 27.64 351 ALA A N 1
ATOM 2763 C CA . ALA A 1 351 ? -65.307 -14.417 31.010 1.00 27.64 351 ALA A CA 1
ATOM 2764 C C . ALA A 1 351 ? -63.902 -15.005 31.284 1.00 27.64 351 ALA A C 1
ATOM 2766 O O . ALA A 1 351 ? -63.413 -15.814 30.509 1.00 27.64 351 ALA A O 1
ATOM 2767 N N . SER A 1 352 ? -63.292 -14.615 32.410 1.00 29.36 352 SER A N 1
ATOM 2768 C CA . SER A 1 352 ? -62.510 -15.444 33.359 1.00 29.36 352 SER A CA 1
ATOM 2769 C C . SER A 1 352 ? -61.481 -14.560 34.067 1.00 29.36 352 SER A C 1
ATOM 2771 O O . SER A 1 352 ? -60.622 -13.957 33.426 1.00 29.36 352 SER A O 1
ATOM 2773 N N . GLY A 1 353 ? -61.633 -14.429 35.383 1.00 37.16 353 GLY A N 1
ATOM 2774 C CA . GLY A 1 353 ? -60.956 -13.433 36.200 1.00 37.16 353 GLY A CA 1
ATOM 2775 C C . GLY A 1 353 ? -59.442 -13.602 36.311 1.00 37.16 353 GLY A C 1
ATOM 2776 O O . GLY A 1 353 ? -58.933 -14.703 36.482 1.00 37.16 353 GLY A O 1
ATOM 2777 N N . ASN A 1 354 ? -58.755 -12.462 36.270 1.00 28.11 354 ASN A N 1
ATOM 2778 C CA . ASN A 1 354 ? -57.710 -12.078 37.215 1.00 28.11 354 ASN A CA 1
ATOM 2779 C C . ASN A 1 354 ? -57.430 -10.579 37.045 1.00 28.11 354 ASN A C 1
ATOM 2781 O O . ASN A 1 354 ? -57.263 -10.093 35.928 1.00 28.11 354 ASN A O 1
ATOM 2785 N N . TRP A 1 355 ? -57.400 -9.841 38.154 1.00 29.98 355 TRP A N 1
ATOM 2786 C CA . TRP A 1 355 ? -57.035 -8.426 38.177 1.00 29.98 355 TRP A CA 1
ATOM 2787 C C . TRP A 1 355 ? -55.542 -8.290 38.475 1.00 29.98 355 TRP A C 1
ATOM 2789 O O . TRP A 1 355 ? -55.141 -8.573 39.599 1.00 29.98 355 TRP A O 1
ATOM 2799 N N . VAL A 1 356 ? -54.740 -7.804 37.520 1.00 29.58 356 VAL A N 1
ATOM 2800 C CA . VAL A 1 356 ? -53.455 -7.132 37.795 1.00 29.58 356 VAL A CA 1
ATOM 2801 C C . VAL A 1 356 ? -53.250 -5.992 36.786 1.00 29.58 356 VAL A C 1
ATOM 2803 O O . VAL A 1 356 ? -53.641 -6.078 35.626 1.00 29.58 356 VAL A O 1
ATOM 2806 N N . LEU A 1 357 ? -52.692 -4.899 37.302 1.00 26.61 357 LEU A N 1
ATOM 2807 C CA . LEU A 1 357 ? -52.578 -3.546 36.761 1.00 26.61 357 LEU A CA 1
ATOM 2808 C C . LEU A 1 357 ? -51.887 -3.388 35.391 1.00 26.61 357 LEU A C 1
ATOM 2810 O O . LEU A 1 357 ? -50.936 -4.076 35.035 1.00 26.61 357 LEU A O 1
ATOM 2814 N N . ARG A 1 358 ? -52.368 -2.357 34.693 1.00 27.23 358 ARG A N 1
ATOM 2815 C CA . ARG A 1 358 ? -51.909 -1.733 33.445 1.00 27.23 358 ARG A CA 1
ATOM 2816 C C . ARG A 1 358 ? -50.498 -1.128 33.564 1.00 27.23 358 ARG A C 1
ATOM 2818 O O . ARG A 1 358 ? -50.240 -0.397 34.515 1.00 27.23 358 ARG A O 1
ATOM 2825 N N . SER A 1 359 ? -49.651 -1.326 32.551 1.00 28.53 359 SER A N 1
ATOM 2826 C CA . SER A 1 359 ? -48.632 -0.355 32.112 1.00 28.53 359 SER A CA 1
ATOM 2827 C C . SER A 1 359 ? -48.179 -0.663 30.678 1.00 28.53 359 SER A C 1
ATOM 2829 O O . SER A 1 359 ? -48.175 -1.815 30.247 1.00 28.53 359 SER A O 1
ATOM 2831 N N . ASP A 1 360 ? -47.860 0.398 29.950 1.00 29.45 360 ASP A N 1
ATOM 2832 C CA . ASP A 1 360 ? -47.684 0.507 28.506 1.00 29.45 360 ASP A CA 1
ATOM 2833 C C . ASP A 1 360 ? -46.595 -0.399 27.907 1.00 29.45 360 ASP A C 1
ATOM 2835 O O . ASP A 1 360 ? -45.460 -0.464 28.381 1.00 29.45 360 ASP A O 1
ATOM 2839 N N . HIS A 1 361 ? -46.898 -1.042 26.776 1.00 31.92 361 HIS A N 1
ATOM 2840 C CA . HIS A 1 361 ? -45.900 -1.745 25.969 1.00 31.92 361 HIS A CA 1
ATOM 2841 C C . HIS A 1 361 ? -45.213 -0.804 24.974 1.00 31.92 361 HIS A C 1
ATOM 2843 O O . HIS A 1 361 ? -45.448 -0.849 23.769 1.00 31.92 361 HIS A O 1
ATOM 2849 N N . GLY A 1 362 ? -44.288 -0.002 25.498 1.00 33.59 362 GLY A N 1
ATOM 2850 C CA . GLY A 1 362 ? -43.068 0.378 24.791 1.00 33.59 362 GLY A CA 1
ATOM 2851 C C . GLY A 1 362 ? -41.970 -0.635 25.120 1.00 33.59 362 GLY A C 1
ATOM 2852 O O . GLY A 1 362 ? -41.185 -0.422 26.039 1.00 33.59 362 GLY A O 1
ATOM 2853 N N . ALA A 1 363 ? -41.931 -1.769 24.417 1.00 28.78 363 ALA A N 1
ATOM 2854 C CA . ALA A 1 363 ? -40.870 -2.758 24.597 1.00 28.78 363 ALA A CA 1
ATOM 2855 C C . ALA A 1 363 ? -39.572 -2.262 23.935 1.00 28.78 363 ALA A C 1
ATOM 2857 O O . ALA A 1 363 ? -39.459 -2.224 22.710 1.00 28.78 363 ALA A O 1
ATOM 2858 N N . ILE A 1 364 ? -38.587 -1.883 24.753 1.00 30.86 364 ILE A N 1
ATOM 2859 C CA . I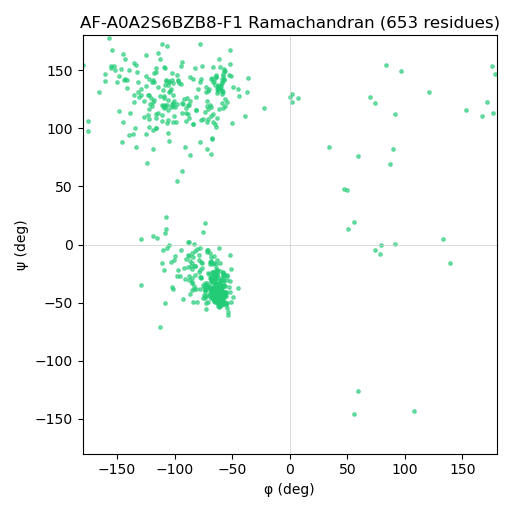LE A 1 364 ? -37.231 -1.548 24.305 1.00 30.86 364 ILE A CA 1
ATOM 2860 C C . ILE A 1 364 ? -36.515 -2.850 23.933 1.00 30.86 364 ILE A C 1
ATOM 2862 O O . ILE A 1 364 ? -36.247 -3.695 24.785 1.00 30.86 364 ILE A O 1
ATOM 2866 N N . THR A 1 365 ? -36.196 -3.014 22.652 1.00 27.28 365 THR A N 1
ATOM 2867 C CA . THR A 1 365 ? -35.320 -4.082 22.157 1.00 27.28 365 THR A CA 1
ATOM 2868 C C . THR A 1 365 ? -33.882 -3.562 22.175 1.00 27.28 365 THR A C 1
ATOM 2870 O O . THR A 1 365 ? -33.553 -2.634 21.442 1.00 27.28 365 THR A O 1
ATOM 2873 N N . VAL A 1 366 ? -33.025 -4.124 23.031 1.00 28.30 366 VAL A N 1
ATOM 2874 C CA . VAL A 1 366 ? -31.587 -3.808 23.048 1.00 28.30 366 VAL A CA 1
ATOM 2875 C C . VAL A 1 366 ? -30.892 -4.673 21.999 1.00 28.30 366 VAL A C 1
ATOM 2877 O O . VAL A 1 366 ? -30.700 -5.870 22.197 1.00 28.30 366 VAL A O 1
ATOM 2880 N N . THR A 1 367 ? -30.533 -4.078 20.865 1.00 24.75 367 THR A N 1
ATOM 2881 C CA . THR A 1 367 ? -29.631 -4.675 19.871 1.00 24.75 367 THR A CA 1
ATOM 2882 C C . THR A 1 367 ? -28.189 -4.332 20.225 1.00 24.75 367 THR A C 1
ATOM 2884 O O . THR A 1 367 ? -27.770 -3.185 20.093 1.00 24.75 367 THR A O 1
ATOM 2887 N N . THR A 1 368 ? -27.427 -5.323 20.684 1.00 28.80 368 THR A N 1
ATOM 2888 C CA . THR A 1 368 ? -25.985 -5.205 20.923 1.00 28.80 368 THR A CA 1
ATOM 2889 C C . THR A 1 368 ? -25.243 -5.444 19.605 1.00 28.80 368 THR A C 1
ATOM 2891 O O . THR A 1 368 ? -25.127 -6.585 19.159 1.00 28.80 368 THR A O 1
ATOM 2894 N N . GLU A 1 369 ? -24.755 -4.385 18.959 1.00 23.23 369 GLU A N 1
ATOM 2895 C CA . GLU A 1 369 ? -23.803 -4.511 17.850 1.00 23.23 369 GLU A CA 1
ATOM 2896 C C . GLU A 1 369 ? -22.397 -4.710 18.431 1.00 23.23 369 GLU A C 1
ATOM 2898 O O . GLU A 1 369 ? -21.871 -3.853 19.137 1.00 23.23 369 GLU A O 1
ATOM 2903 N N . VAL A 1 370 ? -21.805 -5.879 18.179 1.00 23.05 370 VAL A N 1
ATOM 2904 C CA . VAL A 1 370 ? -20.415 -6.184 18.537 1.00 23.05 370 VAL A CA 1
ATOM 2905 C C . VAL A 1 370 ? -19.568 -5.985 17.283 1.00 23.05 370 VAL A C 1
ATOM 2907 O O . VAL A 1 370 ? -19.615 -6.803 16.365 1.00 23.05 370 VAL A O 1
ATOM 2910 N N . GLU A 1 371 ? -18.805 -4.894 17.236 1.00 23.27 371 GLU A N 1
ATOM 2911 C CA . GLU A 1 371 ? -17.818 -4.634 16.186 1.00 23.27 371 GLU A CA 1
ATOM 2912 C C . GLU A 1 371 ? -16.476 -5.258 16.598 1.00 23.27 371 GLU A C 1
ATOM 2914 O O . GLU A 1 371 ? -15.850 -4.843 17.573 1.00 23.27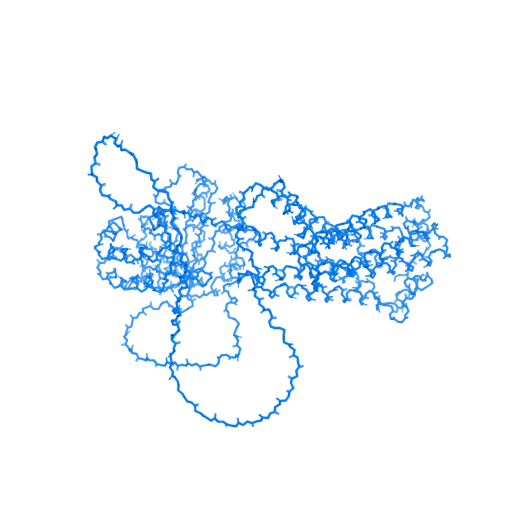 371 GLU A O 1
ATOM 2919 N N . VAL A 1 372 ? -16.049 -6.299 15.882 1.00 22.45 372 VAL A N 1
ATOM 2920 C CA . VAL A 1 372 ? -14.723 -6.910 16.047 1.00 22.45 372 VAL A CA 1
ATOM 2921 C C . VAL A 1 372 ? -13.829 -6.388 14.928 1.00 22.45 372 VAL A C 1
ATOM 2923 O O . VAL A 1 372 ? -14.027 -6.726 13.760 1.00 22.45 372 VAL A O 1
ATOM 2926 N N . THR A 1 373 ? -12.849 -5.559 15.275 1.00 21.75 373 THR A N 1
ATOM 2927 C CA . THR A 1 373 ? -11.819 -5.066 14.358 1.00 21.75 373 THR A CA 1
ATOM 2928 C C . THR A 1 373 ? -10.633 -6.032 14.330 1.00 21.75 373 THR A C 1
ATOM 2930 O O . THR A 1 373 ? -9.993 -6.277 15.348 1.00 21.75 373 THR A O 1
ATOM 2933 N N . TYR A 1 374 ? -10.324 -6.573 13.151 1.00 24.08 374 TYR A N 1
ATOM 2934 C CA . TYR A 1 374 ? -9.039 -7.213 12.867 1.00 24.08 374 TYR A CA 1
ATOM 2935 C C . TYR A 1 374 ? -8.255 -6.313 11.914 1.00 24.08 374 TYR A C 1
ATOM 2937 O O . TYR A 1 374 ? -8.770 -5.930 10.862 1.00 24.08 374 TYR A O 1
ATOM 2945 N N . GLU A 1 375 ? -7.014 -5.999 12.274 1.00 24.33 375 GLU A N 1
ATOM 2946 C CA . GLU A 1 375 ? -6.049 -5.335 11.402 1.00 24.33 375 GLU A CA 1
ATOM 2947 C C . GLU A 1 375 ? -5.097 -6.419 10.872 1.00 24.33 375 GLU A C 1
ATOM 2949 O O . GLU A 1 375 ? -4.470 -7.137 11.649 1.00 24.33 375 GLU A O 1
ATOM 2954 N N . LYS A 1 376 ? -5.044 -6.603 9.549 1.00 23.31 376 LYS A N 1
ATOM 2955 C CA . LYS A 1 376 ? -4.093 -7.503 8.885 1.00 23.31 376 LYS A CA 1
ATOM 2956 C C . LYS A 1 376 ? -3.194 -6.626 8.019 1.00 23.31 376 LYS A C 1
ATOM 2958 O O . LYS A 1 376 ? -3.679 -6.006 7.078 1.00 23.31 376 LYS A O 1
ATOM 2963 N N . MET A 1 377 ? -1.920 -6.533 8.377 1.00 25.91 377 MET A N 1
ATOM 2964 C CA . MET A 1 377 ? -0.901 -5.792 7.632 1.00 25.91 377 MET A CA 1
ATOM 2965 C C . MET A 1 377 ? 0.047 -6.789 6.964 1.00 25.91 377 MET A C 1
ATOM 2967 O O . MET A 1 377 ? 0.424 -7.783 7.578 1.00 25.91 377 MET A O 1
ATOM 2971 N N . GLU A 1 378 ? 0.410 -6.521 5.710 1.00 28.69 378 GLU A N 1
ATOM 2972 C CA . GLU A 1 378 ? 1.418 -7.269 4.959 1.00 28.69 378 GLU A CA 1
ATOM 2973 C C . GLU A 1 378 ? 2.702 -6.420 4.836 1.00 28.69 378 GLU A C 1
ATOM 2975 O O . GLU A 1 378 ? 2.685 -5.354 4.220 1.00 28.69 378 GLU A O 1
ATOM 2980 N N . ALA A 1 379 ? 3.803 -6.967 5.381 1.00 27.61 379 ALA A N 1
ATOM 2981 C CA . ALA A 1 379 ? 5.232 -6.650 5.175 1.00 27.61 379 ALA A CA 1
ATOM 2982 C C . ALA A 1 379 ? 5.951 -5.698 6.176 1.00 27.61 379 ALA A C 1
ATOM 2984 O O . ALA A 1 379 ? 5.355 -4.822 6.797 1.00 27.61 379 ALA A O 1
ATOM 2985 N N . PRO A 1 380 ? 7.272 -5.918 6.365 1.00 32.22 380 PRO A N 1
ATOM 2986 C CA . PRO A 1 380 ? 7.892 -6.295 7.631 1.00 32.22 380 PRO A CA 1
ATOM 2987 C C . PRO A 1 380 ? 7.924 -5.131 8.633 1.00 32.22 380 PRO A C 1
ATOM 2989 O O . PRO A 1 380 ? 8.544 -4.089 8.410 1.00 32.22 380 PRO A O 1
ATOM 2992 N N . PHE A 1 381 ? 7.261 -5.358 9.762 1.00 34.59 381 PHE A N 1
ATOM 2993 C CA . PHE A 1 381 ? 6.797 -4.367 10.732 1.00 34.59 381 PHE A CA 1
ATOM 2994 C C . PHE A 1 381 ? 7.842 -3.501 11.416 1.00 34.59 381 PHE A C 1
ATOM 2996 O O . PHE A 1 381 ? 7.496 -2.476 12.003 1.00 34.59 381 PHE A O 1
ATOM 3003 N N . LEU A 1 382 ? 9.109 -3.879 11.358 1.00 33.34 382 LEU A N 1
ATOM 3004 C CA . LEU A 1 382 ? 10.071 -3.258 12.235 1.00 33.34 382 LEU A CA 1
ATOM 3005 C C . LEU A 1 382 ? 10.355 -1.803 11.835 1.00 33.34 382 LEU A C 1
ATOM 3007 O O . LEU A 1 382 ? 10.218 -0.902 12.650 1.00 33.34 382 LEU A O 1
ATOM 3011 N N . HIS A 1 383 ? 10.638 -1.536 10.558 1.00 30.23 383 HIS A N 1
ATOM 3012 C CA . HIS A 1 383 ? 11.090 -0.215 10.100 1.00 30.23 383 HIS A CA 1
ATOM 3013 C C . HIS A 1 383 ? 9.979 0.855 10.082 1.00 30.23 383 HIS A C 1
ATOM 3015 O O . HIS A 1 383 ? 10.233 2.015 10.394 1.00 30.23 383 HIS A O 1
ATOM 3021 N N . ALA A 1 384 ? 8.732 0.493 9.761 1.00 29.23 384 ALA A N 1
ATOM 3022 C CA . ALA A 1 384 ? 7.649 1.463 9.552 1.00 29.23 384 ALA A CA 1
ATOM 3023 C C . ALA A 1 384 ? 6.968 1.932 10.851 1.00 29.23 384 ALA A C 1
ATOM 3025 O O . ALA A 1 384 ? 6.663 3.121 10.989 1.00 29.23 384 ALA A O 1
ATOM 3026 N N . ALA A 1 385 ? 6.770 1.032 11.824 1.00 32.50 385 ALA A N 1
ATOM 3027 C CA . ALA A 1 385 ? 6.219 1.390 13.136 1.00 32.50 385 ALA A CA 1
ATOM 3028 C C . ALA A 1 385 ? 7.119 2.395 13.865 1.00 32.50 385 ALA A C 1
ATOM 3030 O O . ALA A 1 385 ? 6.655 3.237 14.628 1.00 32.50 385 ALA A O 1
ATOM 3031 N N . LEU A 1 386 ? 8.407 2.335 13.562 1.00 31.06 386 LEU A N 1
ATOM 3032 C CA . LEU A 1 386 ? 9.457 2.950 14.333 1.00 31.06 386 LEU A CA 1
ATOM 3033 C C . LEU A 1 386 ? 9.959 4.258 13.699 1.00 31.06 386 LEU A C 1
ATOM 3035 O O . LEU A 1 386 ? 10.100 5.266 14.389 1.00 31.06 386 LEU A O 1
ATOM 3039 N N . VAL A 1 387 ? 10.013 4.319 12.363 1.00 31.86 387 VAL A N 1
ATOM 3040 C CA . VAL A 1 387 ? 10.108 5.583 11.608 1.00 31.86 387 VAL A CA 1
ATOM 3041 C C . VAL A 1 387 ? 8.877 6.473 11.858 1.00 31.86 387 VAL A C 1
ATOM 3043 O O . VAL A 1 387 ? 9.013 7.688 12.012 1.00 31.86 387 VAL A O 1
ATOM 3046 N N . GLY A 1 388 ? 7.683 5.883 12.015 1.00 34.59 388 GLY A N 1
ATOM 3047 C CA . GLY A 1 388 ? 6.460 6.599 12.406 1.00 34.59 388 GLY A CA 1
ATOM 3048 C C . GLY A 1 388 ? 6.450 7.133 13.848 1.00 34.59 388 GLY A C 1
ATOM 3049 O O . GLY A 1 388 ? 5.611 7.977 14.172 1.00 34.59 388 GLY A O 1
ATOM 3050 N N . LEU A 1 389 ? 7.370 6.672 14.703 1.00 36.81 389 LEU A N 1
ATOM 3051 C CA . LEU A 1 389 ? 7.572 7.172 16.067 1.00 36.81 389 LEU A CA 1
ATOM 3052 C C . LEU A 1 389 ? 8.597 8.313 16.119 1.00 36.81 389 LEU A C 1
ATOM 3054 O O . LEU A 1 389 ? 8.447 9.221 16.935 1.00 36.81 389 LEU A O 1
ATOM 3058 N N . ILE A 1 390 ? 9.571 8.324 15.205 1.00 31.62 390 ILE A N 1
ATOM 3059 C CA . ILE A 1 390 ? 10.635 9.340 15.125 1.00 31.62 390 ILE A CA 1
ATOM 3060 C C . ILE A 1 390 ? 10.189 10.581 14.342 1.00 31.62 390 ILE A C 1
ATOM 3062 O O . ILE A 1 390 ? 10.551 11.697 14.697 1.00 31.62 390 ILE A O 1
ATOM 3066 N N . GLN A 1 391 ? 9.329 10.436 13.329 1.00 28.12 391 GLN A N 1
ATOM 3067 C CA . GLN A 1 391 ? 8.821 11.567 12.530 1.00 28.12 391 GLN A CA 1
ATOM 3068 C C . GLN A 1 391 ? 7.752 12.425 13.246 1.00 28.12 391 GLN A C 1
ATOM 3070 O O . GLN A 1 391 ? 7.115 13.277 12.626 1.00 28.12 391 GLN A O 1
ATOM 3075 N N . GLY A 1 392 ? 7.550 12.218 14.553 1.00 32.56 392 GLY A N 1
ATOM 3076 C CA . GLY A 1 392 ? 6.593 12.950 15.389 1.00 32.56 392 GLY A CA 1
ATOM 3077 C C . GLY A 1 392 ? 6.949 14.412 15.689 1.00 32.56 392 GLY A C 1
ATOM 3078 O O . GLY A 1 392 ? 6.122 15.106 16.274 1.00 32.56 392 GLY A O 1
ATOM 3079 N N . GLU A 1 393 ? 8.114 14.905 15.267 1.00 34.09 393 GLU A N 1
ATOM 3080 C CA . GLU A 1 393 ? 8.464 16.326 15.326 1.00 34.09 393 GLU A CA 1
ATOM 3081 C C . GLU A 1 393 ? 8.868 16.850 13.944 1.00 34.09 393 GLU A C 1
ATOM 3083 O O . GLU A 1 393 ? 10.024 16.802 13.537 1.00 34.09 393 GLU A O 1
ATOM 3088 N N . MET A 1 394 ? 7.912 17.443 13.231 1.00 24.97 394 MET A N 1
ATOM 3089 C CA . MET A 1 394 ? 8.228 18.620 12.427 1.00 24.97 394 MET A CA 1
ATOM 3090 C C . MET A 1 394 ? 7.344 19.772 12.880 1.00 24.97 394 MET A C 1
ATOM 3092 O O . MET A 1 394 ? 6.131 19.801 12.665 1.00 24.97 394 MET A O 1
ATOM 3096 N N . MET A 1 395 ? 8.012 20.705 13.558 1.00 24.03 395 MET A N 1
ATOM 3097 C CA . MET A 1 395 ? 7.522 22.009 13.964 1.00 24.03 395 MET A CA 1
ATOM 3098 C C . MET A 1 395 ? 6.760 22.704 12.835 1.00 24.03 395 MET A C 1
ATOM 3100 O O . MET A 1 395 ? 7.275 22.932 11.743 1.00 24.03 395 MET A O 1
ATOM 3104 N N . ASN A 1 396 ? 5.549 23.139 13.162 1.00 25.17 396 ASN A N 1
ATOM 3105 C CA . ASN A 1 396 ? 4.858 24.207 12.464 1.00 25.17 396 ASN A CA 1
ATOM 3106 C C . ASN A 1 396 ? 5.405 25.553 12.997 1.00 25.17 396 ASN A C 1
ATOM 3108 O O . ASN A 1 396 ? 5.182 25.852 14.172 1.00 25.17 396 ASN A O 1
ATOM 3112 N N . PRO A 1 397 ? 6.085 26.400 12.197 1.00 25.22 397 PRO A N 1
ATOM 3113 C CA . PRO A 1 397 ? 6.713 27.635 12.684 1.00 25.22 397 PRO A CA 1
ATOM 3114 C C . PRO A 1 397 ? 5.722 28.776 13.008 1.00 25.22 397 PRO A C 1
ATOM 3116 O O . PRO A 1 397 ? 6.118 29.938 13.092 1.00 25.22 397 PRO A O 1
ATOM 3119 N N . ARG A 1 398 ? 4.424 28.490 13.193 1.00 24.31 398 ARG A N 1
ATOM 3120 C CA . ARG A 1 398 ? 3.381 29.512 13.414 1.00 24.31 398 ARG A CA 1
ATOM 3121 C C . ARG A 1 398 ? 2.625 29.448 14.743 1.00 24.31 398 ARG A C 1
ATOM 3123 O O . ARG A 1 398 ? 1.711 30.245 14.929 1.00 24.31 398 ARG A O 1
ATOM 3130 N N . LEU A 1 399 ? 3.012 28.607 15.700 1.00 25.42 399 LEU A N 1
ATOM 3131 C CA . LEU A 1 399 ? 2.410 28.630 17.042 1.00 25.42 399 LEU A CA 1
ATOM 3132 C C . LEU A 1 399 ? 3.363 29.267 18.060 1.00 25.42 399 LEU A C 1
ATOM 3134 O O . LEU A 1 399 ? 4.182 28.612 18.698 1.00 25.42 399 LEU A O 1
ATOM 3138 N N . ARG A 1 400 ? 3.250 30.596 18.189 1.00 22.77 400 ARG A N 1
ATOM 3139 C CA . ARG A 1 400 ? 3.824 31.371 19.296 1.00 22.77 400 ARG A CA 1
ATOM 3140 C C . ARG A 1 400 ? 3.208 30.924 20.627 1.00 22.77 400 ARG A C 1
ATOM 3142 O O . ARG A 1 400 ? 1.990 30.885 20.754 1.00 22.77 400 ARG A O 1
ATOM 3149 N N . ARG A 1 401 ? 4.094 30.695 21.605 1.00 25.39 401 ARG A N 1
ATOM 3150 C CA . ARG A 1 401 ? 3.941 30.859 23.065 1.00 25.39 401 ARG A CA 1
ATOM 3151 C C . ARG A 1 401 ? 2.554 31.311 23.543 1.00 25.39 401 ARG A C 1
ATOM 3153 O O . ARG A 1 401 ? 2.157 32.454 23.328 1.00 25.39 401 ARG A O 1
ATOM 3160 N N . THR A 1 402 ? 1.952 30.506 24.408 1.00 22.22 402 THR A N 1
ATOM 3161 C CA . THR A 1 402 ? 1.271 31.046 25.590 1.00 22.22 402 THR A CA 1
ATOM 3162 C C . THR A 1 402 ? 1.654 30.180 26.780 1.00 22.22 402 THR A C 1
ATOM 3164 O O . THR A 1 402 ? 1.120 29.100 27.000 1.00 22.22 402 THR A O 1
ATOM 3167 N N . VAL A 1 403 ? 2.679 30.647 27.489 1.00 23.84 403 VAL A N 1
ATOM 3168 C CA . VAL A 1 403 ? 3.072 30.159 28.808 1.00 23.84 403 VAL A CA 1
ATOM 3169 C C . VAL A 1 403 ? 1.992 30.629 29.776 1.00 23.84 403 VAL A C 1
ATOM 3171 O O . VAL A 1 403 ? 1.821 31.834 29.945 1.00 23.84 403 VAL A O 1
ATOM 3174 N N . TYR A 1 404 ? 1.271 29.702 30.400 1.00 22.12 404 TYR A N 1
ATOM 3175 C CA . TYR A 1 404 ? 0.633 29.967 31.686 1.00 22.12 404 TYR A CA 1
ATOM 3176 C C . TYR A 1 404 ? 1.510 29.323 32.751 1.00 22.12 404 TYR A C 1
ATOM 3178 O O . TYR A 1 404 ? 1.552 28.101 32.876 1.00 22.12 404 TYR A O 1
ATOM 3186 N N . SER A 1 405 ? 2.246 30.162 33.482 1.00 22.88 405 SER A N 1
ATOM 3187 C CA . SER A 1 405 ? 2.863 29.746 34.730 1.00 22.88 405 SER A CA 1
ATOM 3188 C C . SER A 1 405 ? 1.762 29.565 35.771 1.00 22.88 405 SER A C 1
ATOM 3190 O O . SER A 1 405 ? 0.892 30.418 35.963 1.00 22.88 405 SER A O 1
ATOM 3192 N N . ARG A 1 406 ? 1.808 28.433 36.461 1.00 22.91 406 ARG A N 1
ATOM 3193 C CA . ARG A 1 406 ? 1.347 28.354 37.839 1.00 22.91 406 ARG A CA 1
ATOM 3194 C C . ARG A 1 406 ? 2.242 27.353 38.550 1.00 22.91 406 ARG A C 1
ATOM 3196 O O . ARG A 1 406 ? 1.979 26.157 38.563 1.00 22.91 406 ARG A O 1
ATOM 3203 N N . GLU A 1 407 ? 3.344 27.878 39.073 1.00 24.50 407 GLU A N 1
ATOM 3204 C CA . GLU A 1 407 ? 4.088 27.238 40.149 1.00 24.50 407 GLU A CA 1
ATOM 3205 C C . GLU A 1 407 ? 3.130 27.015 41.318 1.00 24.50 407 GLU A C 1
ATOM 3207 O O . GLU A 1 407 ? 2.560 27.956 41.866 1.00 24.50 407 GLU A O 1
ATOM 3212 N N . ASN A 1 408 ? 2.953 25.752 41.686 1.00 23.52 408 ASN A N 1
ATOM 3213 C CA . ASN A 1 408 ? 2.849 25.386 43.084 1.00 23.52 408 ASN A CA 1
ATOM 3214 C C . ASN A 1 408 ? 3.647 24.099 43.274 1.00 23.52 408 ASN A C 1
ATOM 3216 O O . ASN A 1 408 ? 3.341 23.045 42.724 1.00 23.52 408 ASN A O 1
ATOM 3220 N N . SER A 1 409 ? 4.723 24.266 44.022 1.00 25.78 409 SER A N 1
ATOM 3221 C CA . SER A 1 409 ? 5.680 23.281 44.479 1.00 25.78 409 SER A CA 1
ATOM 3222 C C . SER A 1 409 ? 5.014 22.150 45.263 1.00 25.78 409 SER A C 1
ATOM 3224 O O . SER A 1 409 ? 4.397 22.398 46.295 1.00 25.78 409 SER A O 1
ATOM 3226 N N . ARG A 1 410 ? 5.234 20.902 44.834 1.00 25.16 410 ARG A N 1
ATOM 3227 C CA . ARG A 1 410 ? 5.448 19.751 45.726 1.00 25.16 410 ARG A CA 1
ATOM 3228 C C . ARG A 1 410 ? 6.452 18.789 45.086 1.00 25.16 410 ARG A C 1
ATOM 3230 O O . ARG A 1 410 ? 6.168 18.139 44.093 1.00 25.16 410 ARG A O 1
ATOM 3237 N N . GLN A 1 411 ? 7.650 18.840 45.662 1.00 24.88 411 GLN A N 1
ATOM 3238 C CA . GLN A 1 411 ? 8.694 17.826 45.785 1.00 24.88 411 GLN A CA 1
ATOM 3239 C C . GLN A 1 411 ? 8.443 16.435 45.158 1.00 24.88 411 GLN A C 1
ATOM 3241 O O . GLN A 1 411 ? 7.514 15.734 45.546 1.00 24.88 411 GLN A O 1
ATOM 3246 N N . SER A 1 412 ? 9.421 16.030 44.333 1.00 28.98 412 SER A N 1
ATOM 3247 C CA . SER A 1 412 ? 9.905 14.654 44.106 1.00 28.98 412 SER A CA 1
ATOM 3248 C C . SER A 1 412 ? 8.906 13.612 43.588 1.00 28.98 412 SER A C 1
ATOM 3250 O O . SER A 1 412 ? 8.539 12.702 44.316 1.00 28.98 412 SER A O 1
ATOM 3252 N N . ASP A 1 413 ? 8.592 13.680 42.291 1.00 30.06 413 ASP A N 1
ATOM 3253 C CA . ASP A 1 413 ? 8.155 12.524 41.500 1.00 30.06 413 ASP A CA 1
ATOM 3254 C C . ASP A 1 413 ? 9.314 12.099 40.581 1.00 30.06 413 ASP A C 1
ATOM 3256 O O . ASP A 1 413 ? 9.766 12.861 39.721 1.00 30.06 413 ASP A O 1
ATOM 3260 N N . ALA A 1 414 ? 9.845 10.894 40.783 1.00 32.78 414 ALA A N 1
ATOM 3261 C CA . ALA A 1 414 ? 10.949 10.349 39.999 1.00 32.78 414 ALA A CA 1
ATOM 3262 C C . ALA A 1 414 ? 10.534 10.060 38.537 1.00 32.78 414 ALA A C 1
ATOM 3264 O O . ALA A 1 414 ? 10.030 8.993 38.205 1.00 32.78 414 ALA A O 1
ATOM 3265 N N . ILE A 1 415 ? 10.746 11.068 37.686 1.00 38.94 415 ILE A N 1
ATOM 3266 C CA . ILE A 1 415 ? 11.258 11.057 36.303 1.00 38.94 415 ILE A CA 1
ATOM 3267 C C . ILE A 1 415 ? 10.871 9.835 35.443 1.00 38.94 415 ILE A C 1
ATOM 3269 O O . ILE A 1 415 ? 11.672 8.937 35.197 1.00 38.94 415 ILE A O 1
ATOM 3273 N N . MET A 1 416 ? 9.679 9.886 34.851 1.00 42.53 416 MET A N 1
ATOM 3274 C CA . MET A 1 416 ? 9.499 9.472 33.456 1.00 42.53 416 MET A CA 1
ATOM 3275 C C . MET A 1 416 ? 9.334 10.763 32.659 1.00 42.53 416 MET A C 1
ATOM 3277 O O . MET A 1 416 ? 8.341 11.468 32.818 1.00 42.53 416 MET A O 1
ATOM 3281 N N . ALA A 1 417 ? 10.359 11.130 31.887 1.00 40.75 417 ALA A N 1
ATOM 3282 C CA . ALA A 1 417 ? 10.332 12.332 31.062 1.00 40.75 417 ALA A CA 1
ATOM 3283 C C . ALA A 1 417 ? 9.190 12.260 30.029 1.00 40.75 417 ALA A C 1
ATOM 3285 O O . ALA A 1 417 ? 8.829 11.172 29.570 1.00 40.75 417 ALA A O 1
ATOM 3286 N N . ASP A 1 418 ? 8.692 13.430 29.619 1.00 52.12 418 ASP A N 1
ATOM 3287 C CA . ASP A 1 418 ? 7.616 13.671 28.631 1.00 52.12 418 ASP A CA 1
ATOM 3288 C C . ASP A 1 418 ? 7.814 12.947 27.267 1.00 52.12 418 ASP A C 1
ATOM 3290 O O . ASP A 1 418 ? 6.908 12.897 26.437 1.00 52.12 418 ASP A O 1
ATOM 3294 N N . ASN A 1 419 ? 8.989 12.341 27.040 1.00 62.38 419 ASN A N 1
ATOM 3295 C CA . ASN A 1 419 ? 9.397 11.655 25.808 1.00 62.38 419 ASN A CA 1
ATOM 3296 C C . ASN A 1 419 ? 9.439 10.118 25.888 1.00 62.38 419 ASN A C 1
ATOM 3298 O O . ASN A 1 419 ? 9.712 9.477 24.867 1.00 62.38 419 ASN A O 1
ATOM 3302 N N . SER A 1 420 ? 9.171 9.522 27.055 1.00 74.56 420 SER A N 1
ATOM 3303 C CA . SER A 1 420 ? 9.205 8.062 27.208 1.00 74.56 420 SER A CA 1
ATOM 3304 C C . SER A 1 420 ? 8.146 7.363 26.349 1.00 74.56 420 SER A C 1
ATOM 3306 O O . SER A 1 420 ? 7.035 7.864 26.143 1.00 74.56 420 SER A O 1
ATOM 3308 N N . ILE A 1 421 ? 8.493 6.188 25.828 1.00 84.31 421 ILE A N 1
ATOM 3309 C CA . ILE A 1 421 ? 7.615 5.400 24.964 1.00 84.31 421 ILE A CA 1
ATOM 3310 C C . ILE A 1 421 ? 7.563 3.952 25.426 1.00 84.31 421 ILE A C 1
ATOM 3312 O O . ILE A 1 421 ? 8.595 3.332 25.661 1.00 84.31 421 ILE A O 1
ATOM 3316 N N . ALA A 1 422 ? 6.348 3.422 25.546 1.00 89.31 422 ALA A N 1
ATOM 3317 C CA . ALA A 1 422 ? 6.100 2.023 25.843 1.00 89.31 422 ALA A CA 1
ATOM 3318 C C . ALA A 1 422 ? 5.636 1.298 24.573 1.00 89.31 422 ALA A C 1
ATOM 3320 O O . ALA A 1 422 ? 4.730 1.764 23.884 1.00 89.31 422 ALA A O 1
ATOM 3321 N N . LEU A 1 423 ? 6.232 0.157 24.262 1.00 90.12 423 LEU A N 1
ATOM 3322 C CA . LEU A 1 423 ? 5.844 -0.724 23.174 1.00 90.12 423 LEU A CA 1
ATOM 3323 C C . LEU A 1 423 ? 5.217 -1.981 23.778 1.00 90.12 423 LEU A C 1
ATOM 3325 O O . LEU A 1 423 ? 5.861 -2.700 24.539 1.00 90.12 423 LEU A O 1
ATOM 3329 N N . LEU A 1 424 ? 3.942 -2.216 23.467 1.00 90.56 424 LEU A N 1
ATOM 3330 C CA . LEU A 1 424 ? 3.273 -3.476 23.766 1.00 90.56 424 LEU A CA 1
ATOM 3331 C C . LEU A 1 424 ? 3.459 -4.407 22.565 1.00 90.56 424 LEU A C 1
ATOM 3333 O O . LEU A 1 424 ? 2.981 -4.097 21.472 1.00 90.56 424 LEU A O 1
ATOM 3337 N N . CYS A 1 425 ? 4.138 -5.525 22.786 1.00 91.19 425 CYS A N 1
ATOM 3338 C CA . CYS A 1 425 ? 4.506 -6.507 21.777 1.00 91.19 425 CYS A CA 1
ATOM 3339 C C . CYS A 1 425 ? 3.662 -7.772 21.956 1.00 91.19 425 CYS A C 1
ATOM 3341 O O . CYS A 1 425 ? 3.755 -8.416 22.994 1.00 91.19 425 CYS A O 1
ATOM 3343 N N . ASN A 1 426 ? 2.876 -8.179 20.961 1.00 92.06 426 ASN A N 1
ATOM 3344 C CA . ASN A 1 426 ? 2.207 -9.481 20.964 1.00 92.06 426 ASN A CA 1
ATOM 3345 C C . ASN A 1 426 ? 2.814 -10.384 19.891 1.00 92.06 426 ASN A C 1
ATOM 3347 O O . ASN A 1 426 ? 2.761 -10.082 18.701 1.00 92.06 426 ASN A O 1
ATOM 3351 N N . ILE A 1 427 ? 3.355 -11.522 20.312 1.00 91.69 427 ILE A N 1
ATOM 3352 C CA . ILE A 1 427 ? 3.947 -12.528 19.431 1.00 91.69 427 ILE A CA 1
ATOM 3353 C C . ILE A 1 427 ? 3.007 -13.730 19.367 1.00 91.69 427 ILE A C 1
ATOM 3355 O O . ILE A 1 427 ? 2.446 -14.150 20.380 1.00 91.69 427 ILE A O 1
ATOM 3359 N N . TYR A 1 428 ? 2.869 -14.323 18.182 1.00 92.81 428 TYR A N 1
ATOM 3360 C CA . TYR A 1 428 ? 1.926 -15.410 17.917 1.00 92.81 428 TYR A CA 1
ATOM 3361 C C . TYR A 1 428 ? 2.658 -16.688 17.471 1.00 92.81 428 TYR A C 1
ATOM 3363 O O . TYR A 1 428 ? 2.745 -16.950 16.267 1.00 92.81 428 TYR A O 1
ATOM 3371 N N . PRO A 1 429 ? 3.196 -17.499 18.405 1.00 92.50 429 PRO A N 1
ATOM 3372 C CA . PRO A 1 429 ? 3.927 -18.719 18.070 1.00 92.50 429 PRO A CA 1
ATOM 3373 C C . PRO A 1 429 ? 3.096 -19.703 17.239 1.00 92.50 429 PRO A C 1
ATOM 3375 O O . PRO A 1 429 ? 1.902 -19.880 17.479 1.00 92.50 429 PRO A O 1
ATOM 3378 N N . ALA A 1 430 ? 3.728 -20.387 16.283 1.00 90.62 430 ALA A N 1
ATOM 3379 C CA . ALA A 1 430 ? 3.032 -21.354 15.428 1.00 90.62 430 ALA A CA 1
ATOM 3380 C C . ALA A 1 430 ? 2.767 -22.716 16.093 1.00 90.62 430 ALA A C 1
ATOM 3382 O O . ALA A 1 430 ? 1.862 -23.436 15.673 1.00 90.62 430 ALA A O 1
ATOM 3383 N N . SER A 1 431 ? 3.521 -23.076 17.132 1.00 90.56 431 SER A N 1
ATOM 3384 C CA . SER A 1 431 ? 3.312 -24.293 17.926 1.00 90.56 431 SER A CA 1
ATOM 3385 C C . SER A 1 431 ? 3.864 -24.117 19.343 1.00 90.56 431 SER A C 1
ATOM 3387 O O . SER A 1 431 ? 4.613 -23.177 19.609 1.00 90.56 431 SER A O 1
ATOM 3389 N N . SER A 1 432 ? 3.533 -25.034 20.260 1.00 89.06 432 SER A N 1
ATOM 3390 C CA . SER A 1 432 ? 4.086 -25.016 21.626 1.00 89.06 432 SER A CA 1
ATOM 3391 C C . SER A 1 432 ? 5.611 -25.205 21.635 1.00 89.06 432 SER A C 1
ATOM 3393 O O . SER A 1 432 ? 6.313 -24.594 22.435 1.00 89.06 432 SER A O 1
ATOM 3395 N N . GLU A 1 433 ? 6.147 -25.985 20.696 1.00 91.38 433 GLU A N 1
ATOM 3396 C CA . GLU A 1 433 ? 7.593 -26.137 20.510 1.00 91.38 433 GLU A CA 1
ATOM 3397 C C . GLU A 1 433 ? 8.237 -24.833 20.022 1.00 91.38 433 GLU A C 1
ATOM 3399 O O . GLU A 1 433 ? 9.216 -24.364 20.603 1.00 91.38 433 GLU A O 1
ATOM 3404 N N . LYS A 1 434 ? 7.628 -24.175 19.028 1.00 92.38 434 LYS A N 1
ATOM 3405 C CA . LYS A 1 434 ? 8.092 -22.872 18.534 1.00 92.38 434 LYS A CA 1
ATOM 3406 C C . LYS A 1 434 ? 7.971 -21.779 19.594 1.00 92.38 434 LYS A C 1
ATOM 3408 O O . LYS A 1 434 ? 8.842 -20.924 19.672 1.00 92.38 434 LYS A O 1
ATOM 3413 N N . GLN A 1 435 ? 6.965 -21.831 20.466 1.00 92.44 435 GLN A N 1
ATOM 3414 C CA . GLN A 1 435 ? 6.863 -20.934 21.620 1.00 92.44 435 GLN A CA 1
ATOM 3415 C C . GLN A 1 435 ? 8.060 -21.096 22.564 1.00 92.44 435 GLN A C 1
ATOM 3417 O O . GLN A 1 435 ? 8.656 -20.096 22.957 1.00 92.44 435 GLN A O 1
ATOM 3422 N N . LYS A 1 436 ? 8.458 -22.335 22.888 1.00 91.81 436 LYS A N 1
ATOM 3423 C CA . LYS A 1 436 ? 9.670 -22.591 23.688 1.00 91.81 436 LYS A CA 1
ATOM 3424 C C . LYS A 1 436 ? 10.922 -22.064 22.990 1.00 91.81 436 LYS A C 1
ATOM 3426 O O . LYS A 1 436 ? 11.778 -21.469 23.640 1.00 91.81 436 LYS A O 1
ATOM 3431 N N . ARG A 1 437 ? 11.009 -22.227 21.666 1.00 93.62 437 ARG A N 1
ATOM 3432 C CA . ARG A 1 437 ? 12.111 -21.688 20.860 1.00 93.62 437 ARG A CA 1
ATOM 3433 C C . ARG A 1 437 ? 12.168 -20.159 20.914 1.00 93.62 437 ARG A C 1
ATOM 3435 O O . ARG A 1 437 ? 13.236 -19.623 21.194 1.00 93.62 437 ARG A O 1
ATOM 3442 N N . VAL A 1 438 ? 11.040 -19.466 20.753 1.00 92.00 438 VAL A N 1
ATOM 3443 C CA . VAL A 1 438 ? 10.947 -17.999 20.893 1.00 92.00 438 VAL A CA 1
ATOM 3444 C C . VAL A 1 438 ? 11.404 -17.547 22.278 1.00 92.00 438 VAL A C 1
ATOM 3446 O O . VAL A 1 438 ? 12.270 -16.682 22.379 1.00 92.00 438 VAL A O 1
ATOM 3449 N N . LEU A 1 439 ? 10.895 -18.179 23.339 1.00 91.31 439 LEU A N 1
ATOM 3450 C CA . LEU A 1 439 ? 11.307 -17.878 24.712 1.00 91.31 439 LEU A CA 1
ATOM 3451 C C . LEU A 1 439 ? 12.819 -18.054 24.899 1.00 91.31 439 LEU A C 1
ATOM 3453 O O . LEU A 1 439 ? 13.473 -17.169 25.442 1.00 91.31 439 LEU A O 1
ATOM 3457 N N . SER A 1 440 ? 13.395 -19.134 24.360 1.00 90.69 440 SER A N 1
ATOM 3458 C CA . SER A 1 440 ? 14.842 -19.369 24.427 1.00 90.69 440 SER A CA 1
ATOM 3459 C C . SER A 1 440 ? 15.661 -18.288 23.710 1.00 90.69 440 SER A C 1
ATOM 3461 O O . SER A 1 440 ? 16.728 -17.914 24.191 1.00 90.69 440 SER A O 1
ATOM 3463 N N . LEU A 1 441 ? 15.170 -17.758 22.584 1.00 89.94 441 LEU A N 1
ATOM 3464 C CA . LEU A 1 441 ? 15.845 -16.700 21.830 1.00 89.94 441 LEU A CA 1
ATOM 3465 C C . LEU A 1 441 ? 15.748 -15.346 22.546 1.00 89.94 441 LEU A C 1
ATOM 3467 O O . LEU A 1 441 ? 16.732 -14.606 22.586 1.00 89.94 441 LEU A O 1
ATOM 3471 N N . LEU A 1 442 ? 14.598 -15.048 23.157 1.00 88.12 442 LEU A N 1
ATOM 3472 C CA . LEU A 1 442 ? 14.414 -13.860 23.992 1.00 88.12 442 LEU A CA 1
ATOM 3473 C C . LEU A 1 442 ? 15.352 -13.894 25.209 1.00 88.12 442 LEU A C 1
ATOM 3475 O O . LEU A 1 442 ? 16.069 -12.928 25.467 1.00 88.12 442 LEU A O 1
ATOM 3479 N N . GLN A 1 443 ? 15.405 -15.033 25.907 1.00 85.19 443 GLN A N 1
ATOM 3480 C CA . GLN A 1 443 ? 16.167 -15.205 27.147 1.00 85.19 443 GLN A CA 1
ATOM 3481 C C . GLN A 1 443 ? 17.678 -15.365 26.951 1.00 85.19 443 GLN A C 1
ATOM 3483 O O . GLN A 1 443 ? 18.427 -15.025 27.861 1.00 85.19 443 GLN A O 1
ATOM 3488 N N . ASN A 1 444 ? 18.152 -15.886 25.817 1.00 81.75 444 ASN A N 1
ATOM 3489 C CA . ASN A 1 444 ? 19.587 -16.142 25.614 1.00 81.75 444 ASN A CA 1
ATOM 3490 C C . ASN A 1 444 ? 20.247 -15.192 24.610 1.00 81.75 444 ASN A C 1
ATOM 3492 O O . ASN A 1 444 ? 21.463 -15.025 24.654 1.00 81.75 444 ASN A O 1
ATOM 3496 N N . GLY A 1 445 ? 19.469 -14.576 23.717 1.00 78.75 445 GLY A N 1
ATOM 3497 C CA . GLY A 1 445 ? 19.972 -13.665 22.691 1.00 78.75 445 GLY A CA 1
ATOM 3498 C C . GLY A 1 445 ? 19.511 -12.233 22.925 1.00 78.75 445 GLY A C 1
ATOM 3499 O O . GLY A 1 445 ? 20.307 -11.374 23.302 1.00 78.75 445 GLY A O 1
ATOM 3500 N N . ALA A 1 446 ? 18.215 -11.983 22.719 1.00 77.94 446 ALA A N 1
ATOM 3501 C CA . ALA A 1 446 ? 17.676 -10.627 22.631 1.00 77.94 446 ALA A CA 1
ATOM 3502 C C . ALA A 1 446 ? 17.872 -9.818 23.924 1.00 77.94 446 ALA A C 1
ATOM 3504 O O . ALA A 1 446 ? 18.179 -8.631 23.845 1.00 77.94 446 ALA A O 1
ATOM 3505 N N . LYS A 1 447 ? 17.787 -10.450 25.108 1.00 81.75 447 LYS A N 1
ATOM 3506 C CA . LYS A 1 447 ? 17.945 -9.765 26.408 1.00 81.75 447 LYS A CA 1
ATOM 3507 C C . LYS A 1 447 ? 19.217 -8.920 26.529 1.00 81.75 447 LYS A C 1
ATOM 3509 O O . LYS A 1 447 ? 19.207 -7.905 27.222 1.00 81.75 447 LYS A O 1
ATOM 3514 N N . ASN A 1 448 ? 20.306 -9.322 25.869 1.00 84.25 448 ASN A N 1
ATOM 3515 C CA . ASN A 1 448 ? 21.601 -8.655 25.998 1.00 84.25 448 ASN A CA 1
ATOM 3516 C C . ASN A 1 448 ? 21.579 -7.252 25.383 1.00 84.25 448 ASN A C 1
ATOM 3518 O O . ASN A 1 448 ? 22.225 -6.350 25.912 1.00 84.25 448 ASN A O 1
ATOM 3522 N N . TYR A 1 449 ? 20.774 -7.050 24.336 1.00 86.38 449 TYR A N 1
ATOM 3523 C CA . TYR A 1 449 ? 20.512 -5.723 23.792 1.00 86.38 449 TYR A CA 1
ATOM 3524 C C . TYR A 1 449 ? 19.838 -4.829 24.832 1.00 86.38 449 TYR A C 1
ATOM 3526 O O . TYR A 1 449 ? 20.351 -3.764 25.164 1.00 86.38 449 TYR A O 1
ATOM 3534 N N . TYR A 1 450 ? 18.722 -5.290 25.403 1.00 86.31 450 TYR A N 1
ATOM 3535 C CA . TYR A 1 450 ? 17.921 -4.496 26.338 1.00 86.31 450 TYR A CA 1
ATOM 3536 C C . TYR A 1 450 ? 18.650 -4.209 27.655 1.00 86.31 450 TYR A C 1
ATOM 3538 O O . TYR A 1 450 ? 18.391 -3.186 28.280 1.00 86.31 450 TYR A O 1
ATOM 3546 N N . ARG A 1 451 ? 19.590 -5.072 28.065 1.00 85.44 451 ARG A N 1
ATOM 3547 C CA . ARG A 1 451 ? 20.453 -4.836 29.234 1.00 85.44 451 ARG A CA 1
ATOM 3548 C C . ARG A 1 451 ? 21.645 -3.917 28.960 1.00 85.44 451 ARG A C 1
ATOM 3550 O O . ARG A 1 451 ? 22.415 -3.598 29.867 1.00 85.44 451 ARG A O 1
ATOM 3557 N N . ASN A 1 452 ? 21.845 -3.492 27.717 1.00 85.00 452 ASN A N 1
ATOM 3558 C CA . ASN A 1 452 ? 22.866 -2.509 27.402 1.00 85.00 452 ASN A CA 1
ATOM 3559 C C . ASN A 1 452 ? 22.324 -1.102 27.705 1.00 85.00 452 ASN A C 1
ATOM 3561 O O . ASN A 1 452 ? 21.273 -0.747 27.167 1.00 85.00 452 ASN A O 1
ATOM 3565 N N . PRO A 1 453 ? 23.017 -0.263 28.498 1.00 84.88 453 PRO A N 1
ATOM 3566 C CA . PRO A 1 453 ? 22.620 1.131 28.698 1.00 84.88 453 PRO A CA 1
ATOM 3567 C C . PRO A 1 453 ? 22.459 1.923 27.391 1.00 84.88 453 PRO A C 1
ATOM 3569 O O . PRO A 1 453 ? 21.661 2.860 27.335 1.00 84.88 453 PRO A O 1
ATOM 3572 N N . SER A 1 454 ? 23.167 1.536 26.320 1.00 82.94 454 SER A N 1
ATOM 3573 C CA . SER A 1 454 ? 23.008 2.148 24.995 1.00 82.94 454 SER A CA 1
ATOM 3574 C C . SER A 1 454 ? 21.617 1.940 24.393 1.00 82.94 454 SER A C 1
ATOM 3576 O O . SER A 1 454 ? 21.171 2.793 23.637 1.00 82.94 454 SER A O 1
ATOM 3578 N N . SER A 1 455 ? 20.899 0.873 24.766 1.00 83.25 455 SER A N 1
ATOM 3579 C CA . SER A 1 455 ? 19.537 0.611 24.282 1.00 83.25 455 SER A CA 1
ATOM 3580 C C . SER A 1 455 ? 18.515 1.633 24.767 1.00 83.25 455 SER A C 1
ATOM 3582 O O . SER A 1 455 ? 17.409 1.677 24.236 1.00 83.25 455 SER A O 1
ATOM 3584 N N . GLN A 1 456 ? 18.848 2.420 25.803 1.00 87.38 456 GLN A N 1
ATOM 3585 C CA . GLN A 1 456 ? 17.925 3.365 26.439 1.00 87.38 456 GLN A CA 1
ATOM 3586 C C . GLN A 1 456 ? 16.618 2.706 26.940 1.00 87.38 456 GLN A C 1
ATOM 3588 O O . GLN A 1 456 ? 15.623 3.385 27.195 1.00 87.38 456 GLN A O 1
ATOM 3593 N N . CYS A 1 457 ? 16.625 1.380 27.108 1.00 87.75 457 CYS A N 1
ATOM 3594 C CA . CYS A 1 457 ? 15.499 0.590 27.585 1.00 87.75 457 CYS A CA 1
ATOM 3595 C C . CYS A 1 457 ? 15.493 0.549 29.117 1.00 87.75 457 CYS A C 1
ATOM 3597 O O . CYS A 1 457 ? 16.467 0.129 29.737 1.00 87.75 457 CYS A O 1
ATOM 3599 N N . THR A 1 458 ? 14.401 0.971 29.745 1.00 86.62 458 THR A N 1
ATOM 3600 C CA . THR A 1 458 ? 14.217 0.938 31.206 1.00 86.62 458 THR A CA 1
ATOM 3601 C C . THR A 1 458 ? 13.412 -0.273 31.660 1.00 86.62 458 THR A C 1
ATOM 3603 O O . THR A 1 458 ? 13.573 -0.741 32.785 1.00 86.62 458 THR A O 1
ATOM 3606 N N . THR A 1 459 ? 12.550 -0.806 30.793 1.00 88.06 459 THR A N 1
ATOM 3607 C CA . THR A 1 459 ? 11.700 -1.966 31.088 1.00 88.06 459 THR A CA 1
ATOM 3608 C C . THR A 1 459 ? 11.715 -2.935 29.924 1.00 88.06 459 THR A C 1
ATOM 3610 O O . THR A 1 459 ? 11.427 -2.535 28.803 1.00 88.06 459 THR A O 1
ATOM 3613 N N . TRP A 1 460 ? 11.990 -4.202 30.208 1.00 90.75 460 TRP A N 1
ATOM 3614 C CA . TRP A 1 460 ? 11.829 -5.319 29.288 1.00 90.75 460 TRP A CA 1
ATOM 3615 C C . TRP A 1 460 ? 11.136 -6.454 30.042 1.00 90.75 460 TRP A C 1
ATOM 3617 O O . TRP A 1 460 ? 11.755 -7.157 30.841 1.00 90.75 460 TRP A O 1
ATOM 3627 N N . SER A 1 461 ? 9.829 -6.586 29.836 1.00 90.19 461 SER A N 1
ATOM 3628 C CA . SER A 1 461 ? 8.985 -7.564 30.523 1.00 90.19 461 SER A CA 1
ATOM 3629 C C . SER A 1 461 ? 8.230 -8.381 29.491 1.00 90.19 461 SER A C 1
ATOM 3631 O O . SER A 1 461 ? 7.350 -7.852 28.823 1.00 90.19 461 SER A O 1
ATOM 3633 N N . TYR A 1 462 ? 8.573 -9.657 29.337 1.00 91.75 462 TYR A N 1
ATOM 3634 C CA . TYR A 1 462 ? 7.835 -10.584 28.475 1.00 91.75 462 TYR A CA 1
ATOM 3635 C C . TYR A 1 462 ? 7.059 -11.583 29.328 1.00 91.75 462 TYR A C 1
ATOM 3637 O O . TYR A 1 462 ? 7.425 -11.878 30.462 1.00 91.75 462 TYR A O 1
ATOM 3645 N N . MET A 1 463 ? 5.942 -12.086 28.813 1.00 91.94 463 MET A N 1
ATOM 3646 C CA . MET A 1 463 ? 5.002 -12.877 29.600 1.00 91.94 463 MET A CA 1
ATOM 3647 C C . MET A 1 463 ? 4.217 -13.883 28.757 1.00 91.94 463 MET A C 1
ATOM 3649 O O . MET A 1 463 ? 3.936 -13.683 27.572 1.00 91.94 463 MET A O 1
ATOM 3653 N N . THR A 1 464 ? 3.847 -14.985 29.403 1.00 92.19 464 THR A N 1
ATOM 3654 C CA . THR A 1 464 ? 3.010 -16.057 28.849 1.00 92.19 464 THR A CA 1
ATOM 3655 C C . THR A 1 464 ? 1.630 -16.050 29.512 1.00 92.19 464 THR A C 1
ATOM 3657 O O . THR A 1 464 ? 1.514 -15.590 30.646 1.00 92.19 464 THR A O 1
ATOM 3660 N N . PRO A 1 465 ? 0.552 -16.514 28.855 1.00 91.38 465 PRO A N 1
ATOM 3661 C CA . PRO A 1 465 ? -0.764 -16.573 29.484 1.00 91.38 465 PRO A CA 1
ATOM 3662 C C . PRO A 1 465 ? -0.728 -17.440 30.744 1.00 91.38 465 PRO A C 1
ATOM 3664 O O . PRO A 1 465 ? -0.244 -18.570 30.696 1.00 91.38 465 PRO A O 1
ATOM 3667 N N . LEU A 1 466 ? -1.301 -16.953 31.851 1.00 87.50 466 LEU A N 1
ATOM 3668 C CA . LEU A 1 466 ? -1.337 -17.694 33.121 1.00 87.50 466 LEU A CA 1
ATOM 3669 C C . LEU A 1 466 ? -2.024 -19.061 32.970 1.00 87.50 466 LEU A C 1
ATOM 3671 O O . LEU A 1 466 ? -1.681 -20.030 33.640 1.00 87.50 466 LEU A O 1
ATOM 3675 N N . SER A 1 467 ? -3.021 -19.136 32.089 1.00 82.69 467 SER A N 1
ATOM 3676 C CA . SER A 1 467 ? -3.649 -20.383 31.663 1.00 82.69 467 SER A CA 1
ATOM 3677 C C . SER A 1 467 ? -3.389 -20.573 30.171 1.00 82.69 467 SER A C 1
ATOM 3679 O O . SER A 1 467 ? -4.063 -19.929 29.361 1.00 82.69 467 SER A O 1
ATOM 3681 N N . PRO A 1 468 ? -2.414 -21.416 29.785 1.00 76.12 468 PRO A N 1
ATOM 3682 C CA . PRO A 1 468 ? -2.099 -21.618 28.383 1.00 76.12 468 PRO A CA 1
ATOM 3683 C C . PRO A 1 468 ? -3.317 -22.209 27.659 1.00 76.12 468 PRO A C 1
ATOM 3685 O O . PRO A 1 468 ? -3.964 -23.133 28.169 1.00 76.12 468 PRO A O 1
ATOM 3688 N N . PRO A 1 469 ? -3.669 -21.686 26.475 1.00 77.56 469 PRO A N 1
ATOM 3689 C CA . PRO A 1 469 ? -4.788 -22.214 25.720 1.00 77.56 469 PRO A CA 1
ATOM 3690 C C . PRO A 1 469 ? -4.497 -23.651 25.279 1.00 77.56 469 PRO A C 1
ATOM 3692 O O . PRO A 1 469 ? -3.406 -23.966 24.813 1.00 77.56 469 PRO A O 1
ATOM 3695 N N . LYS A 1 470 ? -5.504 -24.527 25.396 1.00 72.12 470 LYS A N 1
ATOM 3696 C CA . LYS A 1 470 ? -5.408 -25.935 24.961 1.00 72.12 470 LYS A CA 1
ATOM 3697 C C . LYS A 1 470 ? -5.191 -26.079 23.453 1.00 72.12 470 LYS A C 1
ATOM 3699 O O . LYS A 1 470 ? -4.668 -27.086 22.996 1.00 72.12 470 LYS A O 1
ATOM 3704 N N . ASP A 1 471 ? -5.644 -25.086 22.698 1.00 77.50 471 ASP A N 1
ATOM 3705 C CA . ASP A 1 471 ? -5.537 -25.031 21.249 1.00 77.50 471 ASP A CA 1
ATOM 3706 C C . ASP A 1 471 ? -4.256 -24.289 20.854 1.00 77.50 471 ASP A C 1
ATOM 3708 O O . ASP A 1 471 ? -4.084 -23.109 21.179 1.00 77.50 471 ASP A O 1
ATOM 3712 N N . SER A 1 472 ? -3.381 -24.971 20.113 1.00 70.31 472 SER A N 1
ATOM 3713 C CA . SER A 1 472 ? -2.139 -24.400 19.591 1.00 70.31 472 SER A CA 1
ATOM 3714 C C . SER A 1 472 ? -2.379 -23.177 18.702 1.00 70.31 472 SER A C 1
ATOM 3716 O O . SER A 1 472 ? -1.506 -22.320 18.597 1.00 70.31 472 SER A O 1
ATOM 3718 N N . SER A 1 473 ? -3.570 -23.041 18.107 1.00 72.50 473 SER A N 1
ATOM 3719 C CA . SER A 1 473 ? -3.959 -21.883 17.296 1.00 72.50 473 SER A CA 1
ATOM 3720 C C . SER A 1 473 ? -4.216 -20.604 18.108 1.00 72.50 473 SER A C 1
ATOM 3722 O O . SER A 1 473 ? -4.439 -19.538 17.531 1.00 72.50 473 SER A O 1
ATOM 3724 N N . LYS A 1 474 ? -4.190 -20.675 19.442 1.00 82.62 474 LYS A N 1
ATOM 3725 C CA . LYS A 1 474 ? -4.427 -19.531 20.338 1.00 82.62 474 LYS A CA 1
ATOM 3726 C C . LYS A 1 474 ? -3.202 -19.150 21.167 1.00 82.62 474 LYS A C 1
ATOM 3728 O O . LYS A 1 474 ? -3.313 -18.289 22.034 1.00 82.62 474 LYS A O 1
ATOM 3733 N N . LEU A 1 475 ? -2.052 -19.779 20.919 1.00 89.06 475 LEU A N 1
ATOM 3734 C CA . LEU A 1 475 ? -0.809 -19.438 21.605 1.00 89.06 475 LEU A CA 1
ATOM 3735 C C . LEU A 1 475 ? -0.417 -17.986 21.314 1.00 89.06 475 LEU A C 1
ATOM 3737 O O . LEU A 1 475 ? -0.454 -17.530 20.170 1.00 89.06 475 LEU A O 1
ATOM 3741 N N . ILE A 1 476 ? -0.039 -17.281 22.374 1.00 92.12 476 ILE A N 1
ATOM 3742 C CA . ILE A 1 476 ? 0.355 -15.877 22.351 1.00 92.12 476 ILE A CA 1
ATOM 3743 C C . ILE A 1 476 ? 1.406 -15.645 23.438 1.00 92.12 476 ILE A C 1
ATOM 3745 O O . ILE A 1 476 ? 1.367 -16.279 24.494 1.00 92.12 476 ILE A O 1
ATOM 3749 N N . LEU A 1 477 ? 2.353 -14.759 23.163 1.00 92.25 477 LEU A N 1
ATOM 3750 C CA . LEU A 1 477 ? 3.260 -14.157 24.134 1.00 92.25 477 LEU A CA 1
ATOM 3751 C C . LEU A 1 477 ? 3.002 -12.653 24.106 1.00 92.25 477 LEU A C 1
ATOM 3753 O O . LEU A 1 477 ? 2.781 -12.105 23.027 1.00 92.25 477 LEU A O 1
ATOM 3757 N N . SER A 1 478 ? 3.034 -12.001 25.260 1.00 93.31 478 SER A N 1
ATOM 3758 C CA . SER A 1 478 ? 2.947 -10.542 25.339 1.00 93.31 478 SER A CA 1
ATOM 3759 C C . SER A 1 478 ? 4.242 -9.978 25.917 1.00 93.31 478 SER A C 1
ATOM 3761 O O . SER A 1 478 ? 4.944 -10.664 26.658 1.00 93.31 478 SER A O 1
ATOM 3763 N N . GLY A 1 479 ? 4.583 -8.750 25.561 1.00 91.94 479 GLY A N 1
ATOM 3764 C CA . GLY A 1 479 ? 5.790 -8.058 25.976 1.00 91.94 479 GLY A CA 1
ATOM 3765 C C . GLY A 1 479 ? 5.507 -6.582 26.194 1.00 91.94 479 GLY A C 1
ATOM 3766 O O . GLY A 1 479 ? 4.718 -5.990 25.466 1.00 91.94 479 GLY A O 1
ATOM 3767 N N . LEU A 1 480 ? 6.133 -5.991 27.202 1.00 91.81 480 LEU A N 1
ATOM 3768 C CA . LEU A 1 480 ? 6.149 -4.558 27.445 1.00 91.81 480 LEU A CA 1
ATOM 3769 C C . LEU A 1 480 ? 7.601 -4.086 27.469 1.00 91.81 480 LEU A C 1
ATOM 3771 O O . LEU A 1 480 ? 8.380 -4.475 28.343 1.00 91.81 480 LEU A O 1
ATOM 3775 N N . GLU A 1 481 ? 7.936 -3.230 26.514 1.00 91.94 481 GLU A N 1
ATOM 3776 C CA . GLU A 1 481 ? 9.244 -2.593 26.387 1.00 91.94 481 GLU A CA 1
ATOM 3777 C C . GLU A 1 481 ? 9.072 -1.094 26.642 1.00 91.94 481 GLU A C 1
ATOM 3779 O O . GLU A 1 481 ? 8.203 -0.474 26.037 1.00 91.94 481 GLU A O 1
ATOM 3784 N N . ILE A 1 482 ? 9.841 -0.488 27.545 1.00 89.94 482 ILE A N 1
ATOM 3785 C CA . ILE A 1 482 ? 9.759 0.958 27.815 1.00 89.94 482 ILE A CA 1
ATOM 3786 C C . ILE A 1 482 ? 11.121 1.588 27.585 1.00 89.94 482 ILE A C 1
ATOM 3788 O O . ILE A 1 482 ? 12.120 1.142 28.147 1.00 89.94 482 ILE A O 1
ATOM 3792 N N . TYR A 1 483 ? 11.135 2.654 26.793 1.00 87.88 483 TYR A N 1
ATOM 3793 C CA . TYR A 1 483 ? 12.322 3.414 26.430 1.00 87.88 483 TYR A CA 1
ATOM 3794 C C . TYR A 1 483 ? 12.241 4.835 26.970 1.00 87.88 483 TYR A C 1
ATOM 3796 O O . TYR A 1 483 ? 11.155 5.418 27.061 1.00 87.88 483 TYR A O 1
ATOM 3804 N N . THR A 1 484 ? 13.399 5.407 27.293 1.00 83.62 484 THR A N 1
ATOM 3805 C CA . THR A 1 484 ? 13.503 6.800 27.754 1.00 83.62 484 THR A CA 1
ATOM 3806 C C . THR A 1 484 ? 13.159 7.809 26.656 1.00 83.62 484 THR A C 1
ATOM 3808 O O . THR A 1 484 ? 12.624 8.872 26.963 1.00 83.62 484 THR A O 1
ATOM 3811 N N . ASP A 1 485 ? 13.427 7.471 25.390 1.00 77.00 485 ASP A N 1
ATOM 3812 C CA . ASP A 1 485 ? 13.237 8.344 24.229 1.00 77.00 485 ASP A CA 1
ATOM 3813 C C . ASP A 1 485 ? 12.824 7.538 22.980 1.00 77.00 485 ASP A C 1
ATOM 3815 O O . ASP A 1 485 ? 13.199 6.377 22.812 1.00 77.00 485 ASP A O 1
ATOM 3819 N N . LYS A 1 486 ? 12.075 8.157 22.059 1.00 76.19 486 LYS A N 1
ATOM 3820 C CA . LYS A 1 486 ? 11.639 7.537 20.793 1.00 76.19 486 LYS A CA 1
ATOM 3821 C C . LYS A 1 486 ? 12.798 7.216 19.847 1.00 76.19 486 LYS A C 1
ATOM 3823 O O . LYS A 1 486 ? 12.692 6.287 19.053 1.00 76.19 486 LYS A O 1
ATOM 3828 N N . SER A 1 487 ? 13.897 7.965 19.916 1.00 77.69 487 SER A N 1
ATOM 3829 C CA . SER A 1 487 ? 15.109 7.729 19.119 1.00 77.69 487 SER A CA 1
ATOM 3830 C C . SER A 1 487 ? 15.796 6.399 19.453 1.00 77.69 487 SER A C 1
ATOM 3832 O O . SER A 1 487 ? 16.421 5.805 18.572 1.00 77.69 487 SER A O 1
ATOM 3834 N N . ALA A 1 488 ? 15.617 5.889 20.678 1.00 77.19 488 ALA A N 1
ATOM 3835 C CA . ALA A 1 488 ? 16.115 4.585 21.118 1.00 77.19 488 ALA A CA 1
ATOM 3836 C C . ALA A 1 488 ? 15.584 3.438 20.256 1.00 77.19 488 ALA A C 1
ATOM 3838 O O . ALA A 1 488 ? 16.309 2.509 19.903 1.00 77.19 488 ALA A O 1
ATOM 3839 N N . LEU A 1 489 ? 14.328 3.561 19.832 1.00 74.88 489 LEU A N 1
ATOM 3840 C CA . LEU A 1 489 ? 13.697 2.587 18.966 1.00 74.88 489 LEU A CA 1
ATOM 3841 C C . LEU A 1 489 ? 14.473 2.460 17.637 1.00 74.88 489 LEU A C 1
ATOM 3843 O O . LEU A 1 489 ? 14.684 1.354 17.144 1.00 74.88 489 LEU A O 1
ATOM 3847 N N . GLN A 1 490 ? 14.993 3.561 17.065 1.00 70.94 490 GLN A N 1
ATOM 3848 C CA . GLN A 1 490 ? 15.754 3.490 15.800 1.00 70.94 490 GLN A CA 1
ATOM 3849 C C . GLN A 1 490 ? 17.041 2.702 15.969 1.00 70.94 490 GLN A C 1
ATOM 3851 O O . GLN A 1 490 ? 17.472 1.997 15.057 1.00 70.94 490 GLN A O 1
ATOM 3856 N N . GLN A 1 491 ? 17.657 2.844 17.139 1.00 75.06 491 GLN A N 1
ATOM 3857 C CA . GLN A 1 491 ? 18.887 2.153 17.480 1.00 75.06 491 GLN A CA 1
ATOM 3858 C C . GLN A 1 491 ? 18.640 0.650 17.615 1.00 75.06 491 GLN A C 1
ATOM 3860 O O . GLN A 1 491 ? 19.457 -0.126 17.133 1.00 75.06 491 GLN A O 1
ATOM 3865 N N . GLN A 1 492 ? 17.491 0.244 18.163 1.00 78.00 492 GLN A N 1
ATOM 3866 C CA . GLN A 1 492 ? 17.070 -1.160 18.236 1.00 78.00 492 GLN A CA 1
ATOM 3867 C C . GLN A 1 492 ? 16.957 -1.797 16.853 1.00 78.00 492 GLN A C 1
ATOM 3869 O O . GLN A 1 492 ? 17.507 -2.866 16.617 1.00 78.00 492 GLN A O 1
ATOM 3874 N N . ILE A 1 493 ? 16.321 -1.116 15.899 1.00 72.88 493 ILE A N 1
ATOM 3875 C CA . ILE A 1 493 ? 16.227 -1.611 14.516 1.00 72.88 493 ILE A CA 1
ATOM 3876 C C . ILE A 1 493 ? 17.587 -1.775 13.866 1.00 72.88 493 ILE A C 1
ATOM 3878 O O . ILE A 1 493 ? 17.807 -2.708 13.093 1.00 72.88 493 ILE A O 1
ATOM 3882 N N . ASN A 1 494 ? 18.474 -0.822 14.122 1.00 75.00 494 ASN A N 1
ATOM 3883 C CA . ASN A 1 494 ? 19.788 -0.789 13.508 1.00 75.00 494 ASN A CA 1
ATOM 3884 C C . ASN A 1 494 ? 20.765 -1.775 14.172 1.00 75.00 494 ASN A C 1
ATOM 3886 O O . ASN A 1 494 ? 21.847 -1.991 13.623 1.00 75.00 494 ASN A O 1
ATOM 3890 N N . ASP A 1 495 ? 20.393 -2.390 15.301 1.00 78.25 495 ASP A N 1
ATOM 3891 C CA . ASP A 1 495 ? 21.210 -3.383 15.988 1.00 78.25 495 ASP A CA 1
ATOM 3892 C C . ASP A 1 495 ? 21.269 -4.700 15.204 1.00 78.25 495 ASP A C 1
ATOM 3894 O O . ASP A 1 495 ? 20.309 -5.473 15.118 1.00 78.25 495 ASP A O 1
ATOM 3898 N N . LYS A 1 496 ? 22.437 -4.956 14.614 1.00 80.19 496 LYS A N 1
ATOM 3899 C CA . LYS A 1 496 ? 22.690 -6.154 13.808 1.00 80.19 496 LYS A CA 1
ATOM 3900 C C . LYS A 1 496 ? 22.946 -7.392 14.663 1.00 80.19 496 LYS A C 1
ATOM 3902 O O . LYS A 1 496 ? 22.697 -8.502 14.198 1.00 80.19 496 LYS A O 1
ATOM 3907 N N . GLU A 1 497 ? 23.474 -7.204 15.869 1.00 80.12 497 GLU A N 1
ATOM 3908 C CA . GLU A 1 497 ? 24.059 -8.281 16.665 1.00 80.12 497 GLU A CA 1
ATOM 3909 C C . GLU A 1 497 ? 22.996 -9.099 17.396 1.00 80.12 497 GLU A C 1
ATOM 3911 O O . GLU A 1 497 ? 22.971 -10.324 17.277 1.00 80.12 497 GLU A O 1
ATOM 3916 N N . PHE A 1 498 ? 22.074 -8.438 18.094 1.00 81.56 498 PHE A N 1
ATOM 3917 C CA . PHE A 1 498 ? 21.069 -9.117 18.905 1.00 81.56 498 PHE A CA 1
ATOM 3918 C C . PHE A 1 498 ? 19.686 -9.010 18.267 1.00 81.56 498 PHE A C 1
ATOM 3920 O O . PHE A 1 498 ? 19.014 -10.025 18.069 1.00 81.56 498 PHE A O 1
ATOM 3927 N N . PHE A 1 499 ? 19.267 -7.799 17.897 1.00 78.62 499 PHE A N 1
ATOM 3928 C CA . PHE A 1 499 ? 17.903 -7.534 17.461 1.00 78.62 499 PHE A CA 1
ATOM 3929 C C . PHE A 1 499 ? 17.609 -8.098 16.064 1.00 78.62 499 PHE A C 1
ATOM 3931 O O . PHE A 1 499 ? 16.698 -8.915 15.901 1.00 78.62 499 PHE A O 1
ATOM 3938 N N . GLN A 1 500 ? 18.390 -7.732 15.040 1.00 81.06 500 GLN A N 1
ATOM 3939 C CA . GLN A 1 500 ? 18.209 -8.293 13.691 1.00 81.06 500 GLN A CA 1
ATOM 3940 C C . GLN A 1 500 ? 18.497 -9.799 13.651 1.00 81.06 500 GLN A C 1
ATOM 3942 O O . GLN A 1 500 ? 17.810 -10.533 12.943 1.00 81.06 500 GLN A O 1
ATOM 3947 N N . SER A 1 501 ? 19.469 -10.275 14.436 1.00 84.06 501 SER A N 1
ATOM 3948 C CA . SER A 1 501 ? 19.785 -11.704 14.567 1.00 84.06 501 SER A CA 1
ATOM 3949 C C . SER A 1 501 ? 18.585 -12.517 15.073 1.00 84.06 501 SER A C 1
ATOM 3951 O O . SER A 1 501 ? 18.219 -13.534 14.472 1.00 84.06 501 SER A O 1
ATOM 3953 N N . TYR A 1 502 ? 17.895 -12.018 16.107 1.00 85.62 502 TYR A N 1
ATOM 3954 C CA . TYR A 1 502 ? 16.648 -12.602 16.599 1.00 85.62 502 TYR A CA 1
ATOM 3955 C C . TYR A 1 502 ? 15.575 -12.667 15.498 1.00 85.62 502 TYR A C 1
ATOM 3957 O O . TYR A 1 502 ? 15.037 -13.743 15.237 1.00 85.62 502 TYR A O 1
ATOM 3965 N N . HIS A 1 503 ? 15.307 -11.559 14.796 1.00 83.50 503 HIS A N 1
ATOM 3966 C CA . HIS A 1 503 ? 14.242 -11.500 13.779 1.00 83.50 503 HIS A CA 1
ATOM 3967 C C . HIS A 1 503 ? 14.545 -12.372 12.556 1.00 83.50 503 HIS A C 1
ATOM 3969 O O . HIS A 1 503 ? 13.650 -13.024 12.014 1.00 83.50 503 HIS A O 1
ATOM 3975 N N . ASN A 1 504 ? 15.812 -12.440 12.142 1.00 85.50 504 ASN A N 1
ATOM 3976 C CA . ASN A 1 504 ? 16.248 -13.321 11.062 1.00 85.50 504 ASN A CA 1
ATOM 3977 C C . ASN A 1 504 ? 16.024 -14.793 11.424 1.00 85.50 504 ASN A C 1
ATOM 3979 O O . ASN A 1 504 ? 15.510 -15.547 10.599 1.00 85.50 504 ASN A O 1
ATOM 3983 N N . THR A 1 505 ? 16.345 -15.177 12.663 1.00 86.88 505 THR A N 1
ATOM 3984 C CA . THR A 1 505 ? 16.122 -16.538 13.176 1.00 86.88 505 THR A CA 1
ATOM 3985 C C . THR A 1 505 ? 14.630 -16.852 13.294 1.00 86.88 505 THR A C 1
ATOM 3987 O O . THR A 1 505 ? 14.174 -17.902 12.846 1.00 86.88 505 THR A O 1
ATOM 3990 N N . ALA A 1 506 ? 13.837 -15.919 13.828 1.00 85.75 506 ALA A N 1
ATOM 3991 C CA . ALA A 1 506 ? 12.391 -16.084 13.940 1.00 85.75 506 ALA A CA 1
ATOM 3992 C C . ALA A 1 506 ? 11.724 -16.293 12.571 1.00 85.75 506 ALA A C 1
ATOM 3994 O O . ALA A 1 506 ? 10.830 -17.134 12.436 1.00 85.75 506 ALA A O 1
ATOM 3995 N N . LYS A 1 507 ? 12.194 -15.576 11.541 1.00 85.81 507 LYS A N 1
ATOM 3996 C CA . LYS A 1 507 ? 11.701 -15.697 10.166 1.00 85.81 507 LYS A CA 1
ATOM 3997 C C . LYS A 1 507 ? 12.168 -16.981 9.479 1.00 85.81 507 LYS A C 1
ATOM 3999 O O . LYS A 1 507 ? 11.354 -17.634 8.829 1.00 85.81 507 LYS A O 1
ATOM 4004 N N . SER A 1 508 ? 13.443 -17.355 9.610 1.00 89.31 508 SER A N 1
ATOM 4005 C CA . SER A 1 508 ? 13.995 -18.553 8.959 1.00 89.31 508 SER A CA 1
ATOM 4006 C C . SER A 1 508 ? 13.403 -19.846 9.526 1.00 89.31 508 SER A C 1
ATOM 4008 O O . SER A 1 508 ? 13.051 -20.742 8.764 1.00 89.31 508 SER A O 1
ATOM 4010 N N . GLU A 1 509 ? 13.205 -19.914 10.844 1.00 92.81 509 GLU A N 1
ATOM 4011 C CA . GLU A 1 509 ? 12.588 -21.058 11.530 1.00 92.81 509 GLU A CA 1
ATOM 4012 C C . GLU A 1 509 ? 11.041 -21.007 11.507 1.00 92.81 509 GLU A C 1
ATOM 4014 O O . GLU A 1 509 ? 10.365 -21.902 12.030 1.00 92.81 509 GLU A O 1
ATOM 4019 N N . GLN A 1 510 ? 10.456 -19.969 10.889 1.00 90.25 510 GLN A N 1
ATOM 4020 C CA . GLN A 1 510 ? 9.009 -19.719 10.824 1.00 90.25 510 GLN A CA 1
ATOM 4021 C C . GLN A 1 510 ? 8.348 -19.810 12.208 1.00 90.25 510 GLN A C 1
ATOM 4023 O O . GLN A 1 510 ? 7.347 -20.511 12.393 1.00 90.25 510 GLN A O 1
ATOM 4028 N N . LEU A 1 511 ? 8.945 -19.175 13.218 1.00 90.12 511 LEU A N 1
ATOM 4029 C CA . LEU A 1 511 ? 8.520 -19.342 14.610 1.00 90.12 511 LEU A CA 1
ATOM 4030 C C . LEU A 1 511 ? 7.104 -18.819 14.862 1.00 90.12 511 LEU A C 1
ATOM 4032 O O . LEU A 1 511 ? 6.407 -19.328 15.746 1.00 90.12 511 LEU A O 1
ATOM 4036 N N . TYR A 1 512 ? 6.665 -17.844 14.069 1.00 90.19 512 TYR A N 1
ATOM 4037 C CA . TYR A 1 512 ? 5.369 -17.200 14.212 1.00 90.19 512 TYR A CA 1
ATOM 4038 C C . TYR A 1 512 ? 4.362 -17.706 13.180 1.00 90.19 512 TYR A C 1
ATOM 4040 O O . TYR A 1 512 ? 4.705 -18.044 12.050 1.00 90.19 512 TYR A O 1
ATOM 4048 N N . ARG A 1 513 ? 3.090 -17.740 13.574 1.00 88.88 513 ARG A N 1
ATOM 4049 C CA . ARG A 1 513 ? 1.961 -18.059 12.687 1.00 88.88 513 ARG A CA 1
ATOM 4050 C C . ARG A 1 513 ? 1.461 -16.839 11.915 1.00 88.88 513 ARG A C 1
ATOM 4052 O O . ARG A 1 513 ? 0.882 -16.985 10.844 1.00 88.88 513 ARG A O 1
ATOM 4059 N N . GLN A 1 514 ? 1.630 -15.664 12.504 1.00 84.56 514 GLN A N 1
ATOM 4060 C CA . GLN A 1 514 ? 1.333 -14.361 11.926 1.00 84.56 514 GLN A CA 1
ATOM 4061 C C . GLN A 1 514 ? 2.377 -13.368 12.434 1.00 84.56 514 GLN A C 1
ATOM 4063 O O . GLN A 1 514 ? 3.057 -13.660 13.420 1.00 84.56 514 GLN A O 1
ATOM 4068 N N . ASP A 1 515 ? 2.486 -12.222 11.773 1.00 75.81 515 ASP A N 1
ATOM 4069 C CA . ASP A 1 515 ? 3.413 -11.171 12.181 1.00 75.81 515 ASP A CA 1
ATOM 4070 C C . ASP A 1 515 ? 3.129 -10.709 13.619 1.00 75.81 515 ASP A C 1
ATOM 4072 O O . ASP A 1 515 ? 1.990 -10.743 14.100 1.00 75.81 515 ASP A O 1
ATOM 4076 N N . GLU A 1 516 ? 4.191 -10.327 14.324 1.00 81.25 516 GLU A N 1
ATOM 4077 C CA . GLU A 1 516 ? 4.088 -9.772 15.670 1.00 81.25 516 GLU A CA 1
ATOM 4078 C C . GLU A 1 516 ? 3.403 -8.400 15.639 1.00 81.25 516 GLU A C 1
ATOM 4080 O O . GLU A 1 516 ? 3.573 -7.605 14.715 1.00 81.25 516 GLU A O 1
ATOM 4085 N N . GLU A 1 517 ? 2.592 -8.124 16.651 1.00 81.62 517 GLU A N 1
ATOM 4086 C CA . GLU A 1 517 ? 1.853 -6.874 16.770 1.00 81.62 517 GLU A CA 1
ATOM 4087 C C . GLU A 1 517 ? 2.596 -5.954 17.736 1.00 81.62 517 GLU A C 1
ATOM 4089 O O . GLU A 1 517 ? 2.763 -6.282 18.910 1.00 81.62 517 GLU A O 1
ATOM 4094 N N . LEU A 1 518 ? 3.031 -4.796 17.245 1.00 82.44 518 LEU A N 1
ATOM 4095 C CA . LEU A 1 518 ? 3.762 -3.800 18.022 1.00 82.44 518 LEU A CA 1
ATOM 4096 C C . LEU A 1 518 ? 2.912 -2.534 18.135 1.00 82.44 518 LEU A C 1
ATOM 4098 O O . LEU A 1 518 ? 2.667 -1.847 17.141 1.00 82.44 518 LEU A O 1
ATOM 4102 N N . VAL A 1 519 ? 2.455 -2.206 19.344 1.00 85.00 519 VAL A N 1
ATOM 4103 C CA . VAL A 1 519 ? 1.599 -1.037 19.587 1.00 85.00 519 VAL A CA 1
ATOM 4104 C C . VAL A 1 519 ? 2.289 -0.070 20.533 1.00 85.00 519 VAL A C 1
ATOM 4106 O O . VAL A 1 519 ? 2.625 -0.424 21.659 1.00 85.00 519 VAL A O 1
ATOM 4109 N N . ALA A 1 520 ? 2.462 1.173 20.088 1.00 87.12 520 ALA A N 1
ATOM 4110 C CA . ALA A 1 520 ? 3.018 2.235 20.913 1.00 87.12 520 ALA A CA 1
ATOM 4111 C C . ALA A 1 520 ? 1.974 2.832 21.866 1.00 87.12 520 ALA A C 1
ATOM 4113 O O . ALA A 1 520 ? 0.863 3.206 21.470 1.00 87.12 520 ALA A O 1
ATOM 4114 N N . TRP A 1 521 ? 2.393 2.981 23.112 1.00 88.62 521 TRP A N 1
ATOM 4115 C CA . TRP A 1 521 ? 1.645 3.477 24.249 1.00 88.62 521 TRP A CA 1
ATOM 4116 C C . TRP A 1 521 ? 2.481 4.522 24.990 1.00 88.62 521 TRP A C 1
ATOM 4118 O O . TRP A 1 521 ? 3.709 4.466 25.019 1.00 88.62 521 TRP A O 1
ATOM 4128 N N . TYR A 1 522 ? 1.808 5.492 25.597 1.00 88.38 522 TYR A N 1
ATOM 4129 C CA . TYR A 1 522 ? 2.445 6.590 26.317 1.00 88.38 522 TYR A CA 1
ATOM 4130 C C . TYR A 1 522 ? 1.994 6.573 27.762 1.00 88.38 522 TYR A C 1
ATOM 4132 O O . TYR A 1 522 ? 0.791 6.557 28.044 1.00 88.38 522 TYR A O 1
ATOM 4140 N N . PHE A 1 523 ? 2.960 6.558 28.675 1.00 88.94 523 PHE A N 1
ATOM 4141 C CA . PHE A 1 523 ? 2.685 6.587 30.102 1.00 88.94 523 PHE A CA 1
ATOM 4142 C C . PHE A 1 523 ? 1.868 7.838 30.441 1.00 88.94 523 PHE A C 1
ATOM 4144 O O . PHE A 1 523 ? 2.170 8.929 29.970 1.00 88.94 523 PHE A O 1
ATOM 4151 N N . THR A 1 524 ? 0.775 7.672 31.185 1.00 88.06 524 THR A N 1
ATOM 4152 C CA . THR A 1 524 ? -0.163 8.771 31.4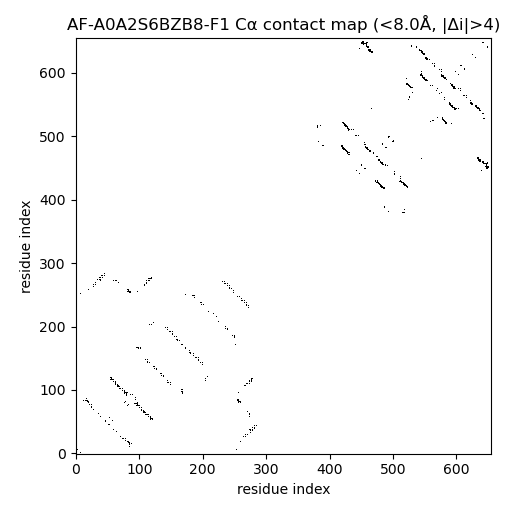68 1.00 88.06 524 THR A CA 1
ATOM 4153 C C . THR A 1 524 ? -0.466 8.912 32.956 1.00 88.06 524 THR A C 1
ATOM 4155 O O . THR A 1 524 ? -0.669 10.023 33.434 1.00 88.06 524 THR A O 1
ATOM 4158 N N . SER A 1 525 ? -0.521 7.809 33.706 1.00 88.69 525 SER A N 1
ATOM 4159 C CA . SER A 1 525 ? -0.777 7.843 35.149 1.00 88.69 525 SER A CA 1
ATOM 4160 C C . SER A 1 525 ? -0.215 6.603 35.842 1.00 88.69 525 SER A C 1
ATOM 4162 O O . SER A 1 525 ? -0.121 5.543 35.220 1.00 88.69 525 SER A O 1
ATOM 4164 N N . GLY A 1 526 ? 0.121 6.714 37.131 1.00 89.62 526 GLY A N 1
ATOM 4165 C CA . GLY A 1 526 ? 0.563 5.585 37.949 1.00 89.62 526 GLY A CA 1
ATOM 4166 C C . GLY A 1 526 ? 2.047 5.584 38.307 1.00 89.62 526 GLY A C 1
ATOM 4167 O O . GLY A 1 526 ? 2.638 6.624 38.594 1.00 89.62 526 GLY A O 1
ATOM 4168 N N . PHE A 1 527 ? 2.645 4.398 38.347 1.00 89.00 527 PHE A N 1
ATOM 4169 C CA . PHE A 1 527 ? 4.081 4.190 38.498 1.00 89.00 527 PHE A CA 1
ATOM 4170 C C . PHE A 1 527 ? 4.513 2.899 37.806 1.00 89.00 527 PHE A C 1
ATOM 4172 O O . PHE A 1 527 ? 3.832 1.875 37.886 1.00 89.00 527 PHE A O 1
ATOM 4179 N N . VAL A 1 528 ? 5.667 2.958 37.143 1.00 86.44 528 VAL A N 1
ATOM 4180 C CA . VAL A 1 528 ? 6.304 1.786 36.528 1.00 86.44 528 VAL A CA 1
ATOM 4181 C C . VAL A 1 528 ? 7.179 1.052 37.548 1.00 86.44 528 VAL A C 1
ATOM 4183 O O . VAL A 1 528 ? 7.112 -0.171 37.641 1.00 86.44 528 VAL A O 1
ATOM 4186 N N . VAL A 1 529 ? 7.936 1.806 38.351 1.00 83.38 529 VAL A N 1
ATOM 4187 C CA . VAL A 1 529 ? 8.863 1.313 39.383 1.00 83.38 529 VAL A CA 1
ATOM 4188 C C . VAL A 1 529 ? 8.502 1.946 40.725 1.00 83.38 529 VAL A C 1
ATOM 4190 O O . VAL A 1 529 ? 8.088 3.106 40.769 1.00 83.38 529 VAL A O 1
ATOM 4193 N N . ARG A 1 530 ? 8.656 1.201 41.824 1.00 81.31 530 ARG A N 1
ATOM 4194 C CA . ARG A 1 530 ? 8.508 1.735 43.184 1.00 81.31 530 ARG A CA 1
ATOM 4195 C C . ARG A 1 530 ? 9.739 2.538 43.609 1.00 81.31 530 ARG A C 1
ATOM 4197 O O . ARG A 1 530 ? 10.873 2.159 43.326 1.00 81.31 530 ARG A O 1
ATOM 4204 N N . GLU A 1 531 ? 9.520 3.624 44.343 1.00 67.56 531 GLU A N 1
ATOM 4205 C CA . GLU A 1 531 ? 10.603 4.404 44.949 1.00 67.56 531 GLU A CA 1
ATOM 4206 C C . GLU A 1 531 ? 11.438 3.537 45.905 1.00 67.56 531 GLU A C 1
ATOM 4208 O O . GLU A 1 531 ? 10.906 2.691 46.624 1.00 67.56 531 GLU A O 1
ATOM 4213 N N . GLY A 1 532 ? 12.764 3.700 45.869 1.00 62.00 532 GLY A N 1
ATOM 4214 C CA . GLY A 1 532 ? 13.710 2.888 46.648 1.00 62.00 532 GLY A CA 1
ATOM 4215 C C . GLY A 1 532 ? 13.994 1.491 46.079 1.00 62.00 532 GLY A C 1
ATOM 4216 O O . GLY A 1 532 ? 14.925 0.832 46.532 1.00 62.00 532 GLY A O 1
ATOM 4217 N N . SER A 1 533 ? 13.266 1.051 45.047 1.00 60.56 533 SER A N 1
ATOM 4218 C CA . SER A 1 533 ? 13.533 -0.197 44.317 1.00 60.56 533 SER A CA 1
ATOM 4219 C C . SER A 1 533 ? 14.416 0.083 43.092 1.00 60.56 533 SER A C 1
ATOM 4221 O O . SER A 1 533 ? 13.989 -0.066 41.953 1.00 60.56 533 SER A O 1
ATOM 4223 N N . GLU A 1 534 ? 15.653 0.558 43.307 1.00 48.72 534 GLU A N 1
ATOM 4224 C CA . GLU A 1 534 ? 16.611 0.813 42.206 1.00 48.72 534 GLU A CA 1
ATOM 4225 C C . GLU A 1 534 ? 17.110 -0.474 41.526 1.00 48.72 534 GLU A C 1
ATOM 4227 O O . GLU A 1 534 ? 17.695 -0.428 40.442 1.00 48.72 534 GLU A O 1
ATOM 4232 N N . HIS A 1 535 ? 16.897 -1.615 42.175 1.00 42.50 535 HIS A N 1
ATOM 4233 C CA . HIS A 1 535 ? 17.369 -2.921 41.749 1.00 42.50 535 HIS A CA 1
ATOM 4234 C C . HIS A 1 535 ? 16.154 -3.773 41.401 1.00 42.50 535 HIS A C 1
ATOM 4236 O O . HIS A 1 535 ? 15.148 -3.744 42.111 1.00 42.50 535 HIS A O 1
ATOM 4242 N N . ALA A 1 536 ? 16.260 -4.467 40.267 1.00 45.50 536 ALA A N 1
ATOM 4243 C CA . ALA A 1 536 ? 15.261 -5.369 39.720 1.00 45.50 536 ALA A CA 1
ATOM 4244 C C . ALA A 1 536 ? 14.554 -6.160 40.831 1.00 45.50 536 ALA A C 1
ATOM 4246 O O . ALA A 1 536 ? 15.211 -6.750 41.690 1.00 45.50 536 ALA A O 1
ATOM 4247 N N . THR A 1 537 ? 13.220 -6.187 40.803 1.00 47.44 537 THR A N 1
ATOM 4248 C CA . THR A 1 537 ? 12.447 -7.192 41.547 1.00 47.44 537 THR A CA 1
ATOM 4249 C C . THR A 1 537 ? 13.103 -8.560 41.327 1.00 47.44 537 THR A C 1
ATOM 4251 O O . THR A 1 537 ? 13.480 -8.830 40.182 1.00 47.44 537 THR A O 1
ATOM 4254 N N . PRO A 1 538 ? 13.313 -9.365 42.382 1.00 44.19 538 PRO A N 1
ATOM 4255 C CA . PRO A 1 538 ? 14.238 -10.493 42.370 1.00 44.19 538 PRO A CA 1
ATOM 4256 C C . PRO A 1 538 ? 14.008 -11.433 41.185 1.00 44.19 538 PRO A C 1
ATOM 4258 O O . PRO A 1 538 ? 12.875 -11.658 40.761 1.00 44.19 538 PRO A O 1
ATOM 4261 N N . PHE A 1 539 ? 15.117 -11.979 40.680 1.00 50.47 539 PHE A N 1
ATOM 4262 C CA . PHE A 1 539 ? 15.171 -13.061 39.701 1.00 50.47 539 PHE A CA 1
ATOM 4263 C C . PHE A 1 539 ? 14.271 -14.201 40.162 1.00 50.47 539 PHE A C 1
ATOM 4265 O O . PHE A 1 539 ? 14.618 -14.930 41.088 1.00 50.47 539 PHE A O 1
ATOM 4272 N N . GLY A 1 540 ? 13.103 -14.349 39.550 1.00 42.91 540 GLY A N 1
ATOM 4273 C CA . GLY A 1 540 ? 12.191 -15.396 39.964 1.00 42.91 540 GLY A CA 1
ATOM 4274 C C . GLY A 1 540 ? 10.967 -15.471 39.082 1.00 42.91 540 GLY A C 1
ATOM 4275 O O . GLY A 1 540 ? 10.060 -14.651 39.182 1.00 42.91 540 GLY A O 1
ATOM 4276 N N . SER A 1 541 ? 10.930 -16.503 38.253 1.00 50.28 541 SER A N 1
ATOM 4277 C CA . SER A 1 541 ? 9.717 -17.179 37.810 1.00 50.28 541 SER A CA 1
ATOM 4278 C C . SER A 1 541 ? 8.551 -16.956 38.781 1.00 50.28 541 SER A C 1
ATOM 4280 O O . SER A 1 541 ? 8.633 -17.391 39.933 1.00 50.28 541 SER A O 1
ATOM 4282 N N . GLY A 1 542 ? 7.459 -16.315 38.354 1.00 65.38 542 GLY A N 1
ATOM 4283 C CA . GLY A 1 542 ? 6.251 -16.274 39.192 1.00 65.38 542 GLY A CA 1
ATOM 4284 C C . GLY A 1 542 ? 5.477 -14.965 39.266 1.00 65.38 542 GLY A C 1
ATOM 4285 O O . GLY A 1 542 ? 4.321 -15.016 39.692 1.00 65.38 542 GLY A O 1
ATOM 4286 N N . ASN A 1 543 ? 6.048 -13.826 38.855 1.00 86.19 543 ASN A N 1
ATOM 4287 C CA . ASN A 1 543 ? 5.307 -12.562 38.881 1.00 86.19 543 ASN A CA 1
ATOM 4288 C C . ASN A 1 543 ? 4.063 -12.656 37.995 1.00 86.19 543 ASN A C 1
ATOM 4290 O O . ASN A 1 543 ? 4.102 -13.158 36.865 1.00 86.19 543 ASN A O 1
ATOM 4294 N N . LEU A 1 544 ? 2.953 -12.136 38.513 1.00 91.19 544 LEU A N 1
ATOM 4295 C CA . LEU A 1 544 ? 1.685 -12.119 37.800 1.00 91.19 544 LEU A CA 1
ATOM 4296 C C . LEU A 1 544 ? 1.433 -10.740 37.224 1.00 91.19 544 LEU A C 1
ATOM 4298 O O . LEU A 1 544 ? 1.647 -9.725 37.882 1.00 91.19 544 LEU A O 1
ATOM 4302 N N . ILE A 1 545 ? 0.927 -10.709 36.001 1.00 93.44 545 ILE A N 1
ATOM 4303 C CA . ILE A 1 545 ? 0.632 -9.467 35.301 1.00 93.44 545 ILE A CA 1
ATOM 4304 C C . ILE A 1 545 ? -0.833 -9.471 34.899 1.00 93.44 545 ILE A C 1
ATOM 4306 O O . ILE A 1 545 ? -1.318 -10.418 34.281 1.00 93.44 545 ILE A O 1
ATOM 4310 N N . SER A 1 546 ? -1.531 -8.394 35.241 1.00 94.06 546 SER A N 1
ATOM 4311 C CA . SER A 1 546 ? -2.848 -8.086 34.699 1.00 94.06 546 SER A CA 1
ATOM 4312 C C . SER A 1 546 ? -2.700 -7.022 33.622 1.00 94.06 546 SER A C 1
ATOM 4314 O O . SER A 1 546 ? -2.193 -5.928 33.881 1.00 94.06 546 SER A O 1
ATOM 4316 N N . GLN A 1 547 ? -3.152 -7.345 32.413 1.00 94.44 547 GLN A N 1
ATOM 4317 C CA . GLN A 1 547 ? -3.286 -6.387 31.322 1.00 94.44 547 GLN A CA 1
ATOM 4318 C C . GLN A 1 547 ? -4.767 -6.152 31.056 1.00 94.44 547 GLN A C 1
ATOM 4320 O O . GLN A 1 547 ? -5.489 -7.082 30.693 1.00 94.44 547 GLN A O 1
ATOM 4325 N N . THR A 1 548 ? -5.225 -4.914 31.217 1.00 93.75 548 THR A N 1
ATOM 4326 C CA . THR A 1 548 ? -6.617 -4.535 30.958 1.00 93.75 548 THR A CA 1
ATOM 4327 C C . THR A 1 548 ? -6.681 -3.439 29.911 1.00 93.75 548 THR A C 1
ATOM 4329 O O . THR A 1 548 ? -6.140 -2.351 30.104 1.00 93.75 548 THR A O 1
ATOM 4332 N N . LYS A 1 549 ? -7.373 -3.711 28.804 1.00 93.31 549 LYS A N 1
ATOM 4333 C CA . LYS A 1 549 ? -7.632 -2.719 27.758 1.00 93.31 549 LYS A CA 1
ATOM 4334 C C . LYS A 1 549 ? -9.029 -2.129 27.934 1.00 93.31 549 LYS A C 1
ATOM 4336 O O . LYS A 1 549 ? -10.021 -2.849 27.873 1.00 93.31 549 LYS A O 1
ATOM 4341 N N . PHE A 1 550 ? -9.123 -0.821 28.119 1.00 90.81 550 PHE A N 1
ATOM 4342 C CA . PHE A 1 550 ? -10.389 -0.097 28.208 1.00 90.81 550 PHE A CA 1
ATOM 4343 C C . PHE A 1 550 ? -10.690 0.629 26.898 1.00 90.81 550 PHE A C 1
ATOM 4345 O O . PHE A 1 550 ? -9.793 1.215 26.294 1.00 90.81 550 PHE A O 1
ATOM 4352 N N . VAL A 1 551 ? -11.960 0.635 26.499 1.00 92.81 551 VAL A N 1
ATOM 4353 C CA . VAL A 1 551 ? -12.530 1.526 25.485 1.00 92.81 551 VAL A CA 1
ATOM 4354 C C . VAL A 1 551 ? -13.473 2.468 26.222 1.00 92.81 551 VAL A C 1
ATOM 4356 O O . VAL A 1 551 ? -14.523 2.057 26.697 1.00 92.81 551 VAL A O 1
ATOM 4359 N N . CYS A 1 552 ? -13.069 3.718 26.397 1.00 89.69 552 CYS A N 1
ATOM 4360 C CA . CYS A 1 552 ? -13.729 4.686 27.263 1.00 89.69 552 CYS A CA 1
ATOM 4361 C C . CYS A 1 552 ? -14.674 5.608 26.480 1.00 89.69 552 CYS A C 1
ATOM 4363 O O . CYS A 1 552 ? -14.332 6.093 25.398 1.00 89.69 552 CYS A O 1
ATOM 4365 N N . LYS A 1 553 ? -15.821 5.936 27.087 1.00 90.81 553 LYS A N 1
ATOM 4366 C CA . LYS A 1 553 ? -16.687 7.058 26.689 1.00 90.81 553 LYS A CA 1
ATOM 4367 C C . LYS A 1 553 ? -16.040 8.385 27.074 1.00 90.81 553 LYS A C 1
ATOM 4369 O O . LYS A 1 553 ? -15.877 9.262 26.231 1.00 90.81 553 LYS A O 1
ATOM 4374 N N . ASP A 1 554 ? -15.614 8.486 28.335 1.00 89.06 554 ASP A N 1
ATOM 4375 C CA . ASP A 1 554 ? -14.846 9.608 28.868 1.00 89.06 554 ASP A CA 1
ATOM 4376 C C . ASP A 1 554 ? -13.483 9.124 29.377 1.00 89.06 554 ASP A C 1
ATOM 4378 O O . ASP A 1 554 ? -13.334 8.614 30.489 1.00 89.06 554 ASP A O 1
ATOM 4382 N N . ARG A 1 555 ? -12.454 9.298 28.542 1.00 90.69 555 ARG A N 1
ATOM 4383 C CA . ARG A 1 555 ? -11.077 8.934 28.893 1.00 90.69 555 ARG A CA 1
ATOM 4384 C C . ARG A 1 555 ? -10.559 9.726 30.098 1.00 90.69 555 ARG A C 1
ATOM 4386 O O . ARG A 1 555 ? -9.803 9.173 30.892 1.00 90.69 555 ARG A O 1
ATOM 4393 N N . LYS A 1 556 ? -10.909 11.012 30.224 1.00 90.25 556 LYS A N 1
ATOM 4394 C CA . LYS A 1 556 ? -10.364 11.870 31.289 1.00 90.25 556 LYS A CA 1
ATOM 4395 C C . LYS A 1 556 ? -10.859 11.399 32.645 1.00 90.25 556 LYS A C 1
ATOM 4397 O O . LYS A 1 556 ? -10.046 11.177 33.533 1.00 90.25 556 LYS A O 1
ATOM 4402 N N . GLN A 1 557 ? -12.160 11.144 32.757 1.00 91.44 557 GLN A N 1
ATOM 4403 C CA . GLN A 1 557 ? -12.755 10.669 34.001 1.00 91.44 557 GLN A CA 1
ATOM 4404 C C . GLN A 1 557 ? -12.175 9.318 34.448 1.00 91.44 557 GLN A C 1
ATOM 4406 O O . GLN A 1 557 ? -11.920 9.111 35.638 1.00 91.44 557 GLN A O 1
ATOM 4411 N N . VAL A 1 558 ? -11.924 8.401 33.506 1.00 92.06 558 VAL A N 1
ATOM 4412 C CA . VAL A 1 558 ? -11.292 7.110 33.819 1.00 92.06 558 VAL A CA 1
ATOM 4413 C C . VAL A 1 558 ? -9.855 7.308 34.308 1.00 92.06 558 VAL A C 1
ATOM 4415 O O . VAL A 1 558 ? -9.490 6.746 35.337 1.00 92.06 558 VAL A O 1
ATOM 4418 N N . LEU A 1 559 ? -9.055 8.142 33.635 1.00 92.25 559 LEU A N 1
ATOM 4419 C CA . LEU A 1 559 ? -7.679 8.437 34.055 1.00 92.25 559 LEU A CA 1
ATOM 4420 C C . LEU A 1 559 ? -7.609 9.146 35.410 1.00 92.25 559 LEU A C 1
ATOM 4422 O O . LEU A 1 559 ? -6.745 8.810 36.212 1.00 92.25 559 LEU A O 1
ATOM 4426 N N . GLU A 1 560 ? -8.512 10.084 35.691 1.00 92.88 560 GLU A N 1
ATOM 4427 C CA . GLU A 1 560 ? -8.601 10.756 36.994 1.00 92.88 560 GLU A CA 1
ATOM 4428 C C . GLU A 1 560 ? -8.954 9.766 38.108 1.00 92.88 560 GLU A C 1
ATOM 4430 O O . GLU A 1 560 ? -8.351 9.791 39.180 1.00 92.88 560 GLU A O 1
ATOM 4435 N N . THR A 1 561 ? -9.886 8.846 37.842 1.00 93.25 561 THR A N 1
ATOM 4436 C CA . THR A 1 561 ? -10.282 7.816 38.811 1.00 93.25 561 THR A CA 1
ATOM 4437 C C . THR A 1 561 ? -9.142 6.831 39.076 1.00 93.25 561 THR A C 1
ATOM 4439 O O . THR A 1 561 ? -8.859 6.522 40.233 1.00 93.25 561 THR A O 1
ATOM 4442 N N . LEU A 1 562 ? -8.459 6.364 38.023 1.00 92.88 562 LEU A N 1
ATOM 4443 C CA . LEU A 1 562 ? -7.289 5.489 38.145 1.00 92.88 562 LEU A CA 1
ATOM 4444 C C . LEU A 1 562 ? -6.132 6.203 38.852 1.00 92.88 562 LEU A C 1
ATOM 4446 O O . LEU A 1 562 ? -5.514 5.617 39.735 1.00 92.88 562 LEU A O 1
ATOM 4450 N N . GLY A 1 563 ? -5.869 7.463 38.501 1.00 91.38 563 GLY A N 1
ATOM 4451 C CA . GLY A 1 563 ? -4.816 8.289 39.089 1.00 91.38 563 GLY A CA 1
ATOM 4452 C C . GLY A 1 563 ? -5.044 8.578 40.570 1.00 91.38 563 GLY A C 1
ATOM 4453 O O . GLY A 1 563 ? -4.116 8.471 41.367 1.00 91.38 563 GLY A O 1
ATOM 4454 N N . GLY A 1 564 ? -6.290 8.852 40.967 1.00 91.25 564 GLY A N 1
ATOM 4455 C CA . GLY A 1 564 ? -6.662 9.047 42.370 1.00 91.25 564 GLY A CA 1
ATOM 4456 C C . GLY A 1 564 ? -6.478 7.802 43.245 1.00 91.25 564 GLY A C 1
ATOM 4457 O O . GLY A 1 564 ? -6.357 7.928 44.460 1.00 91.25 564 GLY A O 1
ATOM 4458 N N . PHE A 1 565 ? -6.418 6.610 42.647 1.00 93.56 565 PHE A N 1
ATOM 4459 C CA . PHE A 1 565 ? -6.172 5.353 43.357 1.00 93.56 565 PHE A CA 1
ATOM 4460 C C . PHE A 1 565 ? -4.677 5.060 43.570 1.00 93.56 565 PHE A C 1
ATOM 4462 O O . PHE A 1 565 ? -4.311 4.335 44.493 1.00 93.56 565 PHE A O 1
ATOM 4469 N N . VAL A 1 566 ? -3.794 5.667 42.770 1.00 93.31 566 VAL A N 1
ATOM 4470 C CA . VAL A 1 566 ? -2.343 5.412 42.795 1.00 93.31 566 VAL A CA 1
ATOM 4471 C C . VAL A 1 566 ? -1.706 5.609 44.179 1.00 93.31 566 VAL A C 1
ATOM 4473 O O . VAL A 1 566 ? -0.922 4.742 44.568 1.00 93.31 566 VAL A O 1
ATOM 4476 N N . PRO A 1 567 ? -2.015 6.672 44.955 1.00 92.94 567 PRO A N 1
ATOM 4477 C CA . PRO A 1 567 ? -1.423 6.852 46.282 1.00 92.94 567 PRO A CA 1
ATOM 4478 C C . PRO A 1 567 ? -1.749 5.701 47.240 1.00 92.94 567 PRO A C 1
ATOM 4480 O O . PRO A 1 567 ? -0.867 5.234 47.957 1.00 92.94 567 PRO A O 1
ATOM 4483 N N . PHE A 1 568 ? -2.986 5.190 47.199 1.00 93.62 568 PHE A N 1
ATOM 4484 C CA . PHE A 1 568 ? -3.394 4.040 48.006 1.00 93.62 568 PHE A CA 1
ATOM 4485 C C . PHE A 1 568 ? -2.597 2.791 47.626 1.00 93.62 568 PHE A C 1
ATOM 4487 O O . PHE A 1 568 ? -2.034 2.144 48.504 1.00 93.62 568 PHE A O 1
ATOM 4494 N N . VAL A 1 569 ? -2.492 2.490 46.327 1.00 92.06 569 VAL A N 1
ATOM 4495 C CA . VAL A 1 569 ? -1.720 1.335 45.837 1.00 92.06 569 VAL A CA 1
ATOM 4496 C C . VAL A 1 569 ? -0.257 1.450 46.275 1.00 92.06 569 VAL A C 1
ATOM 4498 O O . VAL A 1 569 ? 0.325 0.496 46.791 1.00 92.06 569 VAL A O 1
ATOM 4501 N N . ARG A 1 570 ? 0.349 2.639 46.141 1.00 89.38 570 ARG A N 1
ATOM 4502 C CA . ARG A 1 570 ? 1.739 2.870 46.563 1.00 89.38 570 ARG A CA 1
ATOM 4503 C C . ARG A 1 570 ? 1.934 2.623 48.059 1.00 89.38 570 ARG A C 1
ATOM 4505 O O . ARG A 1 570 ? 2.892 1.942 48.414 1.00 89.38 570 ARG A O 1
ATOM 4512 N N . GLU A 1 571 ? 1.057 3.138 48.912 1.00 89.31 571 GLU A N 1
ATOM 4513 C CA . GLU A 1 571 ? 1.257 3.107 50.366 1.00 89.31 571 GLU A CA 1
ATOM 4514 C C . GLU A 1 571 ? 0.779 1.803 51.024 1.00 89.31 571 GLU A C 1
ATOM 4516 O O . GLU A 1 571 ? 1.417 1.303 51.948 1.00 89.31 571 GLU A O 1
ATOM 4521 N N . LYS A 1 572 ? -0.353 1.253 50.573 1.00 92.50 572 LYS A N 1
ATOM 4522 C CA . LYS A 1 572 ? -1.047 0.143 51.246 1.00 92.50 572 LYS A CA 1
ATOM 4523 C C . LYS A 1 572 ? -0.848 -1.215 50.579 1.00 92.50 572 LYS A C 1
ATOM 4525 O O . LYS A 1 572 ? -1.110 -2.228 51.220 1.00 92.50 572 LYS A O 1
ATOM 4530 N N . GLU A 1 573 ? -0.363 -1.261 49.338 1.00 92.38 573 GLU A N 1
ATOM 4531 C CA . GLU A 1 573 ? -0.226 -2.507 48.572 1.00 92.38 573 GLU A CA 1
ATOM 4532 C C . GLU A 1 573 ? 1.218 -2.731 48.085 1.00 92.38 573 GLU A C 1
ATOM 4534 O O . GLU A 1 573 ? 1.500 -2.643 46.885 1.00 92.38 573 GLU A O 1
ATOM 4539 N N . PRO A 1 574 ? 2.167 -3.039 48.991 1.00 88.06 574 PRO A N 1
ATOM 4540 C CA . PRO A 1 574 ? 3.580 -3.204 48.636 1.00 88.06 574 PRO A CA 1
ATOM 4541 C C . PRO A 1 574 ? 3.820 -4.312 47.597 1.00 88.06 574 PRO A C 1
ATOM 4543 O O . PRO A 1 574 ? 4.698 -4.160 46.753 1.00 88.06 574 PRO A O 1
ATOM 4546 N N . GLY A 1 575 ? 2.989 -5.362 47.588 1.00 88.19 575 GLY A N 1
ATOM 4547 C CA . GLY A 1 575 ? 3.049 -6.450 46.603 1.00 88.19 575 GLY A CA 1
ATOM 4548 C C . GLY A 1 575 ? 2.588 -6.072 45.185 1.00 88.19 575 GLY A C 1
ATOM 4549 O O . GLY A 1 575 ? 2.683 -6.896 44.274 1.00 88.19 575 GLY A O 1
ATOM 4550 N N . VAL A 1 576 ? 2.083 -4.848 44.970 1.00 91.25 576 VAL A N 1
ATOM 4551 C CA . VAL A 1 576 ? 1.839 -4.284 43.632 1.00 91.25 576 VAL A CA 1
ATOM 4552 C C . VAL A 1 576 ? 3.094 -3.541 43.190 1.00 91.25 576 VAL A C 1
ATOM 4554 O O . VAL A 1 576 ? 3.401 -2.455 43.682 1.00 91.25 576 VAL A O 1
ATOM 4557 N N . LEU A 1 577 ? 3.827 -4.143 42.260 1.00 88.44 577 LEU A N 1
ATOM 4558 C CA . LEU A 1 577 ? 5.158 -3.715 41.824 1.00 88.44 577 LEU A CA 1
ATOM 4559 C C . LEU A 1 577 ? 5.101 -2.626 40.746 1.00 88.44 577 LEU A C 1
ATOM 4561 O O . LEU A 1 577 ? 5.959 -1.747 40.697 1.00 88.44 577 LEU A O 1
ATOM 4565 N N . THR A 1 578 ? 4.071 -2.675 39.904 1.00 91.56 578 THR A N 1
ATOM 4566 C CA . THR A 1 578 ? 3.804 -1.710 38.832 1.00 91.56 578 THR A CA 1
ATOM 4567 C C . THR A 1 578 ? 2.304 -1.477 38.778 1.00 91.56 578 THR A C 1
ATOM 4569 O O . THR A 1 578 ? 1.548 -2.444 38.791 1.00 91.56 578 THR A O 1
ATOM 4572 N N . TYR A 1 579 ? 1.874 -0.223 38.674 1.00 94.12 579 TYR A N 1
ATOM 4573 C CA . TYR A 1 579 ? 0.486 0.143 38.402 1.00 94.12 579 TYR A CA 1
ATOM 4574 C C . TYR A 1 579 ? 0.508 1.314 37.429 1.00 94.12 579 TYR A C 1
ATOM 4576 O O . TYR A 1 579 ? 0.679 2.456 37.848 1.00 94.12 579 TYR A O 1
ATOM 4584 N N . ALA A 1 580 ? 0.410 1.039 36.129 1.00 93.56 580 ALA A N 1
ATOM 4585 C CA . ALA A 1 580 ? 0.633 2.042 35.093 1.00 93.56 580 ALA A CA 1
ATOM 4586 C C . ALA A 1 580 ? -0.500 2.052 34.065 1.00 93.56 580 ALA A C 1
ATOM 4588 O O . ALA A 1 580 ? -0.836 1.028 33.470 1.00 93.56 580 ALA A O 1
ATOM 4589 N N . ALA A 1 581 ? -1.073 3.235 33.848 1.00 93.88 581 ALA A N 1
ATOM 4590 C CA . ALA A 1 581 ? -2.039 3.494 32.796 1.00 93.88 581 ALA A CA 1
ATOM 4591 C C . ALA A 1 581 ? -1.353 4.203 31.627 1.00 93.88 581 ALA A C 1
ATOM 4593 O O . ALA A 1 581 ? -0.703 5.243 31.796 1.00 93.88 581 ALA A O 1
ATOM 4594 N N . PHE A 1 582 ? -1.550 3.658 30.434 1.00 93.06 582 PHE A N 1
ATOM 4595 C CA . PHE A 1 582 ? -1.013 4.180 29.194 1.00 93.06 582 PHE A CA 1
ATOM 4596 C C . PHE A 1 582 ? -2.127 4.578 28.232 1.00 93.06 582 PHE A C 1
ATOM 4598 O O . PHE A 1 582 ? -3.186 3.949 28.176 1.00 93.06 582 PHE A O 1
ATOM 4605 N N . THR A 1 583 ? -1.872 5.604 27.429 1.00 91.00 583 THR A N 1
ATOM 4606 C CA . THR A 1 583 ? -2.792 6.075 26.390 1.00 91.00 583 THR A CA 1
ATOM 4607 C C . THR A 1 583 ? -2.118 6.103 25.030 1.00 91.00 583 THR A C 1
ATOM 4609 O O . THR A 1 583 ? -0.893 6.057 24.920 1.00 91.00 583 THR A O 1
ATOM 4612 N N . ARG A 1 584 ? -2.922 6.181 23.965 1.00 85.25 584 ARG A N 1
ATOM 4613 C CA . ARG A 1 584 ? -2.416 6.322 22.598 1.00 85.25 584 ARG A CA 1
ATOM 4614 C C . ARG A 1 584 ? -3.096 7.487 21.867 1.00 85.25 584 ARG A C 1
ATOM 4616 O O . ARG A 1 584 ? -4.326 7.531 21.817 1.00 85.25 584 ARG A O 1
ATOM 4623 N N . PRO A 1 585 ? -2.341 8.420 21.252 1.00 76.19 585 PRO A N 1
ATOM 4624 C CA . PRO A 1 585 ? -2.918 9.546 20.513 1.00 76.19 585 PRO A CA 1
ATOM 4625 C C . PRO A 1 585 ? -3.834 9.115 19.362 1.00 76.19 585 PRO A C 1
ATOM 4627 O O . PRO A 1 585 ? -4.850 9.756 19.111 1.00 76.19 585 PRO A O 1
ATOM 4630 N N . LYS A 1 586 ? -3.493 8.009 18.684 1.00 72.69 586 LYS A N 1
ATOM 4631 C CA . LYS A 1 586 ? -4.233 7.490 17.522 1.00 72.69 586 LYS A CA 1
ATOM 4632 C C . LYS A 1 586 ? -5.541 6.771 17.881 1.00 72.69 586 LYS A C 1
ATOM 4634 O O . LYS A 1 586 ? -6.373 6.597 17.000 1.00 72.69 586 LYS A O 1
ATOM 4639 N N . ALA A 1 587 ? -5.750 6.393 19.144 1.00 82.38 587 ALA A N 1
ATOM 4640 C CA . ALA A 1 587 ? -7.033 5.877 19.621 1.00 82.38 587 ALA A CA 1
ATOM 4641 C C . ALA A 1 587 ? -7.401 6.572 20.940 1.00 82.38 587 ALA A C 1
ATOM 4643 O O . ALA A 1 587 ? -7.142 6.053 22.027 1.00 82.38 587 ALA A O 1
ATOM 4644 N N . PRO A 1 588 ? -8.002 7.770 20.860 1.00 82.31 588 PRO A N 1
ATOM 4645 C CA . PRO A 1 588 ? -8.223 8.624 22.023 1.00 82.31 588 PRO A CA 1
ATOM 4646 C C . PRO A 1 588 ? -9.241 8.063 23.021 1.00 82.31 588 PRO A C 1
ATOM 4648 O O . PRO A 1 588 ? -9.352 8.598 24.119 1.00 82.31 588 PRO A O 1
ATOM 4651 N N . LYS A 1 589 ? -9.971 7.005 22.656 1.00 89.56 589 LYS A N 1
ATOM 4652 C CA . LYS A 1 589 ? -10.865 6.276 23.557 1.00 89.56 589 LYS A CA 1
ATOM 4653 C C . LYS A 1 589 ? -10.164 5.171 24.342 1.00 89.56 589 LYS A C 1
ATOM 4655 O O . LYS A 1 589 ? -10.745 4.669 25.290 1.00 89.56 589 LYS A O 1
ATOM 4660 N N . GLU A 1 590 ? -8.954 4.763 23.972 1.00 91.56 590 GLU A N 1
ATOM 4661 C CA . GLU A 1 590 ? -8.336 3.588 24.581 1.00 91.56 590 GLU A CA 1
ATOM 4662 C C . GLU A 1 590 ? -7.363 3.921 25.709 1.00 91.56 590 GLU A C 1
ATOM 4664 O O . GLU A 1 590 ? -6.565 4.859 25.618 1.00 91.56 590 GLU A O 1
ATOM 4669 N N . ILE A 1 591 ? -7.407 3.090 26.749 1.00 93.88 591 ILE A N 1
ATOM 4670 C CA . ILE A 1 591 ? -6.448 3.075 27.853 1.00 93.88 591 ILE A CA 1
ATOM 4671 C C . ILE A 1 591 ? -5.967 1.635 28.038 1.00 93.88 591 ILE A C 1
ATOM 4673 O O . ILE A 1 591 ? -6.779 0.712 28.079 1.00 93.88 591 ILE A O 1
ATOM 4677 N N . LEU A 1 592 ? -4.660 1.447 28.182 1.00 94.69 592 LEU A N 1
ATOM 4678 C CA . LEU A 1 592 ? -4.062 0.191 28.625 1.00 94.69 592 LEU A CA 1
ATOM 4679 C C . LEU A 1 592 ? -3.653 0.344 30.088 1.00 94.69 592 LEU A C 1
ATOM 4681 O O . LEU A 1 592 ? -2.815 1.183 30.402 1.00 94.69 592 LEU A O 1
ATOM 4685 N N . LEU A 1 593 ? -4.226 -0.459 30.975 1.00 95.56 593 LEU A N 1
ATOM 4686 C CA . LEU A 1 593 ? -3.778 -0.580 32.357 1.00 95.56 593 LEU A CA 1
ATOM 4687 C C . LEU A 1 593 ? -2.936 -1.844 32.499 1.00 95.56 593 LEU A C 1
ATOM 4689 O O . LEU A 1 593 ? -3.395 -2.945 32.192 1.00 95.56 593 LEU A O 1
ATOM 4693 N N . PHE A 1 594 ? -1.710 -1.663 32.973 1.00 95.25 594 PHE A N 1
ATOM 4694 C CA . PHE A 1 594 ? -0.731 -2.718 33.175 1.00 95.25 594 PHE A CA 1
ATOM 4695 C C . PHE A 1 594 ? -0.352 -2.765 34.655 1.00 95.25 594 PHE A C 1
ATOM 4697 O O . PHE A 1 594 ? 0.149 -1.778 35.204 1.00 95.25 594 PHE A O 1
ATOM 4704 N N . VAL A 1 595 ? -0.608 -3.901 35.304 1.00 94.44 595 VAL A N 1
ATOM 4705 C CA . VAL A 1 595 ? -0.353 -4.082 36.738 1.00 94.44 595 VAL A CA 1
ATOM 4706 C C . VAL A 1 595 ? 0.503 -5.322 36.957 1.00 94.44 595 VAL A C 1
ATOM 4708 O O . VAL A 1 595 ? 0.119 -6.408 36.524 1.00 94.44 595 VAL A O 1
ATOM 4711 N N . ARG A 1 596 ? 1.655 -5.165 37.621 1.00 92.62 596 ARG A N 1
ATOM 4712 C CA . ARG A 1 596 ? 2.554 -6.271 38.003 1.00 92.62 596 ARG A CA 1
ATOM 4713 C C . ARG A 1 596 ? 2.402 -6.551 39.492 1.00 92.62 596 ARG A C 1
ATOM 4715 O O . ARG A 1 596 ? 2.470 -5.626 40.301 1.00 92.62 596 ARG A O 1
ATOM 4722 N N . TYR A 1 597 ? 2.237 -7.819 39.838 1.00 91.44 597 TYR A N 1
ATOM 4723 C CA . TYR A 1 597 ? 2.104 -8.314 41.202 1.00 91.44 597 TYR A CA 1
ATOM 4724 C C . TYR A 1 597 ? 3.259 -9.254 41.521 1.00 91.44 597 TYR A C 1
ATOM 4726 O O . TYR A 1 597 ? 3.623 -10.093 40.697 1.00 91.44 597 TYR A O 1
ATOM 4734 N N . GLU A 1 598 ? 3.777 -9.147 42.738 1.00 87.44 598 GLU A N 1
ATOM 4735 C CA . GLU A 1 598 ? 4.832 -10.023 43.254 1.00 87.44 598 GLU A CA 1
ATOM 4736 C C . GLU A 1 598 ? 4.390 -11.491 43.294 1.00 87.44 598 GLU A C 1
ATOM 4738 O O . GLU A 1 598 ? 5.154 -12.399 42.987 1.00 87.44 598 GLU A O 1
ATOM 4743 N N . ASN A 1 599 ? 3.132 -11.742 43.655 1.00 86.44 599 ASN A N 1
ATOM 4744 C CA . ASN A 1 599 ? 2.587 -13.088 43.756 1.00 86.44 599 ASN A CA 1
ATOM 4745 C C . ASN A 1 599 ? 1.052 -13.089 43.633 1.00 86.44 599 ASN A C 1
ATOM 4747 O O . ASN A 1 599 ? 0.386 -12.052 43.525 1.00 86.44 599 ASN A O 1
ATOM 4751 N N . LYS A 1 600 ? 0.470 -14.292 43.661 1.00 87.88 600 LYS A N 1
ATOM 4752 C CA . LYS A 1 600 ? -0.985 -14.493 43.599 1.00 87.88 600 LYS A CA 1
ATOM 4753 C C . LYS A 1 600 ? -1.726 -13.857 44.775 1.00 87.88 600 LYS A C 1
ATOM 4755 O O . LYS A 1 600 ? -2.852 -13.405 44.590 1.00 87.88 600 LYS A O 1
ATOM 4760 N N . GLU A 1 601 ? -1.126 -13.811 45.960 1.00 88.31 601 GLU A N 1
ATOM 4761 C CA . GLU A 1 601 ? -1.752 -13.230 47.152 1.00 88.31 601 GLU A CA 1
ATOM 4762 C C . GLU A 1 601 ? -1.904 -11.716 47.007 1.00 88.31 601 GLU A C 1
ATOM 4764 O O . GLU A 1 601 ? -2.998 -11.200 47.231 1.00 88.31 601 GLU A O 1
ATOM 4769 N N . ALA A 1 602 ? -0.871 -11.027 46.515 1.00 89.31 602 ALA A N 1
ATOM 4770 C CA . ALA A 1 602 ? -0.907 -9.601 46.209 1.00 89.31 602 ALA A CA 1
ATOM 4771 C C . ALA A 1 602 ? -1.976 -9.265 45.157 1.00 89.31 602 ALA A C 1
ATOM 4773 O O . ALA A 1 602 ? -2.765 -8.341 45.345 1.00 89.31 602 ALA A O 1
ATOM 4774 N N . MET A 1 603 ? -2.064 -10.058 44.083 1.00 91.06 603 MET A N 1
ATOM 4775 C CA . MET A 1 603 ? -3.097 -9.898 43.054 1.00 91.06 603 MET A CA 1
ATOM 4776 C C . MET A 1 603 ? -4.512 -10.086 43.619 1.00 91.06 603 MET A C 1
ATOM 4778 O O . MET A 1 603 ? -5.406 -9.274 43.373 1.00 91.06 603 MET A O 1
ATOM 4782 N N . MET A 1 604 ? -4.731 -11.158 44.388 1.00 90.25 604 MET A N 1
ATOM 4783 C CA . MET A 1 604 ? -6.035 -11.424 44.994 1.00 90.25 604 MET A CA 1
ATOM 4784 C C . MET A 1 604 ? -6.398 -10.349 46.024 1.00 90.25 604 MET A C 1
ATOM 4786 O O . MET A 1 604 ? -7.554 -9.931 46.059 1.00 90.25 604 MET A O 1
ATOM 4790 N N . GLY A 1 605 ? -5.429 -9.883 46.817 1.00 89.19 605 GLY A N 1
ATOM 4791 C CA . GLY A 1 605 ? -5.583 -8.784 47.768 1.00 89.19 605 GLY A CA 1
ATOM 4792 C C . GLY A 1 605 ? -6.017 -7.495 47.078 1.00 89.19 605 GLY A C 1
ATOM 4793 O O . GLY A 1 605 ? -7.055 -6.945 47.436 1.00 89.19 605 GLY A O 1
ATOM 4794 N N . HIS A 1 606 ? -5.309 -7.101 46.018 1.00 92.50 606 HIS A N 1
ATOM 4795 C CA . HIS A 1 606 ? -5.650 -5.935 45.203 1.00 92.50 606 HIS A CA 1
ATOM 4796 C C . HIS A 1 606 ? -7.054 -6.039 44.597 1.00 92.50 606 HIS A C 1
ATOM 4798 O O . HIS A 1 606 ? -7.853 -5.120 44.706 1.00 92.50 606 HIS A O 1
ATOM 4804 N N . SER A 1 607 ? -7.408 -7.186 44.005 1.00 89.06 607 SER A N 1
ATOM 4805 C CA . SER A 1 607 ? -8.726 -7.360 43.369 1.00 89.06 607 SER A CA 1
ATOM 4806 C C . SER A 1 607 ? -9.906 -7.335 44.351 1.00 89.06 607 SER A C 1
ATOM 4808 O O . SER A 1 607 ? -11.034 -7.035 43.958 1.00 89.06 607 SER A O 1
ATOM 4810 N N . LYS A 1 608 ? -9.666 -7.680 45.624 1.00 89.31 608 LYS A N 1
ATOM 4811 C CA . LYS A 1 608 ? -10.699 -7.787 46.664 1.00 89.31 608 LYS A CA 1
ATOM 4812 C C . LYS A 1 608 ? -10.760 -6.574 47.587 1.00 89.31 608 LYS A C 1
ATOM 4814 O O . LYS A 1 608 ? -11.724 -6.475 48.349 1.00 89.31 608 LYS A O 1
ATOM 4819 N N . CYS A 1 609 ? -9.759 -5.691 47.570 1.00 91.19 609 CYS A N 1
ATOM 4820 C CA . CYS A 1 609 ? -9.759 -4.527 48.445 1.00 91.19 609 CYS A CA 1
ATOM 4821 C C . CYS A 1 609 ? -10.926 -3.597 48.085 1.00 91.19 609 CYS A C 1
ATOM 4823 O O . CYS A 1 609 ? -11.347 -3.485 46.927 1.00 91.19 609 CYS A O 1
ATOM 4825 N N . LYS A 1 610 ? -11.510 -2.970 49.108 1.00 92.31 610 LYS A N 1
ATOM 4826 C CA . LYS A 1 610 ? -12.737 -2.181 48.956 1.00 92.31 610 LYS A CA 1
ATOM 4827 C C . LYS A 1 610 ? -12.508 -1.006 48.008 1.00 92.31 610 LYS A C 1
ATOM 4829 O O . LYS A 1 610 ? -13.357 -0.705 47.175 1.00 92.31 610 LYS A O 1
ATOM 4834 N N . GLU A 1 611 ? -11.339 -0.394 48.109 1.00 93.19 611 GLU A N 1
ATOM 4835 C CA . GLU A 1 611 ? -10.897 0.737 47.314 1.00 93.19 611 GLU A CA 1
ATOM 4836 C C . GLU A 1 611 ? -10.817 0.375 45.825 1.00 93.19 611 GLU A C 1
ATOM 4838 O O . GLU A 1 611 ? -11.347 1.118 44.997 1.00 93.19 611 GLU A O 1
ATOM 4843 N N . HIS A 1 612 ? -10.267 -0.795 45.476 1.00 91.44 612 HIS A N 1
ATOM 4844 C CA . HIS A 1 612 ? -10.266 -1.291 44.096 1.00 91.44 612 HIS A CA 1
ATOM 4845 C C . HIS A 1 612 ? -11.689 -1.550 43.587 1.00 91.44 612 HIS A C 1
ATOM 4847 O O . HIS A 1 612 ? -12.045 -1.122 42.489 1.00 91.44 612 HIS A O 1
ATOM 4853 N N . VAL A 1 613 ? -12.540 -2.200 44.389 1.00 91.31 613 VAL A N 1
ATOM 4854 C CA . VAL A 1 613 ? -13.945 -2.457 44.024 1.00 91.31 613 VAL A CA 1
ATOM 4855 C C . VAL A 1 613 ? -14.702 -1.149 43.768 1.00 91.31 613 VAL A C 1
ATOM 4857 O O . VAL A 1 613 ? -15.489 -1.057 42.823 1.00 91.31 613 VAL A O 1
ATOM 4860 N N . ASP A 1 614 ? -14.458 -0.122 44.577 1.00 91.69 614 ASP A N 1
ATOM 4861 C CA . ASP A 1 614 ? -15.083 1.190 44.422 1.00 91.69 614 ASP A CA 1
ATOM 4862 C C . ASP A 1 614 ? -14.555 1.938 43.184 1.00 91.69 614 ASP A C 1
ATOM 4864 O O . ASP A 1 614 ? -15.336 2.584 42.480 1.00 91.69 614 ASP A O 1
ATOM 4868 N N . VAL A 1 615 ? -13.265 1.803 42.858 1.00 92.69 615 VAL A N 1
ATOM 4869 C CA . VAL A 1 615 ? -12.671 2.303 41.604 1.00 92.69 615 VAL A CA 1
ATOM 4870 C C . VAL A 1 615 ? -13.304 1.622 40.392 1.00 92.69 615 VAL A C 1
ATOM 4872 O O . VAL A 1 615 ? -13.770 2.302 39.476 1.00 92.69 615 VAL A O 1
ATOM 4875 N N . VAL A 1 616 ? -13.411 0.292 40.406 1.00 90.25 616 VAL A N 1
ATOM 4876 C CA . VAL A 1 616 ? -14.045 -0.487 39.334 1.00 90.25 616 VAL A CA 1
ATOM 4877 C C . VAL A 1 616 ? -15.500 -0.059 39.127 1.00 90.25 616 VAL A C 1
ATOM 4879 O O . VAL A 1 616 ? -15.907 0.204 37.995 1.00 90.25 616 VAL A O 1
ATOM 4882 N N . LYS A 1 617 ? -16.282 0.103 40.203 1.00 90.94 617 LYS A N 1
ATOM 4883 C CA . LYS A 1 617 ? -17.675 0.587 40.123 1.00 90.94 617 LYS A CA 1
ATOM 4884 C C . LYS A 1 617 ? -17.791 1.971 39.483 1.00 90.94 617 LYS A C 1
ATOM 4886 O O . LYS A 1 617 ? -18.764 2.221 38.776 1.00 90.94 617 LYS A O 1
ATOM 4891 N N . LYS A 1 618 ? -16.826 2.865 39.720 1.00 91.88 618 LYS A N 1
ATOM 4892 C CA . LYS A 1 618 ? -16.797 4.208 39.115 1.00 91.88 618 LYS A CA 1
ATOM 4893 C C . LYS A 1 618 ? -16.418 4.179 37.634 1.00 91.88 618 LYS A C 1
ATOM 4895 O O . LYS A 1 618 ? -16.916 5.003 36.872 1.00 91.88 618 LYS A O 1
ATOM 4900 N N . ILE A 1 619 ? -15.562 3.242 37.228 1.00 92.06 619 ILE A N 1
ATOM 4901 C CA . ILE A 1 619 ? -15.059 3.144 35.851 1.00 92.06 619 ILE A CA 1
ATOM 4902 C C . ILE A 1 619 ? -16.032 2.390 34.935 1.00 92.06 619 ILE A C 1
ATOM 4904 O O . ILE A 1 619 ? -16.183 2.790 33.784 1.00 92.06 619 ILE A O 1
ATOM 4908 N N . ILE A 1 620 ? -16.738 1.359 35.424 1.00 90.75 620 ILE A N 1
ATOM 4909 C CA . ILE A 1 620 ? -17.667 0.534 34.620 1.00 90.75 620 ILE A CA 1
ATOM 4910 C C . ILE A 1 620 ? -18.669 1.362 33.781 1.00 90.75 620 ILE A C 1
ATOM 4912 O O . ILE A 1 620 ? -18.825 1.072 32.597 1.00 90.75 620 ILE A O 1
ATOM 4916 N N . PRO A 1 621 ? -19.330 2.412 34.308 1.00 92.12 621 PRO A N 1
ATOM 4917 C CA . PRO A 1 621 ? -20.248 3.233 33.510 1.00 92.12 621 PRO A CA 1
ATOM 4918 C C . PRO A 1 621 ? -19.571 3.994 32.355 1.00 92.12 621 PRO A C 1
ATOM 4920 O O . PRO A 1 621 ? -20.229 4.346 31.369 1.00 92.12 621 PRO A O 1
ATOM 4923 N N . GLN A 1 622 ? -18.266 4.251 32.491 1.00 89.75 622 GLN A N 1
ATOM 4924 C CA . GLN A 1 622 ? -17.449 5.044 31.573 1.00 89.75 622 GLN A CA 1
ATOM 4925 C C . GLN A 1 622 ? -16.723 4.206 30.519 1.00 89.75 622 GLN A C 1
ATOM 4927 O O . GLN A 1 622 ? -16.105 4.778 29.621 1.00 89.75 622 GLN A O 1
ATOM 4932 N N . ILE A 1 623 ? -16.808 2.878 30.589 1.00 89.81 623 ILE A N 1
ATOM 4933 C CA . ILE A 1 623 ? -16.239 1.963 29.596 1.00 89.81 623 ILE A CA 1
ATOM 4934 C C . ILE A 1 623 ? -17.346 1.386 28.705 1.00 89.81 623 ILE A C 1
ATOM 4936 O O . ILE A 1 623 ? -18.465 1.125 29.141 1.00 89.81 623 ILE A O 1
ATOM 4940 N N . GLU A 1 624 ? -17.051 1.263 27.415 1.00 88.88 624 GLU A N 1
ATOM 4941 C CA . GLU A 1 624 ? -17.936 0.706 26.388 1.00 88.88 624 GLU A CA 1
ATOM 4942 C C . GLU A 1 624 ? -17.777 -0.820 26.298 1.00 88.88 624 GLU A C 1
ATOM 4944 O O . GLU A 1 624 ? -18.733 -1.524 25.979 1.00 88.88 624 GLU A O 1
ATOM 4949 N N . ASN A 1 625 ? -16.584 -1.339 26.600 1.00 87.31 625 ASN A N 1
ATOM 4950 C CA . ASN A 1 625 ? -16.266 -2.761 26.548 1.00 87.31 625 ASN A CA 1
ATOM 4951 C C . ASN A 1 625 ? -16.425 -3.465 27.906 1.00 87.31 625 ASN A C 1
ATOM 4953 O O . ASN A 1 625 ? -16.278 -2.871 28.972 1.00 87.31 625 ASN A O 1
ATOM 4957 N N . ASP A 1 626 ? -16.685 -4.774 27.855 1.00 81.62 626 ASP A N 1
ATOM 4958 C CA . ASP A 1 626 ? -16.748 -5.634 29.039 1.00 81.62 626 ASP A CA 1
ATOM 4959 C C . ASP A 1 626 ? -15.347 -5.789 29.651 1.00 81.62 626 ASP A C 1
ATOM 4961 O O . ASP A 1 626 ? -14.464 -6.431 29.069 1.00 81.62 626 ASP A O 1
ATOM 4965 N N . MET A 1 627 ? -15.146 -5.195 30.830 1.00 79.69 627 MET A N 1
ATOM 4966 C CA . MET A 1 627 ? -13.874 -5.235 31.553 1.00 79.69 627 MET A CA 1
ATOM 4967 C C . MET A 1 627 ? -13.434 -6.667 31.863 1.00 79.69 627 MET A C 1
ATOM 4969 O O . MET A 1 627 ? -12.268 -6.991 31.672 1.00 79.69 627 MET A O 1
ATOM 4973 N N . GLY A 1 628 ? -14.359 -7.548 32.260 1.00 75.94 628 GLY A N 1
ATOM 4974 C CA . GLY A 1 628 ? -14.034 -8.930 32.619 1.00 75.94 628 GLY A CA 1
ATOM 4975 C C . GLY A 1 628 ? -13.499 -9.738 31.437 1.00 75.94 628 GLY A C 1
ATOM 4976 O O . GLY A 1 628 ? -12.670 -10.623 31.620 1.00 75.94 628 GLY A O 1
ATOM 4977 N N . LYS A 1 629 ? -13.924 -9.400 30.213 1.00 78.19 629 LYS A N 1
ATOM 4978 C CA . LYS A 1 629 ? -13.393 -9.991 28.971 1.00 78.19 629 LYS A CA 1
ATOM 4979 C C . LYS A 1 629 ? -12.134 -9.297 28.454 1.00 78.19 629 LYS A C 1
ATOM 4981 O O . LYS A 1 629 ? -11.435 -9.867 27.622 1.00 78.19 629 LYS A O 1
ATOM 4986 N N . SER A 1 630 ? -11.873 -8.075 28.910 1.00 83.62 630 SER A N 1
ATOM 4987 C CA . SER A 1 630 ? -10.768 -7.234 28.434 1.00 83.62 630 SER A CA 1
ATOM 4988 C C . SER A 1 630 ? -9.550 -7.260 29.359 1.00 83.62 630 SER A C 1
ATOM 4990 O O . SER A 1 630 ? -8.492 -6.753 28.985 1.00 83.62 630 SER A O 1
ATOM 4992 N N . THR A 1 631 ? -9.692 -7.848 30.549 1.00 89.31 631 THR A N 1
ATOM 4993 C CA . THR A 1 631 ? -8.601 -8.156 31.472 1.00 89.31 631 THR A CA 1
ATOM 4994 C C . THR A 1 631 ? -8.032 -9.539 31.172 1.00 89.31 631 THR A C 1
ATOM 4996 O O . THR A 1 631 ? -8.748 -10.539 31.149 1.00 89.31 631 THR A O 1
ATOM 4999 N N . THR A 1 632 ? -6.721 -9.603 30.972 1.00 91.56 632 THR A N 1
ATOM 5000 C CA . THR A 1 632 ? -5.973 -10.834 30.709 1.00 91.56 632 THR A CA 1
ATOM 5001 C C . THR A 1 632 ? -4.884 -11.021 31.757 1.00 91.56 632 THR A C 1
ATOM 5003 O O . THR A 1 632 ? -4.269 -10.053 32.205 1.00 91.56 632 THR A O 1
ATOM 5006 N N . MET A 1 633 ? -4.672 -12.276 32.157 1.00 92.69 633 MET A N 1
ATOM 5007 C CA . MET A 1 633 ? -3.726 -12.648 33.206 1.00 92.69 633 MET A CA 1
ATOM 5008 C C . MET A 1 633 ? -2.528 -13.382 32.623 1.00 92.69 633 MET A C 1
ATOM 5010 O O . MET A 1 633 ? -2.683 -14.345 31.865 1.00 92.69 633 MET A O 1
ATOM 5014 N N . TRP A 1 634 ? -1.343 -12.962 33.040 1.00 93.62 634 TRP A N 1
ATOM 5015 C CA . TRP A 1 634 ? -0.083 -13.424 32.486 1.00 93.62 634 TRP A CA 1
ATOM 5016 C C . TRP A 1 634 ? 0.916 -13.782 33.581 1.00 93.62 634 TRP A C 1
ATOM 5018 O O . TRP A 1 634 ? 0.846 -13.271 34.698 1.00 93.62 634 TRP A O 1
ATOM 5028 N N . LEU A 1 635 ? 1.838 -14.667 33.228 1.00 91.31 635 LEU A N 1
ATOM 5029 C CA . LEU A 1 635 ? 3.001 -15.058 34.000 1.00 91.31 635 LEU A CA 1
ATOM 5030 C C . LEU A 1 635 ? 4.240 -14.469 33.325 1.00 91.31 635 LEU A C 1
ATOM 5032 O O . LEU A 1 635 ? 4.514 -14.780 32.161 1.00 91.31 635 LEU A O 1
ATOM 5036 N N . GLU A 1 636 ? 4.952 -13.606 34.039 1.00 89.56 636 GLU A N 1
ATOM 5037 C CA . GLU A 1 636 ? 6.185 -12.986 33.552 1.00 89.56 636 GLU A CA 1
ATOM 5038 C C . GLU A 1 636 ? 7.290 -14.036 33.372 1.00 89.56 636 GLU A C 1
ATOM 5040 O O . GLU A 1 636 ? 7.405 -14.972 34.166 1.00 89.56 636 GLU A O 1
ATOM 5045 N N . ILE A 1 637 ? 8.081 -13.901 32.307 1.00 86.75 637 ILE A N 1
ATOM 5046 C CA . ILE A 1 637 ? 9.184 -14.815 32.012 1.00 86.75 637 ILE A CA 1
ATOM 5047 C C . ILE A 1 637 ? 10.427 -14.445 32.816 1.00 86.75 637 ILE A C 1
ATOM 5049 O O . ILE A 1 637 ? 10.675 -13.266 33.092 1.00 86.75 637 ILE A O 1
ATOM 5053 N N . ASP A 1 638 ? 11.252 -15.451 33.094 1.00 78.50 638 ASP A N 1
ATOM 5054 C CA . ASP A 1 638 ? 12.553 -15.264 33.734 1.00 78.50 638 ASP A CA 1
ATOM 5055 C C . ASP A 1 638 ? 13.430 -14.303 32.929 1.00 78.50 638 ASP A C 1
ATOM 5057 O O . ASP A 1 638 ? 13.332 -14.245 31.700 1.00 78.50 638 ASP A O 1
ATOM 5061 N N . GLU A 1 639 ? 14.318 -13.593 33.629 1.00 77.88 639 GLU A N 1
ATOM 5062 C CA . GLU A 1 639 ? 15.247 -12.586 33.091 1.00 77.88 639 GLU A CA 1
ATOM 5063 C C . GLU A 1 639 ? 14.621 -11.238 32.694 1.00 77.88 639 GLU A C 1
ATOM 5065 O O . GLU A 1 639 ? 15.373 -10.315 32.354 1.00 77.88 639 GLU A O 1
ATOM 5070 N N . SER A 1 640 ? 13.291 -11.103 32.768 1.00 84.62 640 SER A N 1
ATOM 5071 C CA . SER A 1 640 ? 12.589 -9.821 32.624 1.00 84.62 640 SER A CA 1
ATOM 5072 C C . SER A 1 640 ? 13.064 -8.804 33.665 1.00 84.62 640 SER A C 1
ATOM 5074 O O . SER A 1 640 ? 13.364 -9.164 34.804 1.00 84.62 640 SER A O 1
ATOM 5076 N N . PHE A 1 641 ? 13.116 -7.521 33.303 1.00 83.12 641 PHE A N 1
ATOM 5077 C CA . PHE A 1 641 ? 13.491 -6.455 34.230 1.00 83.12 641 PHE A CA 1
ATOM 5078 C C . PHE A 1 641 ? 12.633 -5.203 34.060 1.00 83.12 641 PHE A C 1
ATOM 5080 O O . PHE A 1 641 ? 12.183 -4.859 32.968 1.00 83.12 641 PHE A O 1
ATOM 5087 N N . VAL A 1 642 ? 12.461 -4.481 35.164 1.00 84.44 642 VAL A N 1
ATOM 5088 C CA . VAL A 1 642 ? 11.835 -3.158 35.211 1.00 84.44 642 VAL A CA 1
ATOM 5089 C C . VAL A 1 642 ? 12.712 -2.289 36.105 1.00 84.44 642 VAL A C 1
ATOM 5091 O O . VAL A 1 642 ? 12.989 -2.663 37.244 1.00 84.44 642 VAL A O 1
ATOM 5094 N N . SER A 1 643 ? 13.207 -1.171 35.581 1.00 80.62 643 SER A N 1
ATOM 5095 C CA . SER A 1 643 ? 14.169 -0.300 36.259 1.00 80.62 643 SER A CA 1
ATOM 5096 C C . SER A 1 643 ? 13.892 1.171 35.964 1.00 80.62 643 SER A C 1
ATOM 5098 O O . SER A 1 643 ? 13.237 1.512 34.985 1.00 80.62 643 SER A O 1
ATOM 5100 N N . SER A 1 644 ? 14.405 2.058 36.814 1.00 76.88 644 SER A N 1
ATOM 5101 C CA . SER A 1 644 ? 14.487 3.494 36.533 1.00 76.88 644 SER A CA 1
ATOM 5102 C C . SER A 1 644 ? 15.736 3.866 35.720 1.00 76.88 644 SER A C 1
ATOM 5104 O O . SER A 1 644 ? 15.834 4.990 35.234 1.00 76.88 644 SER A O 1
ATOM 5106 N N . LYS A 1 645 ? 16.693 2.938 35.555 1.00 80.06 645 LYS A N 1
ATOM 5107 C CA . LYS A 1 645 ? 17.954 3.142 34.827 1.00 80.06 645 LYS A CA 1
ATOM 5108 C C . LYS A 1 645 ? 17.916 2.442 33.465 1.00 80.06 645 LYS A C 1
ATOM 5110 O O . LYS A 1 645 ? 17.458 1.305 33.349 1.00 80.06 645 LYS A O 1
ATOM 5115 N N . ALA A 1 646 ? 18.419 3.124 32.436 1.00 81.75 646 ALA A N 1
ATOM 5116 C CA . ALA A 1 646 ? 18.568 2.560 31.097 1.00 81.75 646 ALA A CA 1
ATOM 5117 C C . ALA A 1 646 ? 19.541 1.369 31.101 1.00 81.75 646 ALA A C 1
ATOM 5119 O O . ALA A 1 646 ? 20.608 1.438 31.710 1.00 81.75 646 ALA A O 1
ATOM 5120 N N . GLY A 1 647 ? 19.176 0.291 30.408 1.00 71.81 647 GLY A N 1
ATOM 5121 C CA . GLY A 1 647 ? 19.903 -0.978 30.421 1.00 71.81 647 GLY A CA 1
ATOM 5122 C C . GLY A 1 647 ? 19.631 -1.843 31.656 1.00 71.81 647 GLY A C 1
ATOM 5123 O O . GLY A 1 647 ? 20.196 -2.925 31.774 1.00 71.81 647 GLY A O 1
ATOM 5124 N N . GLY A 1 648 ? 18.793 -1.389 32.595 1.00 73.56 648 GLY A N 1
ATOM 5125 C CA . GLY A 1 648 ? 18.564 -2.099 33.852 1.00 73.56 648 GLY A CA 1
ATOM 5126 C C . GLY A 1 648 ? 19.870 -2.360 34.630 1.00 73.56 648 GLY A C 1
ATOM 5127 O O . GLY A 1 648 ? 20.782 -1.528 34.603 1.00 73.56 648 GLY A O 1
ATOM 5128 N N . PRO A 1 649 ? 19.993 -3.492 35.351 1.00 58.28 649 PRO A N 1
ATOM 5129 C CA . PRO A 1 649 ? 21.277 -3.932 35.888 1.00 58.28 649 PRO A CA 1
ATOM 5130 C C . PRO A 1 649 ? 22.131 -4.417 34.705 1.00 58.28 649 PRO A C 1
ATOM 5132 O O . PRO A 1 649 ? 21.836 -5.458 34.126 1.00 58.28 649 PRO A O 1
ATOM 5135 N N . GLY A 1 650 ? 23.127 -3.627 34.289 1.00 54.97 650 GLY A N 1
ATOM 5136 C CA . GLY A 1 650 ? 23.855 -3.828 33.026 1.00 54.97 650 GLY A CA 1
ATOM 5137 C C . GLY A 1 650 ? 24.420 -5.242 32.794 1.00 54.97 650 GLY A C 1
ATOM 5138 O O . GLY A 1 650 ? 24.525 -6.043 33.713 1.00 54.97 650 GLY A O 1
ATOM 5139 N N . ALA A 1 651 ? 24.850 -5.542 31.562 1.00 49.12 651 ALA A N 1
ATOM 5140 C CA . ALA A 1 651 ? 25.215 -6.893 31.088 1.00 49.12 651 ALA A CA 1
ATOM 5141 C C . ALA A 1 651 ? 26.221 -7.705 31.947 1.00 49.12 651 ALA A C 1
ATOM 5143 O O . ALA A 1 651 ? 26.264 -8.928 31.831 1.00 49.12 651 ALA A O 1
ATOM 5144 N N . GLY A 1 652 ? 27.025 -7.048 32.793 1.00 40.31 652 GLY A N 1
ATOM 5145 C CA . GLY A 1 652 ? 27.991 -7.676 33.708 1.00 40.31 652 GLY A CA 1
ATOM 5146 C C . GLY A 1 652 ? 27.575 -7.696 35.183 1.00 40.31 652 GLY A C 1
ATOM 5147 O O . GLY A 1 652 ? 28.326 -8.205 36.016 1.00 40.31 652 GLY A O 1
ATOM 5148 N N . ALA A 1 653 ? 26.409 -7.145 35.527 1.00 42.03 653 ALA A N 1
ATOM 5149 C CA . ALA A 1 653 ? 25.841 -7.313 36.852 1.00 42.03 653 ALA A CA 1
ATOM 5150 C C . ALA A 1 653 ? 25.477 -8.792 37.004 1.00 42.03 653 ALA A C 1
ATOM 5152 O O . ALA A 1 653 ? 24.519 -9.275 36.401 1.00 42.03 653 ALA A O 1
ATOM 5153 N N . LYS A 1 654 ? 26.285 -9.528 37.779 1.00 32.75 654 LYS A N 1
ATOM 5154 C CA . LYS A 1 654 ? 25.831 -10.799 38.335 1.00 32.75 654 LYS A CA 1
ATOM 5155 C C . LYS A 1 654 ? 24.587 -10.482 39.149 1.00 32.75 654 LYS A C 1
ATOM 5157 O O . LYS A 1 654 ? 24.650 -9.681 40.081 1.00 32.75 654 LYS A O 1
ATOM 5162 N N . LEU A 1 655 ? 23.491 -11.068 38.706 1.00 34.97 655 LEU A N 1
ATOM 5163 C CA . LEU A 1 655 ? 22.207 -11.047 39.371 1.00 34.97 655 LEU A CA 1
ATOM 5164 C C . LEU A 1 655 ? 22.122 -12.249 40.301 1.00 34.97 655 LEU A C 1
ATOM 5166 O O . LEU A 1 655 ? 22.571 -13.340 39.871 1.00 34.97 655 LEU A O 1
#

InterPro domains:
  IPR007138 Antibiotic biosynthesis monooxygenase domain [PF03992] (555-617)
  IPR007138 Antibiotic biosynthesis monooxygenase domain [PS51725] (542-633)
  IPR011008 Dimeric alpha-beta barrel [SSF54909] (554-625)
  IPR049326 Rhodopsin domain, fungi [PF20684] (41-286)
  IPR052337 Satratoxin biosynthesis SC1 cluster protein 4-like [PTHR33048] (29-348)

Foldseek 3Di:
DQPPVPVLVVVLVPDDFDFCLVVLLVLLVVLLVVLVVLLVLLVVLCCVPPVDDDPLNVLLVLLSVLSVLLSVLSNQLSVLPFQTFLVPGPPVSQLRNQVSLLVSVVSLLSNLLSLLLSLLVVLLVVVVVPPLDDNVVSVVLNVCSCVLSVVLVCCSQPQQPPPSSLRRRVVSVSVCVVRGHQCVVNLVSLLVNLVSSLVSLVVSLVSVVVVCVQDPDDPVVVVLNVVLNVLSVQLNVLSVQLNVLSVLSNDPRRSSNSCSSNSSSSSSNSSSSSNSSSSVSSVSVPDPVPDPDDDDDDDPDDDDDPDDDDDDDDDDDDDDDDDDDDDDDDDDDDDDDDDDDDDDDDDDDDDDDDDDDDDDPPPDDDDDDDRDDDDADDDAPQPPVLVVLVVPDDDDPPDDDDDDDDDDDDDDDPDLDPAKKKKKKKFAFQFPVLVVVLLCLVQPFQLQCQLALLLQWQFWWKWFFPDADPDSRPGMIIIIIMGSHSVSSVVLVVDPRRRVVSVVVCVVVVGGPGHMDIDMWAWDAAFLAAPPPQAWDDQDWAKKKKKFKFQFPDPVQLRVLLRVCRVVCNPPQPQWGTWTWIDDPSRRRIIITMIIGNHPVSVVCCCPDPSNVVSCVSCVVGTPDDRVVRMTMITIDGPTGHHSRGSHNHPPPPD

Organism: NCBI:txid357750

pLDDT: mean 72.81, std 24.38, range [21.75, 98.12]

Secondary structure (DSSP, 8-state):
----HHHHHHHHHTS-----HHHHHHHHHHHHHHHHHHHHHHHHHHHHHHS---HHHHHHHHHHHHHHHHHHHHHHHHHHTTTS-GGGS-HHHHHHHHHHHHHHHHHHHHHHHHHHHHHHHHHHHHHHT-TTS-SHHHHHHHHHHHHHHHHHHHHHHHTTTT-GGGGT-HHHHTTHHHHS--HHHHHHHHHHHHHHHHHHHHHHHHHHHHHHHTS---HHHHHHHHHHHHHHHHHHHHHHHHHHHGGGGG--TTHHHHHHHHHHHHHHHHHHHHHHHHGGGGGGGS-GGGS---PPPPP----------------------------------PPPP-----------------------------------------S-HHHHHHHHHHTT----TT-------------------TT-EEEEEEE-BSSHHHHHHHHHHIIIIIHHHHTSGGG-EEEEEEEEESS--SSGGG--EEEEEEESSHHHHHHHHH-TTTHHHHHHHHHHTT-BSSPPEEEEEEEEEEESS-TT--S-S-S-TT-EEEEEEEEBSSHHHHHHHHHHHHHHHHHH-TTEEEEEEEEETTEEEEEEEEEEESSHHHHHHHHHSHHHHHHHHHHGGGBSS-HHHHEEEEEEPTT-EE-SSTTSS-TT---

Nearest PDB structures (foldseek):
  3f44-assembly1_A  TM=7.561E-01  e=6.845E-09  Lactobacillus acidophilus NCFM
  7vgz-assembly1_B  TM=4.549E-01  e=1.899E-02  Homo sapiens
  7zl9-assembly1_A  TM=4.788E-01  e=4.840E-02  Homo sapiens
  7xmt-assembly1_R  TM=4.610E-01  e=7.901E-02  Homo sapiens
  8xql-assembly1_R  TM=4.174E-01  e=1.079E-01  Clostridium perfringens